Protein 7F6W (pdb70)

Structure (mmCIF, N/CA/C/O backbone):
data_7F6W
#
_entry.id   7F6W
#
_cell.length_a   111.100
_cell.length_b   111.100
_cell.length_c   239.130
_cell.angle_alpha   90.000
_cell.angle_beta   90.000
_cell.angle_gamma   90.000
#
_symmetry.space_group_name_H-M   'P 41 21 2'
#
loop_
_entity.id
_entity.type
_entity.pdbx_description
1 polymer 'Lysine--tRNA ligase'
2 non-polymer "5'-O-[(L-LYSYLAMINO)SULFONYL]ADENOSINE"
3 non-polymer 1-(2-METHOXY-ETHOXY)-2-{2-[2-(2-METHOXY-ETHOXY]-ETHOXY}-ETHANE
4 water water
#
loop_
_atom_site.group_PDB
_atom_site.id
_atom_site.type_symbol
_atom_site.label_atom_id
_atom_site.label_alt_id
_atom_site.label_comp_id
_atom_site.label_asym_id
_atom_site.label_entity_id
_atom_site.label_seq_id
_atom_site.pdbx_PDB_ins_code
_atom_site.Cartn_x
_atom_site.Cartn_y
_atom_site.Cartn_z
_atom_site.occupancy
_atom_site.B_iso_or_equiv
_atom_site.auth_seq_id
_atom_site.auth_comp_id
_atom_site.auth_asym_id
_atom_site.auth_atom_id
_atom_site.pdbx_PDB_model_num
ATOM 1 N N . ASP A 1 5 ? -1.825 45.881 25.542 0.93 82.98 69 ASP A N 1
ATOM 2 C CA . ASP A 1 5 ? -1.316 47.193 25.149 0.93 103.21 69 ASP A CA 1
ATOM 3 C C . ASP A 1 5 ? -0.315 47.137 23.983 0.93 106.56 69 ASP A C 1
ATOM 4 O O . ASP A 1 5 ? -0.375 47.989 23.096 0.93 122.24 69 ASP A O 1
ATOM 9 N N . PRO A 1 6 ? 0.612 46.165 23.976 0.86 95.08 70 PRO A N 1
ATOM 10 C CA . PRO A 1 6 ? 1.433 45.988 22.765 0.86 84.78 70 PRO A CA 1
ATOM 11 C C . PRO A 1 6 ? 0.603 45.736 21.520 0.86 80.47 70 PRO A C 1
ATOM 12 O O . PRO A 1 6 ? 0.904 46.288 20.454 0.86 82.63 70 PRO A O 1
ATOM 16 N N . SER A 1 7 ? -0.440 44.910 21.626 0.89 86.99 71 SER A N 1
ATOM 17 C CA . SER A 1 7 ? -1.358 44.736 20.506 0.89 90.49 71 SER A CA 1
ATOM 18 C C . SER A 1 7 ? -2.123 46.022 20.224 0.89 77.54 71 SER A C 1
ATOM 19 O O . SER A 1 7 ? -2.403 46.347 19.064 0.89 74.57 71 SER A O 1
ATOM 22 N N . GLN A 1 8 ? -2.471 46.768 21.276 0.84 75.19 72 GLN A N 1
ATOM 23 C CA . GLN A 1 8 ? -3.173 48.033 21.088 0.84 69.30 72 GLN A CA 1
ATOM 24 C C . GLN A 1 8 ? -2.281 49.062 20.406 0.84 72.76 72 GLN A C 1
ATOM 25 O O . GLN A 1 8 ? -2.746 49.823 19.548 0.84 66.02 72 GLN A O 1
ATOM 31 N N . TYR A 1 9 ? -0.999 49.104 20.776 0.83 72.36 73 TYR A N 1
ATOM 32 C CA . TYR A 1 9 ? -0.062 50.002 20.109 0.83 60.18 73 TYR A CA 1
ATOM 33 C C . TYR A 1 9 ? 0.101 49.632 18.641 0.83 53.25 73 TYR A C 1
ATOM 34 O O . TYR A 1 9 ? 0.110 50.509 17.768 0.83 59.10 73 TYR A O 1
ATOM 43 N N . PHE A 1 10 ? 0.233 48.336 18.350 0.80 45.79 74 PHE A N 1
ATOM 44 C CA . PHE A 1 10 ? 0.410 47.902 16.968 0.80 49.32 74 PHE A CA 1
ATOM 45 C C . PHE A 1 10 ? -0.812 48.233 16.123 0.80 61.87 74 PHE A C 1
ATOM 46 O O . PHE A 1 10 ? -0.682 48.627 14.958 0.80 62.64 74 PHE A O 1
ATOM 54 N N . GLU A 1 11 ? -2.010 48.081 16.691 0.78 65.42 75 GLU A N 1
ATOM 55 C CA . GLU A 1 11 ? -3.219 48.388 15.936 0.78 74.66 75 GLU A CA 1
ATOM 56 C C . GLU A 1 11 ? -3.416 49.890 15.774 0.78 65.10 75 GLU A C 1
ATOM 57 O O . GLU A 1 11 ? -3.915 50.339 14.736 0.78 70.16 75 GLU A O 1
ATOM 63 N N . THR A 1 12 ? -3.028 50.680 16.776 0.82 56.55 76 THR A N 1
ATOM 64 C CA . THR A 1 12 ? -3.185 52.128 16.676 0.82 55.47 76 THR A CA 1
ATOM 65 C C . THR A 1 12 ? -2.185 52.721 15.690 0.82 71.59 76 THR A C 1
ATOM 66 O O . THR A 1 12 ? -2.547 53.548 14.845 0.82 77.21 76 THR A O 1
ATOM 70 N N . ARG A 1 13 ? -0.918 52.310 15.785 0.85 68.50 77 ARG A N 1
ATOM 71 C CA . ARG A 1 13 ? 0.089 52.808 14.855 0.85 56.04 77 ARG A CA 1
ATOM 72 C C . ARG A 1 13 ? -0.195 52.358 13.427 0.85 57.20 77 ARG A C 1
ATOM 73 O O . ARG A 1 13 ? 0.117 53.084 12.476 0.85 61.94 77 ARG A O 1
ATOM 81 N N . SER A 1 14 ? -0.784 51.172 13.256 0.80 57.90 78 SER A N 1
ATOM 82 C CA . SER A 1 14 ? -1.111 50.695 11.915 0.80 51.93 78 SER A CA 1
ATOM 83 C C . SER A 1 14 ? -2.179 51.566 11.267 0.80 61.80 78 SER A C 1
ATOM 84 O O . SER A 1 14 ? -2.031 51.992 10.116 0.80 60.10 78 SER A O 1
ATOM 87 N N . ARG A 1 15 ? -3.269 51.838 11.992 0.80 68.85 79 ARG A N 1
ATOM 88 C CA . ARG A 1 15 ? -4.315 52.703 11.455 0.80 63.01 79 ARG A CA 1
ATOM 89 C C . ARG A 1 15 ? -3.779 54.098 11.164 0.80 56.86 79 ARG A C 1
ATOM 90 O O . ARG A 1 15 ? -4.175 54.732 10.178 0.80 56.07 79 ARG A O 1
ATOM 98 N N . GLN A 1 16 ? -2.876 54.591 12.012 0.83 52.43 80 GLN A N 1
ATOM 99 C CA . GLN A 1 16 ? -2.294 55.912 11.799 0.83 54.26 80 GLN A CA 1
ATOM 100 C C . GLN A 1 16 ? -1.441 55.939 10.536 0.83 61.17 80 GLN A C 1
ATOM 101 O O . GLN A 1 16 ? -1.578 56.841 9.701 0.83 57.22 80 GLN A O 1
ATOM 107 N N . ILE A 1 17 ? -0.553 54.954 10.379 0.82 54.89 81 ILE A N 1
ATOM 108 C CA . ILE A 1 17 ? 0.295 54.900 9.192 0.82 47.15 81 ILE A CA 1
ATOM 109 C C . ILE A 1 17 ? -0.539 54.610 7.951 0.82 49.03 81 ILE A C 1
ATOM 110 O O . ILE A 1 17 ? -0.298 55.177 6.878 0.82 54.49 81 ILE A O 1
ATOM 115 N N . GLN A 1 18 ? -1.536 53.729 8.076 0.76 52.34 82 GLN A N 1
ATOM 116 C CA . GLN A 1 18 ? -2.397 53.423 6.938 0.76 46.57 82 GLN A CA 1
ATOM 117 C C . GLN A 1 18 ? -3.111 54.670 6.434 0.76 45.42 82 GLN A C 1
ATOM 118 O O . GLN A 1 18 ? -3.289 54.843 5.222 0.76 49.41 82 GLN A O 1
ATOM 124 N N . GLU A 1 19 ? -3.524 55.554 7.349 0.97 59.61 83 GLU A N 1
ATOM 125 C CA . GLU A 1 19 ? -4.120 56.818 6.930 0.97 61.06 83 GLU A CA 1
ATOM 126 C C . GLU A 1 19 ? -3.110 57.670 6.178 0.97 67.21 83 GLU A C 1
ATOM 127 O O . GLU A 1 19 ? -3.441 58.273 5.151 0.97 73.99 83 GLU A O 1
ATOM 129 N N . LEU A 1 20 ? -1.868 57.712 6.665 0.81 66.78 84 LEU A N 1
ATOM 130 C CA . LEU A 1 20 ? -0.842 58.514 6.014 0.81 58.33 84 LEU A CA 1
ATOM 131 C C . LEU A 1 20 ? -0.511 57.985 4.625 0.81 59.24 84 LEU A C 1
ATOM 132 O O . LEU A 1 20 ? -0.061 58.749 3.763 0.81 49.34 84 LEU A O 1
ATOM 137 N N . ARG A 1 21 ? -0.724 56.692 4.386 0.82 54.16 85 ARG A N 1
ATOM 138 C CA . ARG A 1 21 ? -0.496 56.159 3.051 0.82 53.08 85 ARG A CA 1
ATOM 139 C C . ARG A 1 21 ? -1.535 56.675 2.063 0.82 62.01 85 ARG A C 1
ATOM 140 O O . ARG A 1 21 ? -1.234 56.823 0.874 0.82 56.55 85 ARG A O 1
ATOM 148 N N . LYS A 1 22 ? -2.754 56.962 2.529 0.80 57.71 86 LYS A N 1
ATOM 149 C CA . LYS A 1 22 ? -3.774 57.521 1.644 0.80 57.69 86 LYS A CA 1
ATOM 150 C C . LYS A 1 22 ? -3.609 59.028 1.473 0.80 61.24 86 LYS A C 1
ATOM 151 O O . LYS A 1 22 ? -3.668 59.543 0.349 0.80 65.04 86 LYS A O 1
ATOM 157 N N . THR A 1 23 ? -3.382 59.747 2.575 0.72 60.27 87 THR A N 1
ATOM 158 C CA . THR A 1 23 ? -3.289 61.205 2.597 0.72 57.62 87 THR A CA 1
ATOM 159 C C . THR A 1 23 ? -1.965 61.729 2.034 0.72 61.36 87 THR A C 1
ATOM 160 O O . THR A 1 23 ? -1.932 62.800 1.414 0.72 60.30 87 THR A O 1
ATOM 164 N N . HIS A 1 24 ? -0.863 61.081 2.417 0.78 60.78 88 HIS A N 1
ATOM 165 C CA . HIS A 1 24 ? 0.476 61.415 1.927 0.78 64.17 88 HIS A CA 1
ATOM 166 C C . HIS A 1 24 ? 0.928 62.821 2.310 0.78 68.60 88 HIS A C 1
ATOM 167 O O . HIS A 1 24 ? 1.834 63.374 1.681 0.78 73.21 88 HIS A O 1
ATOM 174 N N . GLU A 1 25 ? 0.313 63.440 3.318 0.75 69.38 89 GLU A N 1
ATOM 175 C CA . GLU A 1 25 ? 0.888 64.680 3.833 0.75 92.32 89 GLU A CA 1
ATOM 176 C C . GLU A 1 25 ? 2.243 64.413 4.480 0.75 120.00 89 GLU A C 1
ATOM 177 O O . GLU A 1 25 ? 3.199 65.160 4.200 0.75 144.10 89 GLU A O 1
ATOM 183 N N . PRO A 1 26 ? 2.411 63.384 5.343 1.00 105.24 90 PRO A N 1
ATOM 184 C CA . PRO A 1 26 ? 3.768 62.981 5.741 1.00 76.29 90 PRO A CA 1
ATOM 185 C C . PRO A 1 26 ? 4.395 61.918 4.843 1.00 94.95 90 PRO A C 1
ATOM 186 O O . PRO A 1 26 ? 5.625 61.819 4.790 1.00 144.79 90 PRO A O 1
ATOM 190 N N . ASN A 1 27 ? 3.575 61.130 4.125 0.82 50.02 91 ASN A N 1
ATOM 191 C CA . ASN A 1 27 ? 4.068 60.027 3.295 0.82 59.82 91 ASN A CA 1
ATOM 192 C C . ASN A 1 27 ? 4.943 59.072 4.104 0.82 51.73 91 ASN A C 1
ATOM 193 O O . ASN A 1 27 ? 6.175 59.151 4.030 0.82 45.99 91 ASN A O 1
ATOM 198 N N . PRO A 1 28 ? 4.347 58.175 4.895 0.81 46.94 92 PRO A N 1
ATOM 199 C CA . PRO A 1 28 ? 5.132 57.426 5.893 0.81 48.79 92 PRO A CA 1
ATOM 200 C C . PRO A 1 28 ? 6.242 56.555 5.319 0.81 42.48 92 PRO A C 1
ATOM 201 O O . PRO A 1 28 ? 7.132 56.149 6.077 0.81 50.19 92 PRO A O 1
ATOM 205 N N . TYR A 1 29 ? 6.234 56.252 4.022 0.90 50.13 93 TYR A N 1
ATOM 206 C CA . TYR A 1 29 ? 7.247 55.389 3.410 0.90 59.23 93 TYR A CA 1
ATOM 207 C C . TYR A 1 29 ? 7.874 56.090 2.211 0.90 60.41 93 TYR A C 1
ATOM 208 O O . TYR A 1 29 ? 7.659 55.692 1.059 0.90 71.91 93 TYR A O 1
ATOM 217 N N . PRO A 1 30 ? 8.666 57.134 2.445 0.88 50.49 94 PRO A N 1
ATOM 218 C CA . PRO A 1 30 ? 9.319 57.829 1.330 0.88 45.19 94 PRO A CA 1
ATOM 219 C C . PRO A 1 30 ? 10.373 56.948 0.674 0.88 49.84 94 PRO A C 1
ATOM 220 O O . PRO A 1 30 ? 10.789 55.913 1.199 0.88 68.13 94 PRO A O 1
ATOM 224 N N . HIS A 1 31 ? 10.816 57.391 -0.502 0.89 49.80 95 HIS A N 1
ATOM 225 C CA . HIS A 1 31 ? 11.691 56.584 -1.345 0.89 49.30 95 HIS A CA 1
ATOM 226 C C . HIS A 1 31 ? 13.169 56.810 -1.045 0.89 43.89 95 HIS A C 1
ATOM 227 O O . HIS A 1 31 ? 13.905 55.849 -0.797 0.89 50.91 95 HIS A O 1
ATOM 234 N N . LYS A 1 32 ? 13.621 58.062 -1.065 0.84 41.12 96 LYS A N 1
ATOM 235 C CA . LYS A 1 32 ? 15.044 58.356 -0.958 0.84 30.96 96 LYS A CA 1
ATOM 236 C C . LYS A 1 32 ? 15.276 59.513 0.000 0.84 48.22 96 LYS A C 1
ATOM 237 O O . LYS A 1 32 ? 14.580 60.531 -0.066 0.84 48.97 96 LYS A O 1
ATOM 243 N N . PHE A 1 33 ? 16.254 59.345 0.888 0.82 40.01 97 PHE A N 1
ATOM 244 C CA . PHE A 1 33 ? 16.744 60.406 1.754 0.82 32.78 97 PHE A CA 1
ATOM 245 C C . PHE A 1 33 ? 18.251 60.491 1.574 0.82 40.56 97 PHE A C 1
ATOM 246 O O . PHE A 1 33 ? 18.940 59.466 1.609 0.82 46.08 97 PHE A O 1
ATOM 254 N N . HIS A 1 34 ? 18.759 61.704 1.374 0.84 41.14 98 HIS A N 1
ATOM 255 C CA . HIS A 1 34 ? 20.175 61.913 1.090 0.84 43.12 98 HIS A CA 1
ATOM 256 C C . HIS A 1 34 ? 20.927 62.078 2.405 0.84 45.46 98 HIS A C 1
ATOM 257 O O . HIS A 1 34 ? 20.755 63.080 3.107 0.84 45.04 98 HIS A O 1
ATOM 264 N N . VAL A 1 35 ? 21.758 61.095 2.736 0.87 39.96 99 VAL A N 1
ATOM 265 C CA . VAL A 1 35 ? 22.588 61.127 3.934 0.87 40.20 99 VAL A CA 1
ATOM 266 C C . VAL A 1 35 ? 23.891 61.838 3.592 0.87 39.09 99 VAL A C 1
ATOM 267 O O . VAL A 1 35 ? 24.634 61.401 2.706 0.87 48.76 99 VAL A O 1
ATOM 271 N N . SER A 1 36 ? 24.167 62.949 4.275 0.80 51.59 100 SER A N 1
ATOM 272 C CA . SER A 1 36 ? 25.398 63.688 4.021 0.80 33.10 100 SER A CA 1
ATOM 273 C C . SER A 1 36 ? 26.613 62.990 4.616 0.80 39.84 100 SER A C 1
ATOM 274 O O . SER A 1 36 ? 27.711 63.074 4.054 0.80 36.26 100 SER A O 1
ATOM 277 N N . ILE A 1 37 ? 26.442 62.300 5.740 0.90 49.03 101 ILE A N 1
ATOM 278 C CA . ILE A 1 37 ? 27.570 61.731 6.468 0.90 44.53 101 ILE A CA 1
ATOM 279 C C . ILE A 1 37 ? 27.041 60.635 7.380 0.90 48.24 101 ILE A C 1
ATOM 280 O O . ILE A 1 37 ? 25.962 60.762 7.966 0.90 48.14 101 ILE A O 1
ATOM 285 N N . SER A 1 38 ? 27.802 59.548 7.484 0.78 48.81 102 SER A N 1
ATOM 286 C CA . SER A 1 38 ? 27.426 58.460 8.373 0.78 44.97 102 SER A CA 1
ATOM 287 C C . SER A 1 38 ? 27.598 58.879 9.829 0.78 47.23 102 SER A C 1
ATOM 288 O O . SER A 1 38 ? 28.387 59.771 10.153 0.78 43.79 102 SER A O 1
ATOM 291 N N . ASN A 1 39 ? 26.844 58.222 10.710 0.85 57.47 103 ASN A N 1
ATOM 292 C CA . ASN A 1 39 ? 26.900 58.558 12.133 0.85 49.92 103 ASN A CA 1
ATOM 293 C C . ASN A 1 39 ? 28.290 58.388 12.732 0.85 43.56 103 ASN A C 1
ATOM 294 O O . ASN A 1 39 ? 28.727 59.283 13.478 0.85 55.47 103 ASN A O 1
ATOM 299 N N . PRO A 1 40 ? 29.030 57.296 12.483 0.84 51.77 104 PRO A N 1
ATOM 300 C CA . PRO A 1 40 ? 30.395 57.222 13.038 0.84 43.71 104 PRO A CA 1
ATOM 301 C C . PRO A 1 40 ? 31.306 58.334 12.544 0.84 44.77 104 PRO A C 1
ATOM 302 O O . PRO A 1 40 ? 32.020 58.949 13.347 0.84 49.15 104 PRO A O 1
ATOM 306 N N . GLU A 1 41 ? 31.306 58.604 11.235 0.83 46.65 105 GLU A N 1
ATOM 307 C CA . GLU A 1 41 ? 32.112 59.699 10.703 0.83 49.95 105 GLU A CA 1
ATOM 308 C C . GLU A 1 41 ? 31.710 61.029 11.327 0.83 51.37 105 GLU A C 1
ATOM 309 O O . GLU A 1 41 ? 32.563 61.885 11.589 0.83 53.68 105 GLU A O 1
ATOM 315 N N . PHE A 1 42 ? 30.411 61.219 11.567 0.83 48.53 106 PHE A N 1
ATOM 316 C CA . PHE A 1 42 ? 29.933 62.443 12.203 0.83 46.26 106 PHE A CA 1
ATOM 317 C C . PHE A 1 42 ? 30.555 62.626 13.582 0.83 45.56 106 PHE A C 1
ATOM 318 O O . PHE A 1 42 ? 31.071 63.702 13.905 0.83 53.70 106 PHE A O 1
ATOM 326 N N . LEU A 1 43 ? 30.516 61.580 14.411 0.90 53.79 107 LEU A N 1
ATOM 327 C CA . LEU A 1 43 ? 31.055 61.688 15.763 0.90 51.87 107 LEU A CA 1
ATOM 328 C C . LEU A 1 43 ? 32.565 61.888 15.761 0.90 52.28 107 LEU A C 1
ATOM 329 O O . LEU A 1 43 ? 33.102 62.529 16.671 0.90 63.55 107 LEU A O 1
ATOM 334 N N . ALA A 1 44 ? 33.265 61.351 14.761 0.84 56.09 108 ALA A N 1
ATOM 335 C CA . ALA A 1 44 ? 34.715 61.510 14.707 0.84 48.63 108 ALA A CA 1
ATOM 336 C C . ALA A 1 44 ? 35.111 62.863 14.127 0.84 52.01 108 ALA A C 1
ATOM 337 O O . ALA A 1 44 ? 36.096 63.465 14.570 0.84 59.63 108 ALA A O 1
ATOM 339 N N . LYS A 1 45 ? 34.358 63.352 13.140 0.86 58.01 109 LYS A N 1
ATOM 340 C CA . LYS A 1 45 ? 34.702 64.612 12.489 0.86 54.39 109 LYS A CA 1
ATOM 341 C C . LYS A 1 45 ? 34.585 65.797 13.438 0.86 58.49 109 LYS A C 1
ATOM 342 O O . LYS A 1 45 ? 35.350 66.762 13.319 0.86 75.75 109 LYS A O 1
ATOM 348 N N . TYR A 1 46 ? 33.649 65.745 14.386 0.84 54.83 110 TYR A N 1
ATOM 349 C CA . TYR A 1 46 ? 33.347 66.887 15.240 0.84 56.28 110 TYR A CA 1
ATOM 350 C C . TYR A 1 46 ? 33.625 66.625 16.715 0.84 58.36 110 TYR A C 1
ATOM 351 O O . TYR A 1 46 ? 33.169 67.399 17.565 0.84 52.16 110 TYR A O 1
ATOM 360 N N . ALA A 1 47 ? 34.360 65.560 17.045 0.89 65.41 111 ALA A N 1
ATOM 361 C CA . ALA A 1 47 ? 34.693 65.291 18.439 0.89 62.00 111 ALA A CA 1
ATOM 362 C C . ALA A 1 47 ? 35.605 66.356 19.032 0.89 57.20 111 ALA A C 1
ATOM 363 O O . ALA A 1 47 ? 35.666 66.492 20.259 0.89 74.51 111 ALA A O 1
ATOM 365 N N . HIS A 1 48 ? 36.312 67.115 18.191 0.76 62.10 112 HIS A N 1
ATOM 366 C CA . HIS A 1 48 ? 37.201 68.169 18.665 0.76 60.78 112 HIS A CA 1
ATOM 367 C C . HIS A 1 48 ? 36.454 69.356 19.257 0.76 66.36 112 HIS A C 1
ATOM 368 O O . HIS A 1 48 ? 37.095 70.234 19.846 0.76 74.43 112 HIS A O 1
ATOM 375 N N . LEU A 1 49 ? 35.132 69.408 19.115 0.96 69.97 113 LEU A N 1
ATOM 376 C CA . LEU A 1 49 ? 34.364 70.539 19.616 0.96 64.22 113 LEU A CA 1
ATOM 377 C C . LEU A 1 49 ? 34.391 70.585 21.138 0.96 72.44 113 LEU A C 1
ATOM 378 O O . LEU A 1 49 ? 34.278 69.556 21.810 0.96 81.02 113 LEU A O 1
ATOM 383 N N . LYS A 1 50 ? 34.541 71.790 21.681 0.93 80.65 114 LYS A N 1
ATOM 384 C CA . LYS A 1 50 ? 34.508 71.976 23.121 0.93 79.73 114 LYS A CA 1
ATOM 385 C C . LYS A 1 50 ? 33.065 72.057 23.608 0.93 78.93 114 LYS A C 1
ATOM 386 O O . LYS A 1 50 ? 32.144 72.389 22.855 0.93 73.47 114 LYS A O 1
ATOM 389 N N . LYS A 1 51 ? 32.877 71.734 24.888 0.87 79.77 115 LYS A N 1
ATOM 390 C CA . LYS A 1 51 ? 31.554 71.730 25.500 0.87 68.30 115 LYS A CA 1
ATOM 391 C C . LYS A 1 51 ? 30.886 73.096 25.382 0.87 64.96 115 LYS A C 1
ATOM 392 O O . LYS A 1 51 ? 31.349 74.076 25.974 0.87 82.67 115 LYS A O 1
ATOM 395 N N . GLY A 1 52 ? 29.797 73.168 24.617 0.87 62.35 116 GLY A N 1
ATOM 396 C CA . GLY A 1 52 ? 29.066 74.400 24.416 0.87 54.21 116 GLY A CA 1
ATOM 397 C C . GLY A 1 52 ? 29.299 75.073 23.079 0.87 64.91 116 GLY A C 1
ATOM 398 O O . GLY A 1 52 ? 28.563 76.008 22.741 0.87 73.94 116 GLY A O 1
ATOM 399 N N . GLU A 1 53 ? 30.289 74.627 22.310 0.84 57.51 117 GLU A N 1
ATOM 400 C CA . GLU A 1 53 ? 30.629 75.257 21.043 0.84 59.00 117 GLU A CA 1
ATOM 401 C C . GLU A 1 53 ? 29.805 74.658 19.909 0.84 61.95 117 GLU A C 1
ATOM 402 O O . GLU A 1 53 ? 29.604 73.442 19.846 0.84 75.62 117 GLU A O 1
ATOM 408 N N . THR A 1 54 ? 29.320 75.524 19.018 0.89 65.22 118 THR A N 1
ATOM 409 C CA . THR A 1 54 ? 28.524 75.112 17.870 0.89 70.91 118 THR A CA 1
ATOM 410 C C . THR A 1 54 ? 29.048 75.779 16.604 0.89 67.81 118 THR A C 1
ATOM 411 O O . THR A 1 54 ? 29.667 76.846 16.648 0.89 81.21 118 THR A O 1
ATOM 415 N N . LEU A 1 55 ? 28.787 75.133 15.465 0.96 72.62 119 LEU A N 1
ATOM 416 C CA . LEU A 1 55 ? 29.093 75.677 14.141 0.96 73.52 119 LEU A CA 1
ATOM 417 C C . LEU A 1 55 ? 27.801 75.726 13.337 0.96 72.23 119 LEU A C 1
ATOM 418 O O . LEU A 1 55 ? 27.469 74.768 12.620 0.96 66.74 119 LEU A O 1
ATOM 423 N N . PRO A 1 56 ? 27.039 76.819 13.423 0.84 65.25 120 PRO A N 1
ATOM 424 C CA . PRO A 1 56 ? 25.778 76.895 12.665 0.84 65.37 120 PRO A CA 1
ATOM 425 C C . PRO A 1 56 ? 25.962 76.861 11.158 0.84 71.02 120 PRO A C 1
ATOM 426 O O . PRO A 1 56 ? 24.983 76.637 10.436 0.84 68.70 120 PRO A O 1
ATOM 430 N N . GLU A 1 57 ? 27.180 77.074 10.657 1.00 82.55 121 GLU A N 1
ATOM 431 C CA . GLU A 1 57 ? 27.413 77.024 9.219 1.00 86.17 121 GLU A CA 1
ATOM 432 C C . GLU A 1 57 ? 27.552 75.596 8.706 1.00 82.40 121 GLU A C 1
ATOM 433 O O . GLU A 1 57 ? 27.297 75.340 7.524 1.00 85.82 121 GLU A O 1
ATOM 435 N N . GLU A 1 58 ? 27.947 74.661 9.568 0.91 77.38 122 GLU A N 1
ATOM 436 C CA . GLU A 1 58 ? 28.195 73.278 9.163 0.91 66.65 122 GLU A CA 1
ATOM 437 C C . GLU A 1 58 ? 26.868 72.534 9.085 0.91 72.19 122 GLU A C 1
ATOM 438 O O . GLU A 1 58 ? 26.337 72.078 10.098 0.91 80.44 122 GLU A O 1
ATOM 444 N N . LYS A 1 59 ? 26.334 72.394 7.875 1.00 75.11 123 LYS A N 1
ATOM 445 C CA . LYS A 1 59 ? 25.071 71.699 7.661 1.00 68.88 123 LYS A CA 1
ATOM 446 C C . LYS A 1 59 ? 25.328 70.221 7.393 1.00 67.33 123 LYS A C 1
ATOM 447 O O . LYS A 1 59 ? 26.194 69.871 6.585 1.00 79.60 123 LYS A O 1
ATOM 453 N N . VAL A 1 60 ? 24.576 69.356 8.076 0.94 56.16 124 VAL A N 1
ATOM 454 C CA . VAL A 1 60 ? 24.690 67.913 7.917 0.94 57.79 124 VAL A CA 1
ATOM 455 C C . VAL A 1 60 ? 23.298 67.323 7.729 0.94 59.07 124 VAL A C 1
ATOM 456 O O . VAL A 1 60 ? 22.280 67.967 7.985 0.94 57.21 124 VAL A O 1
ATOM 460 N N . SER A 1 61 ? 23.272 66.073 7.270 0.94 53.33 125 SER A N 1
ATOM 461 C CA . SER A 1 61 ? 22.044 65.290 7.183 0.94 61.82 125 SER A CA 1
ATOM 462 C C . SER A 1 61 ? 22.398 63.840 7.466 0.94 56.30 125 SER A C 1
ATOM 463 O O . SER A 1 61 ? 23.225 63.254 6.761 0.94 48.46 125 SER A O 1
ATOM 466 N N . ILE A 1 62 ? 21.783 63.264 8.499 0.89 47.21 126 ILE A N 1
ATOM 467 C CA . ILE A 1 62 ? 22.065 61.900 8.921 0.89 45.78 126 ILE A CA 1
ATOM 468 C C . ILE A 1 62 ? 20.744 61.161 9.095 0.89 46.44 126 ILE A C 1
ATOM 469 O O . ILE A 1 62 ? 19.665 61.756 9.082 0.89 54.76 126 ILE A O 1
ATOM 474 N N . ALA A 1 63 ? 20.844 59.844 9.257 0.82 43.57 127 ALA A N 1
ATOM 475 C CA . ALA A 1 63 ? 19.664 59.006 9.416 0.82 36.99 127 ALA A CA 1
ATOM 476 C C . ALA A 1 63 ? 19.980 57.862 10.365 0.82 31.59 127 ALA A C 1
ATOM 477 O O . ALA A 1 63 ? 21.140 57.505 10.580 0.82 37.45 127 ALA A O 1
ATOM 479 N N . GLY A 1 64 ? 18.924 57.285 10.931 0.85 33.08 128 GLY A N 1
ATOM 480 C CA . GLY A 1 64 ? 19.083 56.194 11.866 0.85 36.04 128 GLY A CA 1
ATOM 481 C C . GLY A 1 64 ? 17.758 55.857 12.522 0.85 43.54 128 GLY A C 1
ATOM 482 O O . GLY A 1 64 ? 16.715 56.419 12.180 0.85 55.61 128 GLY A O 1
ATOM 483 N N . ARG A 1 65 ? 17.824 54.930 13.474 0.93 38.42 129 ARG A N 1
ATOM 484 C CA . ARG A 1 65 ? 16.648 54.463 14.197 0.93 43.52 129 ARG A CA 1
ATOM 485 C C . ARG A 1 65 ? 16.552 55.169 15.542 0.93 54.01 129 ARG A C 1
ATOM 486 O O . ARG A 1 65 ? 17.552 55.295 16.256 0.93 52.33 129 ARG A O 1
ATOM 494 N N . ILE A 1 66 ? 15.347 55.624 15.883 0.90 45.47 130 ILE A N 1
ATOM 495 C CA . ILE A 1 66 ? 15.122 56.271 17.170 0.90 46.49 130 ILE A CA 1
ATOM 496 C C . ILE A 1 66 ? 15.136 55.213 18.264 0.90 49.03 130 ILE A C 1
ATOM 497 O O . ILE A 1 66 ? 14.312 54.291 18.268 0.90 48.54 130 ILE A O 1
ATOM 502 N N . HIS A 1 67 ? 16.078 55.337 19.199 0.82 36.26 131 HIS A N 1
ATOM 503 C CA . HIS A 1 67 ? 16.103 54.481 20.374 0.82 38.40 131 HIS A CA 1
ATOM 504 C C . HIS A 1 67 ? 15.651 55.188 21.641 0.82 49.18 131 HIS A C 1
ATOM 505 O O . HIS A 1 67 ? 15.325 54.513 22.622 0.82 43.82 131 HIS A O 1
ATOM 512 N N . ALA A 1 68 ? 15.618 56.518 21.642 1.00 58.61 132 ALA A N 1
ATOM 513 C CA . ALA A 1 68 ? 15.176 57.277 22.800 1.00 57.02 132 ALA A CA 1
ATOM 514 C C . ALA A 1 68 ? 14.615 58.609 22.330 1.00 57.51 132 ALA A C 1
ATOM 515 O O . ALA A 1 68 ? 15.146 59.222 21.401 1.00 61.12 132 ALA A O 1
ATOM 517 N N . LYS A 1 69 ? 13.534 59.043 22.974 1.00 59.21 133 LYS A N 1
ATOM 518 C CA . LYS A 1 69 ? 12.929 60.336 22.693 1.00 55.51 133 LYS A CA 1
ATOM 519 C C . LYS A 1 69 ? 12.428 60.938 23.995 1.00 59.82 133 LYS A C 1
ATOM 520 O O . LYS A 1 69 ? 11.718 60.274 24.757 1.00 71.63 133 LYS A O 1
ATOM 526 N N . ARG A 1 70 ? 12.804 62.188 24.245 0.94 53.32 134 ARG A N 1
ATOM 527 C CA . ARG A 1 70 ? 12.347 62.929 25.409 0.94 51.10 134 ARG A CA 1
ATOM 528 C C . ARG A 1 70 ? 11.957 64.331 24.975 0.94 57.05 134 ARG A C 1
ATOM 529 O O . ARG A 1 70 ? 12.534 64.891 24.039 0.94 57.88 134 ARG A O 1
ATOM 537 N N . GLU A 1 71 ? 10.970 64.896 25.662 1.00 55.53 135 GLU A N 1
ATOM 538 C CA . GLU A 1 71 ? 10.511 66.247 25.370 1.00 62.24 135 GLU A CA 1
ATOM 539 C C . GLU A 1 71 ? 10.275 66.974 26.682 1.00 60.30 135 GLU A C 1
ATOM 540 O O . GLU A 1 71 ? 9.516 66.497 27.531 1.00 66.38 135 GLU A O 1
ATOM 546 N N . SER A 1 72 ? 10.934 68.116 26.849 0.87 56.30 136 SER A N 1
ATOM 547 C CA . SER A 1 72 ? 10.748 68.982 28.004 0.87 65.78 136 SER A CA 1
ATOM 548 C C . SER A 1 72 ? 10.042 70.244 27.533 0.87 70.60 136 SER A C 1
ATOM 549 O O . SER A 1 72 ? 10.560 70.962 26.671 0.87 68.01 136 SER A O 1
ATOM 552 N N . GLY A 1 73 ? 8.867 70.508 28.093 0.94 73.54 137 GLY A N 1
ATOM 553 C CA . GLY A 1 73 ? 8.081 71.608 27.583 0.94 67.54 137 GLY A CA 1
ATOM 554 C C . GLY A 1 73 ? 7.540 71.293 26.196 0.94 71.74 137 GLY A C 1
ATOM 555 O O . GLY A 1 73 ? 7.413 70.136 25.786 0.94 91.31 137 GLY A O 1
ATOM 556 N N . SER A 1 74 ? 7.225 72.358 25.461 0.86 67.68 138 SER A N 1
ATOM 557 C CA . SER A 1 74 ? 6.658 72.231 24.127 0.86 65.99 138 SER A CA 1
ATOM 558 C C . SER A 1 74 ? 7.576 72.732 23.022 0.86 68.25 138 SER A C 1
ATOM 559 O O . SER A 1 74 ? 7.252 72.549 21.844 0.86 65.38 138 SER A O 1
ATOM 562 N N . LYS A 1 75 ? 8.706 73.352 23.363 0.91 60.56 139 LYS A N 1
ATOM 563 C CA . LYS A 1 75 ? 9.601 73.932 22.371 0.91 61.33 139 LYS A CA 1
ATOM 564 C C . LYS A 1 75 ? 10.983 73.288 22.372 0.91 62.76 139 LYS A C 1
ATOM 565 O O . LYS A 1 75 ? 11.899 73.812 21.727 0.91 76.64 139 LYS A O 1
ATOM 571 N N . LEU A 1 76 ? 11.160 72.169 23.073 0.91 59.44 140 LEU A N 1
ATOM 572 C CA . LEU A 1 76 ? 12.445 71.486 23.131 0.91 47.09 140 LEU A CA 1
ATOM 573 C C . LEU A 1 76 ? 12.219 69.983 23.168 0.91 58.60 140 LEU A C 1
ATOM 574 O O . LEU A 1 76 ? 11.448 69.490 23.996 0.91 54.26 140 LEU A O 1
ATOM 579 N N . LYS A 1 77 ? 12.885 69.261 22.266 1.00 45.15 141 LYS A N 1
ATOM 580 C CA . LYS A 1 77 ? 12.825 67.807 22.230 1.00 57.35 141 LYS A CA 1
ATOM 581 C C . LYS A 1 77 ? 14.210 67.253 21.926 1.00 57.45 141 LYS A C 1
ATOM 582 O O . LYS A 1 77 ? 15.003 67.877 21.215 1.00 59.66 141 LYS A O 1
ATOM 588 N N . PHE A 1 78 ? 14.489 66.070 22.470 0.89 59.87 142 PHE A N 1
ATOM 589 C CA . PHE A 1 78 ? 15.749 65.374 22.255 0.89 41.39 142 PHE A CA 1
ATOM 590 C C . PHE A 1 78 ? 15.484 63.988 21.683 0.89 44.77 142 PHE A C 1
ATOM 591 O O . PHE A 1 78 ? 14.491 63.342 22.032 0.89 46.75 142 PHE A O 1
ATOM 599 N N . TYR A 1 79 ? 16.380 63.536 20.809 0.89 48.53 143 TYR A N 1
ATOM 600 C CA . TYR A 1 79 ? 16.350 62.184 20.272 0.89 40.46 143 TYR A CA 1
ATOM 601 C C . TYR A 1 79 ? 17.732 61.560 20.410 0.89 44.38 143 TYR A C 1
ATOM 602 O O . TYR A 1 79 ? 18.735 62.256 20.584 0.89 46.23 143 TYR A O 1
ATOM 611 N N . VAL A 1 80 ? 17.775 60.232 20.328 0.98 49.89 144 VAL A N 1
ATOM 612 C CA . VAL A 1 80 ? 19.025 59.479 20.275 0.98 59.39 144 VAL A CA 1
ATOM 613 C C . VAL A 1 80 ? 18.901 58.476 19.135 0.98 59.47 144 VAL A C 1
ATOM 614 O O . VAL A 1 80 ? 18.077 57.555 19.199 0.98 54.86 144 VAL A O 1
ATOM 618 N N . LEU A 1 81 ? 19.712 58.650 18.094 0.96 43.45 145 LEU A N 1
ATOM 619 C CA . LEU A 1 81 ? 19.680 57.791 16.920 0.96 49.02 145 LEU A CA 1
ATOM 620 C C . LEU A 1 81 ? 20.755 56.717 17.012 0.96 51.90 145 LEU A C 1
ATOM 621 O O . LEU A 1 81 ? 21.879 56.983 17.448 0.96 52.52 145 LEU A O 1
ATOM 626 N N . HIS A 1 82 ? 20.404 55.506 16.594 0.76 34.70 146 HIS A N 1
ATOM 627 C CA . HIS A 1 82 ? 21.355 54.412 16.457 0.76 31.15 146 HIS A CA 1
ATOM 628 C C . HIS A 1 82 ? 21.632 54.188 14.979 0.76 45.52 146 HIS A C 1
ATOM 629 O O . HIS A 1 82 ? 20.697 54.049 14.183 0.76 42.70 146 HIS A O 1
ATOM 636 N N . GLY A 1 83 ? 22.910 54.166 14.613 0.86 36.33 147 GLY A N 1
ATOM 637 C CA . GLY A 1 83 ? 23.284 53.907 13.238 0.86 31.25 147 GLY A CA 1
ATOM 638 C C . GLY A 1 83 ? 24.722 53.464 13.083 0.86 37.65 147 GLY A C 1
ATOM 639 O O . GLY A 1 83 ? 25.637 54.118 13.593 0.86 51.93 147 GLY A O 1
ATOM 640 N N . ASP A 1 84 ? 24.927 52.353 12.371 0.78 46.11 148 ASP A N 1
ATOM 641 C CA . ASP A 1 84 ? 26.261 51.813 12.102 0.78 27.98 148 ASP A CA 1
ATOM 642 C C . ASP A 1 84 ? 27.042 51.581 13.394 0.78 44.82 148 ASP A C 1
ATOM 643 O O . ASP A 1 84 ? 28.238 51.866 13.483 0.78 41.96 148 ASP A O 1
ATOM 648 N N . GLY A 1 85 ? 26.353 51.059 14.408 0.82 45.12 149 GLY A N 1
ATOM 649 C CA . GLY A 1 85 ? 27.000 50.742 15.667 0.82 47.68 149 GLY A CA 1
ATOM 650 C C . GLY A 1 85 ? 27.398 51.936 16.502 0.82 46.67 149 GLY A C 1
ATOM 651 O O . GLY A 1 85 ? 28.279 51.815 17.358 0.82 45.09 149 GLY A O 1
ATOM 652 N N . VAL A 1 86 ? 26.769 53.088 16.285 0.91 55.95 150 VAL A N 1
ATOM 653 C CA . VAL A 1 86 ? 27.120 54.327 16.969 0.91 43.23 150 VAL A CA 1
ATOM 654 C C . VAL A 1 86 ? 25.833 55.060 17.325 0.91 42.89 150 VAL A C 1
ATOM 655 O O . VAL A 1 86 ? 24.863 55.039 16.560 0.91 72.89 150 VAL A O 1
ATOM 659 N N . GLU A 1 87 ? 25.821 55.699 18.492 0.81 41.87 151 GLU A N 1
ATOM 660 C CA . GLU A 1 87 ? 24.656 56.415 18.994 0.81 43.62 151 GLU A CA 1
ATOM 661 C C . GLU A 1 87 ? 24.898 57.916 18.908 0.81 40.91 151 GLU A C 1
ATOM 662 O O . GLU A 1 87 ? 25.914 58.415 19.404 0.81 46.75 151 GLU A O 1
ATOM 668 N N . VAL A 1 88 ? 23.960 58.630 18.286 0.83 42.13 152 VAL A N 1
ATOM 669 C CA . VAL A 1 88 ? 24.078 60.065 18.044 0.83 40.36 152 VAL A CA 1
ATOM 670 C C . VAL A 1 88 ? 22.840 60.754 18.605 0.83 46.60 152 VAL A C 1
ATOM 671 O O . VAL A 1 88 ? 21.714 60.305 18.370 0.83 47.61 152 VAL A O 1
ATOM 675 N N . GLN A 1 89 ? 23.051 61.844 19.341 1.00 50.97 153 GLN A N 1
ATOM 676 C CA . GLN A 1 89 ? 21.958 62.580 19.963 1.00 55.27 153 GLN A CA 1
ATOM 677 C C . GLN A 1 89 ? 21.516 63.740 19.078 1.00 53.66 153 GLN A C 1
ATOM 678 O O . GLN A 1 89 ? 22.343 64.431 18.475 1.00 53.36 153 GLN A O 1
ATOM 6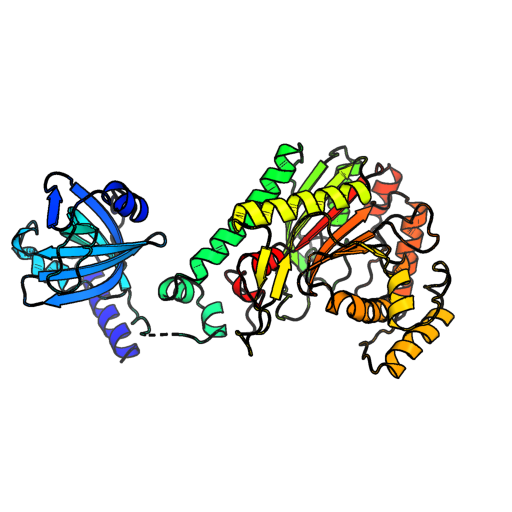84 N N . LEU A 1 90 ? 20.203 63.942 18.997 0.95 56.46 154 LEU A N 1
ATOM 685 C CA . LEU A 1 90 ? 19.617 65.077 18.299 0.95 45.94 154 LEU A CA 1
ATOM 686 C C . LEU A 1 90 ? 19.003 66.038 19.307 0.95 52.77 154 LEU A C 1
ATOM 687 O O . LEU A 1 90 ? 18.385 65.612 20.289 0.95 59.99 154 LEU A O 1
ATOM 692 N N . MET A 1 91 ? 19.181 67.333 19.064 0.93 54.59 155 MET A N 1
ATOM 693 C CA . MET A 1 91 ? 18.578 68.418 19.826 0.93 44.41 155 MET A CA 1
ATOM 694 C C . MET A 1 91 ? 17.718 69.251 18.888 0.93 56.30 155 MET A C 1
ATOM 695 O O . MET A 1 91 ? 18.201 69.722 17.853 0.93 65.19 155 MET A O 1
ATOM 700 N N . SER A 1 92 ? 16.429 69.413 19.186 1.00 49.44 156 SER A N 1
ATOM 701 C CA . SER A 1 92 ? 15.516 70.167 18.327 1.00 63.03 156 SER A CA 1
ATOM 702 C C . SER A 1 92 ? 14.836 71.261 19.148 1.00 67.04 156 SER A C 1
ATOM 703 O O . SER A 1 92 ? 13.761 71.048 19.715 1.00 57.38 156 SER A O 1
ATOM 706 N N . GLN A 1 93 ? 15.470 72.428 19.213 0.93 67.50 157 GLN A N 1
ATOM 707 C CA . GLN A 1 93 ? 14.796 73.620 19.696 0.93 56.95 157 GLN A CA 1
ATOM 708 C C . GLN A 1 93 ? 13.901 74.184 18.597 0.93 63.76 157 GLN A C 1
ATOM 709 O O . GLN A 1 93 ? 14.117 73.951 17.404 0.93 96.69 157 GLN A O 1
ATOM 715 N N . LEU A 1 94 ? 12.880 74.934 19.012 0.84 47.22 158 LEU A N 1
ATOM 716 C CA . LEU A 1 94 ? 12.020 75.465 17.959 0.84 57.44 158 LEU A CA 1
ATOM 717 C C . LEU A 1 94 ? 12.697 76.615 17.221 0.84 61.11 158 LEU A C 1
ATOM 718 O O . LEU A 1 94 ? 12.553 76.747 16.000 0.84 66.92 158 LEU A O 1
ATOM 723 N N . GLN A 1 95 ? 13.595 77.372 17.857 0.65 62.36 159 GLN A N 1
ATOM 724 C CA . GLN A 1 95 ? 14.294 78.449 17.167 0.65 49.31 159 GLN A CA 1
ATOM 725 C C . GLN A 1 95 ? 15.249 77.938 16.096 0.65 48.20 159 GLN A C 1
ATOM 726 O O . GLN A 1 95 ? 15.660 78.717 15.229 0.65 55.46 159 GLN A O 1
ATOM 732 N N . ASP A 1 96 ? 15.613 76.658 16.134 0.76 53.94 160 ASP A N 1
ATOM 733 C CA . ASP A 1 96 ? 16.482 76.071 15.124 0.76 45.89 160 ASP A CA 1
ATOM 734 C C . ASP A 1 96 ? 15.713 75.431 13.977 0.76 55.92 160 ASP A C 1
ATOM 735 O O . ASP A 1 96 ? 16.312 75.140 12.936 0.76 69.11 160 ASP A O 1
ATOM 740 N N . TYR A 1 97 ? 14.411 75.212 14.138 0.79 50.94 161 TYR A N 1
ATOM 741 C CA . TYR A 1 97 ? 13.630 74.466 13.160 0.79 51.56 161 TYR A CA 1
ATOM 742 C C . TYR A 1 97 ? 13.202 75.378 12.017 0.79 62.00 161 TYR A C 1
ATOM 743 O O . TYR A 1 97 ? 12.529 76.390 12.241 0.79 78.50 161 TYR A O 1
ATOM 752 N N . CYS A 1 98 ? 13.596 75.024 10.796 0.83 62.03 162 CYS A N 1
ATOM 753 C CA . CYS A 1 98 ? 13.029 75.673 9.623 0.83 73.22 162 CYS A CA 1
ATOM 754 C C . CYS A 1 98 ? 11.543 75.349 9.536 0.83 81.97 162 CYS A C 1
ATOM 755 O O . CYS A 1 98 ? 11.128 74.216 9.792 0.83 108.40 162 CYS A O 1
ATOM 758 N N . ASP A 1 99 ? 10.741 76.355 9.174 0.73 44.78 163 ASP A N 1
ATOM 759 C CA . ASP A 1 99 ? 9.285 76.231 9.150 0.73 58.95 163 ASP A CA 1
ATOM 760 C C . ASP A 1 99 ? 8.756 75.865 10.533 0.73 50.76 163 ASP A C 1
ATOM 761 O O . ASP A 1 99 ? 8.352 74.717 10.760 0.73 46.38 163 ASP A O 1
ATOM 766 N N . PRO A 1 100 ? 8.766 76.802 11.487 0.80 58.02 164 PRO A N 1
ATOM 767 C CA . PRO A 1 100 ? 8.274 76.481 12.838 0.80 61.79 164 PRO A CA 1
ATOM 768 C C . PRO A 1 100 ? 6.815 76.064 12.878 0.80 57.83 164 PRO A C 1
ATOM 769 O O . PRO A 1 100 ? 6.393 75.443 13.861 0.80 57.21 164 PRO A O 1
ATOM 773 N N . ASP A 1 101 ? 6.030 76.387 11.848 0.77 60.71 165 ASP A N 1
ATOM 774 C CA . ASP A 1 101 ? 4.632 75.974 11.821 0.77 59.56 165 ASP A CA 1
ATOM 775 C C . ASP A 1 101 ? 4.481 74.469 11.652 0.77 58.46 165 ASP A C 1
ATOM 776 O O . ASP A 1 101 ? 3.424 73.923 11.986 0.77 69.68 165 ASP A O 1
ATOM 781 N N . SER A 1 102 ? 5.506 73.790 11.141 0.76 64.06 166 SER A N 1
ATOM 782 C CA . SER A 1 102 ? 5.500 72.341 11.009 0.76 59.80 166 SER A CA 1
ATOM 783 C C . SER A 1 102 ? 6.228 71.648 12.148 0.76 61.26 166 SER A C 1
ATOM 784 O O . SER A 1 102 ? 6.289 70.416 12.165 0.76 63.20 166 SER A O 1
ATOM 787 N N . TYR A 1 103 ? 6.777 72.413 13.095 0.80 65.04 167 TYR A N 1
ATOM 788 C CA . TYR A 1 103 ? 7.644 71.847 14.125 0.80 63.18 167 TYR A CA 1
ATOM 789 C C . TYR A 1 103 ? 6.916 70.800 14.960 0.80 61.06 167 TYR A C 1
ATOM 790 O O . TYR A 1 103 ? 7.401 69.673 15.121 0.80 56.96 167 TYR A O 1
ATOM 799 N N . GLU A 1 104 ? 5.743 71.146 15.491 0.91 65.36 168 GLU A N 1
ATOM 800 C CA . GLU A 1 104 ? 5.060 70.224 16.392 0.91 65.69 168 GLU A CA 1
ATOM 801 C C . GLU A 1 104 ? 4.444 69.054 15.628 0.91 62.06 168 GLU A C 1
ATOM 802 O O . GLU A 1 104 ? 4.455 67.914 16.108 0.91 77.15 168 GLU A O 1
ATOM 808 N N . LYS A 1 105 ? 3.913 69.310 14.431 0.86 63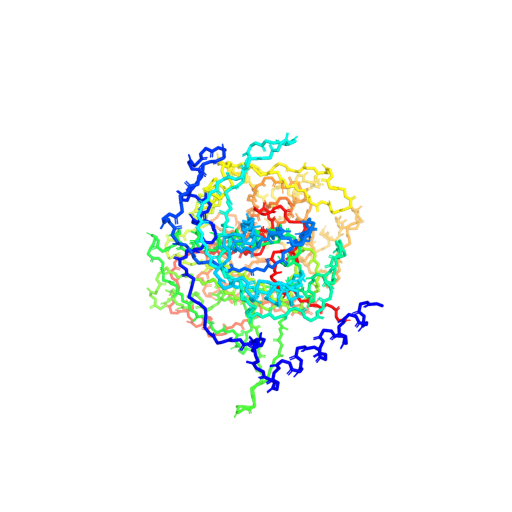.54 169 LYS A N 1
ATOM 809 C CA . LYS A 1 105 ? 3.309 68.230 13.657 0.86 48.75 169 LYS A CA 1
ATOM 810 C C . LYS A 1 105 ? 4.359 67.264 13.126 0.86 58.56 169 LYS A C 1
ATOM 811 O O . LYS A 1 105 ? 4.080 66.069 12.983 0.86 62.43 169 LYS A O 1
ATOM 814 N N . ASP A 1 106 ? 5.567 67.755 12.837 0.93 61.03 170 ASP A N 1
ATOM 815 C CA . ASP A 1 106 ? 6.627 66.866 12.376 0.93 51.31 170 ASP A CA 1
ATOM 816 C C . ASP A 1 106 ? 7.135 65.973 13.499 0.93 61.70 170 ASP A C 1
ATOM 817 O O . ASP A 1 106 ? 7.529 64.829 13.250 0.93 67.05 170 ASP A O 1
ATOM 822 N N . HIS A 1 107 ? 7.131 66.474 14.735 0.94 70.02 171 HIS A N 1
ATOM 823 C CA . HIS A 1 107 ? 7.704 65.726 15.848 0.94 58.54 171 HIS A CA 1
ATOM 824 C C . HIS A 1 107 ? 6.713 64.730 16.437 0.94 63.73 171 HIS A C 1
ATOM 825 O O . HIS A 1 107 ? 7.094 63.604 16.778 0.94 55.59 171 HIS A O 1
ATOM 832 N N . ASP A 1 108 ? 5.442 65.123 16.564 0.86 56.16 172 ASP A N 1
ATOM 833 C CA . ASP A 1 108 ? 4.450 64.266 17.206 0.86 61.50 172 ASP A CA 1
ATOM 834 C C . ASP A 1 108 ? 4.264 62.941 16.479 0.86 55.84 172 ASP A C 1
ATOM 835 O O . ASP A 1 108 ? 3.822 61.966 17.095 0.86 69.94 172 ASP A O 1
ATOM 840 N N . LEU A 1 109 ? 4.592 62.883 15.187 0.90 59.28 173 LEU A N 1
ATOM 841 C CA . LEU A 1 109 ? 4.443 61.646 14.431 0.90 60.74 173 LEU A CA 1
ATOM 842 C C . LEU A 1 109 ? 5.551 60.648 14.745 0.90 63.43 173 LEU A C 1
ATOM 843 O O . LEU A 1 109 ? 5.332 59.434 14.652 0.90 70.63 173 LEU A O 1
ATOM 848 N N . LEU A 1 110 ? 6.727 61.129 15.136 0.93 57.72 174 LEU A N 1
ATOM 849 C CA . LEU A 1 110 ? 7.864 60.253 15.381 0.93 47.93 174 LEU A CA 1
ATOM 850 C C . LEU A 1 110 ? 7.729 59.553 16.727 0.93 52.24 174 LEU A C 1
ATOM 851 O O . LEU A 1 110 ? 7.505 60.198 17.756 0.93 68.44 174 LEU A O 1
ATOM 856 N N . LYS A 1 111 ? 7.875 58.232 16.714 0.92 53.45 175 LYS A N 1
ATOM 857 C CA . LYS A 1 111 ? 7.848 57.415 17.916 0.92 50.60 175 LYS A CA 1
ATOM 858 C C . LYS A 1 111 ? 9.157 56.647 18.040 0.92 53.51 175 LYS A C 1
ATOM 859 O O . LYS A 1 111 ? 9.932 56.538 17.086 0.92 50.96 175 LYS A O 1
ATOM 865 N N . ARG A 1 112 ? 9.399 56.122 19.239 0.85 55.61 176 ARG A N 1
ATOM 866 C CA . ARG A 1 112 ? 10.588 55.317 19.477 0.85 45.07 176 ARG A CA 1
ATOM 867 C C . ARG A 1 112 ? 10.586 54.089 18.574 0.85 55.67 176 ARG A C 1
ATOM 868 O O . ARG A 1 112 ? 9.594 53.359 18.497 0.85 55.19 176 ARG A O 1
ATOM 876 N N . GLY A 1 113 ? 11.703 53.871 17.879 0.93 51.87 177 GLY A N 1
ATOM 877 C CA . GLY A 1 113 ? 11.850 52.752 16.975 0.93 49.24 177 GLY A CA 1
ATOM 878 C C . GLY A 1 113 ? 11.773 53.102 15.504 0.93 56.82 177 GLY A C 1
ATOM 879 O O . GLY A 1 113 ? 12.088 52.248 14.666 0.93 51.25 177 GLY A O 1
ATOM 880 N N . ASP A 1 114 ? 11.375 54.325 15.166 0.92 54.62 178 ASP A N 1
ATOM 881 C CA . ASP A 1 114 ? 11.188 54.705 13.773 0.92 46.62 178 ASP A CA 1
ATOM 882 C C . ASP A 1 114 ? 12.516 55.069 13.120 0.92 50.44 178 ASP A C 1
ATOM 883 O O . ASP A 1 114 ? 13.407 55.637 13.759 0.92 49.78 178 ASP A O 1
ATOM 888 N N . ILE A 1 115 ? 12.641 54.732 11.839 0.98 48.42 179 ILE A N 1
ATOM 889 C CA . ILE A 1 115 ? 13.761 55.191 11.023 0.98 41.25 179 ILE A CA 1
ATOM 890 C C . ILE A 1 115 ? 13.450 56.605 10.552 0.98 53.19 179 ILE A C 1
ATOM 891 O O . ILE A 1 115 ? 12.430 56.838 9.893 0.98 57.15 179 ILE A O 1
ATOM 896 N N . VAL A 1 116 ? 14.318 57.554 10.893 0.95 43.90 180 VAL A N 1
ATOM 897 C CA . VAL A 1 116 ? 14.097 58.953 10.553 0.95 45.70 180 VAL A CA 1
ATOM 898 C C . VAL A 1 116 ? 15.343 59.528 9.896 0.95 52.71 180 VAL A C 1
ATOM 899 O O . VAL A 1 116 ? 16.467 59.086 10.147 0.95 50.49 180 VAL A O 1
ATOM 903 N N . GLY A 1 117 ? 15.124 60.516 9.038 0.92 48.02 181 GLY A N 1
ATOM 904 C CA . GLY A 1 117 ? 16.190 61.351 8.502 0.92 46.47 181 GLY A CA 1
ATOM 905 C C . GLY A 1 117 ? 16.065 62.740 9.098 0.92 58.35 181 GLY A C 1
ATOM 906 O O . GLY A 1 117 ? 14.954 63.240 9.297 0.92 61.67 181 GLY A O 1
ATOM 907 N N . VAL A 1 118 ? 17.206 63.362 9.385 0.96 48.48 182 VAL A N 1
ATOM 908 C CA . VAL A 1 118 ? 17.235 64.627 10.109 0.96 41.68 182 VAL A CA 1
ATOM 909 C C . VAL A 1 118 ? 18.306 65.525 9.503 0.96 51.02 182 VAL A C 1
ATOM 910 O O . VAL A 1 118 ? 19.382 65.056 9.118 0.96 43.75 182 VAL A O 1
ATOM 914 N N . GLU A 1 119 ? 17.999 66.818 9.408 0.85 51.20 183 GLU A N 1
ATOM 915 C CA . GLU A 1 119 ? 18.941 67.834 8.969 0.85 39.69 183 GLU A CA 1
ATOM 916 C C . GLU A 1 119 ? 19.166 68.839 10.093 0.85 52.29 183 GLU A C 1
ATOM 917 O O . GLU A 1 119 ? 18.335 68.994 10.992 0.85 68.94 183 GLU A O 1
ATOM 923 N N . GLY A 1 120 ? 20.303 69.520 10.032 0.92 47.73 184 GLY A N 1
ATOM 924 C CA . GLY A 1 120 ? 20.647 70.498 11.048 0.92 50.86 184 GLY A CA 1
ATOM 925 C C . GLY A 1 120 ? 22.131 70.817 10.992 0.92 52.08 184 GLY A C 1
ATOM 926 O O . GLY A 1 120 ? 22.807 70.505 10.014 0.92 54.35 184 GLY A O 1
ATOM 927 N N . TYR A 1 121 ? 22.615 71.442 12.061 0.92 44.88 185 TYR A N 1
ATOM 928 C CA . TYR A 1 121 ? 24.024 71.794 12.174 0.92 50.59 185 TYR A CA 1
ATOM 929 C C . TYR A 1 121 ? 24.638 71.118 13.398 0.92 54.93 185 TYR A C 1
ATOM 930 O O . TYR A 1 121 ? 23.979 70.372 14.125 0.92 64.43 185 TYR A O 1
ATOM 939 N N . VAL A 1 122 ? 25.923 71.387 13.613 0.94 58.39 186 VAL A N 1
ATOM 940 C CA . VAL A 1 122 ? 26.739 70.631 14.555 0.94 66.28 186 VAL A CA 1
ATOM 941 C C . VAL A 1 122 ? 27.023 71.472 15.790 0.94 68.36 186 VAL A C 1
ATOM 942 O O . VAL A 1 122 ? 27.132 72.702 15.727 0.94 70.96 186 VAL A O 1
ATOM 946 N N . GLY A 1 123 ? 27.146 70.791 16.921 1.00 79.19 187 GLY A N 1
ATOM 947 C CA . GLY A 1 123 ? 27.510 71.443 18.163 1.00 79.71 187 GLY A CA 1
ATOM 948 C C . GLY A 1 123 ? 27.521 70.428 19.285 1.00 83.45 187 GLY A C 1
ATOM 949 O O . GLY A 1 123 ? 26.851 69.392 19.224 1.00 83.92 187 GLY A O 1
ATOM 950 N N . ARG A 1 124 ? 28.309 70.742 20.310 0.84 74.30 188 ARG A N 1
ATOM 951 C CA . ARG A 1 124 ? 28.401 69.910 21.504 0.84 67.75 188 ARG A CA 1
ATOM 952 C C . ARG A 1 124 ? 27.593 70.561 22.619 0.84 67.59 188 ARG A C 1
ATOM 953 O O . ARG A 1 124 ? 27.842 71.717 22.978 0.84 74.17 188 ARG A O 1
ATOM 961 N N . THR A 1 125 ? 26.630 69.819 23.161 0.89 64.42 189 THR A N 1
ATOM 962 C CA . THR A 1 125 ? 25.785 70.339 24.224 0.89 74.54 189 THR A CA 1
ATOM 963 C C . THR A 1 125 ? 26.603 70.566 25.495 0.89 74.89 189 THR A C 1
ATOM 964 O O . THR A 1 125 ? 27.741 70.109 25.631 0.89 71.19 189 THR A O 1
ATOM 968 N N . GLN A 1 126 ? 26.002 71.289 26.438 0.82 69.60 190 GLN A N 1
ATOM 969 C CA . GLN A 1 126 ? 26.639 71.616 27.713 0.82 68.17 190 GLN A CA 1
ATOM 970 C C . GLN A 1 126 ? 25.662 71.302 28.832 0.82 65.95 190 GLN A C 1
ATOM 971 O O . GLN A 1 126 ? 24.847 72.153 29.222 0.82 73.49 190 GLN A O 1
ATOM 977 N N . PRO A 1 127 ? 25.702 70.088 29.377 0.76 66.51 191 PRO A N 1
ATOM 978 C CA . PRO A 1 127 ? 24.792 69.741 30.471 0.76 69.57 191 PRO A CA 1
ATOM 979 C C . PRO A 1 127 ? 25.150 70.493 31.742 0.76 76.04 191 PRO A C 1
ATOM 980 O O . PRO A 1 127 ? 26.323 70.621 32.102 0.76 89.86 191 PRO A O 1
ATOM 984 N N . LYS A 1 128 ? 24.121 71.002 32.419 0.73 74.66 192 LYS A N 1
ATOM 985 C CA . LYS A 1 128 ? 24.330 71.695 33.682 0.73 89.02 192 LYS A CA 1
ATOM 986 C C . LYS A 1 128 ? 24.602 70.740 34.835 0.73 98.97 192 LYS A C 1
ATOM 987 O O . LYS A 1 128 ? 25.123 71.170 35.870 0.73 92.23 192 LYS A O 1
ATOM 989 N N . LYS A 1 129 ? 24.274 69.456 34.677 0.86 102.20 193 LYS A N 1
ATOM 990 C CA . LYS A 1 129 ? 24.321 68.505 35.776 0.86 104.83 193 LYS A CA 1
ATOM 991 C C . LYS A 1 129 ? 25.301 67.357 35.577 0.86 124.43 193 LYS A C 1
ATOM 992 O O . LYS A 1 129 ? 25.697 66.737 36.570 0.86 130.22 193 LYS A O 1
ATOM 998 N N . GLY A 1 130 ? 25.708 67.056 34.346 0.76 138.17 194 GLY A N 1
ATOM 999 C CA . GLY A 1 130 ? 26.553 65.897 34.121 0.76 138.74 194 GLY A CA 1
ATOM 1000 C C . GLY A 1 130 ? 27.844 66.163 33.374 0.76 142.51 194 GLY A C 1
ATOM 1001 O O . GLY A 1 130 ? 28.787 65.370 33.458 0.76 142.83 194 GLY A O 1
ATOM 1002 N N . GLY A 1 131 ? 27.903 67.274 32.647 0.91 145.18 195 GLY A N 1
ATOM 1003 C CA . GLY A 1 131 ? 29.106 67.641 31.926 0.91 145.05 195 GLY A CA 1
ATOM 1004 C C . GLY A 1 131 ? 29.515 66.676 30.814 0.91 146.95 195 GLY A C 1
ATOM 1005 O O . GLY A 1 131 ? 28.804 65.744 30.441 0.91 163.59 195 GLY A O 1
ATOM 1006 N N . GLU A 1 132 ? 30.702 66.966 30.273 0.88 126.18 196 GLU A N 1
ATOM 1007 C CA . GLU A 1 132 ? 31.403 66.184 29.255 0.88 105.09 196 GLU A CA 1
ATOM 1008 C C . GLU A 1 132 ? 30.782 66.322 27.868 0.88 87.26 196 GLU A C 1
ATOM 1009 O O . GLU A 1 132 ? 31.374 65.868 26.885 0.88 112.04 196 GLU A O 1
ATOM 1011 N N . GLY A 1 133 ? 29.625 66.975 27.765 0.83 69.18 197 GLY A N 1
ATOM 1012 C CA . GLY A 1 133 ? 29.032 67.279 26.474 0.83 70.90 197 GLY A CA 1
ATOM 1013 C C . GLY A 1 133 ? 28.667 66.079 25.622 0.83 77.58 197 GLY A C 1
ATOM 1014 O O . GLY A 1 133 ? 28.971 64.933 25.969 0.83 88.20 197 GLY A O 1
ATOM 1015 N N . GLU A 1 134 ? 28.006 66.335 24.496 0.90 65.41 198 GLU A N 1
ATOM 1016 C CA . GLU A 1 134 ? 27.701 65.286 23.529 0.90 65.60 198 GLU A CA 1
ATOM 1017 C C . GLU A 1 134 ? 27.546 65.919 22.156 0.90 66.54 198 GLU A C 1
ATOM 1018 O O . GLU A 1 134 ? 26.719 66.820 21.982 0.90 61.93 198 GLU A O 1
ATOM 1024 N N . VAL A 1 135 ? 28.339 65.445 21.193 0.94 65.98 199 VAL A N 1
ATOM 1025 C CA . VAL A 1 135 ? 28.262 65.954 19.827 0.94 67.93 199 VAL A CA 1
ATOM 1026 C C . VAL A 1 135 ? 26.882 65.648 19.267 0.94 68.94 199 VAL A C 1
ATOM 1027 O O . VAL A 1 135 ? 26.487 64.480 19.150 0.94 56.63 199 VAL A O 1
ATOM 1031 N N . SER A 1 136 ? 26.137 66.695 18.920 0.99 62.69 200 SER A N 1
ATOM 1032 C CA . SER A 1 136 ? 24.730 66.559 18.579 0.99 58.99 200 SER A CA 1
ATOM 1033 C C . SER A 1 136 ? 24.423 67.274 17.271 0.99 62.44 200 SER A C 1
ATOM 1034 O O . SER A 1 136 ? 25.176 68.136 16.813 0.99 56.30 200 SER A O 1
ATOM 1037 N N . VAL A 1 137 ? 23.296 66.892 16.677 1.00 58.98 201 VAL A N 1
ATOM 1038 C CA . VAL A 1 137 ? 22.736 67.567 15.512 1.00 60.68 201 VAL A CA 1
ATOM 1039 C C . VAL A 1 137 ? 21.675 68.536 16.010 1.00 65.94 201 VAL A C 1
ATOM 1040 O O . VAL A 1 137 ? 20.728 68.133 16.697 1.00 71.80 201 VAL A O 1
ATOM 1044 N N . PHE A 1 138 ? 21.831 69.813 15.674 1.00 65.70 202 PHE A N 1
ATOM 1045 C CA . PHE A 1 138 ? 20.872 70.841 16.072 1.00 53.97 202 PHE A CA 1
ATOM 1046 C C . PHE A 1 138 ? 19.830 70.934 14.965 1.00 65.37 202 PHE A C 1
ATOM 1047 O O . PHE A 1 138 ? 20.057 71.559 13.927 1.00 74.85 202 PHE A O 1
ATOM 1055 N N . VAL A 1 139 ? 18.672 70.318 15.208 0.95 58.38 203 VAL A N 1
ATOM 1056 C CA . VAL A 1 139 ? 17.761 69.930 14.138 0.95 52.71 203 VAL A CA 1
ATOM 1057 C C . VAL A 1 139 ? 17.145 71.160 13.480 0.95 66.59 203 VAL A C 1
ATOM 1058 O O . VAL A 1 139 ? 16.691 72.090 14.157 0.95 68.66 203 VAL A O 1
ATOM 1062 N N . SER A 1 140 ? 17.132 71.158 12.148 0.85 55.82 204 SER A N 1
ATOM 1063 C CA . SER A 1 140 ? 16.358 72.102 11.355 0.85 52.67 204 SER A CA 1
ATOM 1064 C C . SER A 1 140 ? 15.137 71.470 10.711 0.85 45.16 204 SER A C 1
ATOM 1065 O O . SER A 1 140 ? 14.108 72.136 10.578 0.85 50.51 204 SER A O 1
ATOM 1068 N N . ARG A 1 141 ? 15.229 70.202 10.315 0.84 44.04 205 ARG A N 1
ATOM 1069 C CA . ARG A 1 141 ? 14.096 69.454 9.791 0.84 43.58 205 ARG A CA 1
ATOM 1070 C C . ARG A 1 141 ? 14.274 67.988 10.153 0.84 53.06 205 ARG A C 1
ATOM 1071 O O . ARG A 1 141 ? 15.382 67.450 10.071 0.84 54.60 205 ARG A O 1
ATOM 1079 N N . VAL A 1 142 ? 13.181 67.349 10.556 1.00 61.02 206 VAL A N 1
ATOM 1080 C CA . VAL A 1 142 ? 13.165 65.923 10.847 1.00 61.19 206 VAL A CA 1
ATOM 1081 C C . VAL A 1 142 ? 12.083 65.280 9.988 1.00 65.56 206 VAL A C 1
ATOM 1082 O O . VAL A 1 142 ? 11.047 65.896 9.714 1.00 67.23 206 VAL A O 1
ATOM 1086 N N . GLN A 1 143 ? 12.342 64.056 9.531 0.85 49.56 207 GLN A N 1
ATOM 1087 C CA . GLN A 1 143 ? 11.472 63.420 8.551 0.85 38.49 207 GLN A CA 1
ATOM 1088 C C . GLN A 1 143 ? 11.407 61.922 8.808 0.85 40.41 207 GLN A C 1
ATOM 1089 O O . GLN A 1 143 ? 12.438 61.283 9.038 0.85 46.74 207 GLN A O 1
ATOM 1095 N N . LEU A 1 144 ? 10.196 61.372 8.756 1.00 49.08 208 LEU A N 1
ATOM 1096 C CA . LEU A 1 144 ? 9.982 59.947 8.972 1.00 62.21 208 LEU A CA 1
ATOM 1097 C C . LEU A 1 144 ? 10.318 59.175 7.701 1.00 52.85 208 LEU A C 1
ATOM 1098 O O . LEU A 1 144 ? 9.745 59.439 6.638 1.00 65.38 208 LEU A O 1
ATOM 1103 N N . LEU A 1 145 ? 11.244 58.223 7.809 1.00 51.37 209 LEU A N 1
ATOM 1104 C CA . LEU A 1 145 ? 11.622 57.360 6.695 1.00 56.29 209 LEU A CA 1
ATOM 1105 C C . LEU A 1 145 ? 10.892 56.023 6.725 1.00 42.75 209 LEU A C 1
ATOM 1106 O O . LEU A 1 145 ? 10.347 55.588 5.706 1.00 52.59 209 LEU A O 1
ATOM 1111 N N . THR A 1 146 ? 10.875 55.357 7.874 1.00 43.78 210 THR A N 1
ATOM 1112 C CA . THR A 1 146 ? 10.133 54.114 8.028 1.00 50.25 210 THR A CA 1
ATOM 1113 C C . THR A 1 146 ? 9.544 54.042 9.430 1.00 58.15 210 THR A C 1
ATOM 1114 O O . THR A 1 146 ? 10.283 54.108 10.420 1.00 63.00 210 THR A O 1
ATOM 1118 N N . PRO A 1 147 ? 8.226 53.916 9.558 0.93 60.56 211 PRO A N 1
ATOM 1119 C CA . PRO A 1 147 ? 7.625 53.798 10.890 0.93 56.70 211 PRO A CA 1
ATOM 1120 C C . PRO A 1 147 ? 7.758 52.386 11.440 0.93 42.80 211 PRO A C 1
ATOM 1121 O O . PRO A 1 147 ? 7.644 51.397 10.711 0.93 57.47 211 PRO A O 1
ATOM 1125 N N . CYS A 1 148 ? 8.009 52.303 12.744 0.82 50.21 212 CYS A N 1
ATOM 1126 C CA . CYS A 1 148 ? 8.050 51.028 13.453 0.82 44.05 212 CYS A CA 1
ATOM 1127 C C . CYS A 1 148 ? 6.676 50.784 14.063 0.82 50.49 212 CYS A C 1
ATOM 1128 O O . CYS A 1 148 ? 6.261 51.494 14.985 0.82 58.84 212 CYS A O 1
ATOM 1131 N N . LEU A 1 149 ? 5.968 49.779 13.547 0.87 50.94 213 LEU A N 1
ATOM 1132 C CA . LEU A 1 149 ? 4.597 49.529 13.969 0.87 47.82 213 LEU A CA 1
ATOM 1133 C C . LEU A 1 149 ? 4.508 48.842 15.324 0.87 54.25 213 LEU A C 1
ATOM 1134 O O . LEU A 1 149 ? 3.464 48.930 15.978 0.87 49.99 213 LEU A O 1
ATOM 1139 N N . HIS A 1 150 ? 5.566 48.169 15.761 0.82 53.70 214 HIS A N 1
ATOM 1140 C CA . HIS A 1 150 ? 5.543 47.418 17.005 0.82 46.75 214 HIS A CA 1
ATOM 1141 C C . HIS A 1 150 ? 6.210 48.201 18.128 0.82 54.98 214 HIS A C 1
ATOM 1142 O O . HIS A 1 150 ? 7.060 49.064 17.895 0.82 70.44 214 HIS A O 1
ATOM 1149 N N . MET A 1 151 ? 5.808 47.887 19.355 0.79 52.59 215 MET A N 1
ATOM 1150 C CA . MET A 1 151 ? 6.438 48.449 20.541 0.79 50.53 215 MET A CA 1
ATOM 1151 C C . MET A 1 151 ? 7.679 47.631 20.877 0.79 54.07 215 MET A C 1
ATOM 1152 O O . MET A 1 151 ? 7.588 46.417 21.095 0.79 52.57 215 MET A O 1
ATOM 1157 N N . LEU A 1 152 ? 8.837 48.285 20.909 0.80 61.41 216 LEU A N 1
ATOM 1158 C CA . LEU A 1 152 ? 10.054 47.557 21.229 0.80 69.73 216 LEU A CA 1
ATOM 1159 C C . LEU A 1 152 ? 10.114 47.248 22.723 0.80 79.98 216 LEU A C 1
ATOM 1160 O O . LEU A 1 152 ? 9.631 48.029 23.546 0.80 85.48 216 LEU A O 1
ATOM 1165 N N . PRO A 1 153 ? 10.701 46.112 23.093 0.80 94.34 217 PRO A N 1
ATOM 1166 C CA . PRO A 1 153 ? 10.769 45.743 24.511 0.80 103.16 217 PRO A CA 1
ATOM 1167 C C . PRO A 1 153 ? 11.663 46.690 25.297 0.80 114.21 217 PRO A C 1
ATOM 1168 O O . PRO A 1 153 ? 12.469 47.442 24.746 0.80 105.48 217 PRO A O 1
ATOM 1172 N N . ALA A 1 154 ? 11.502 46.640 26.616 0.87 127.66 218 ALA A N 1
ATOM 1173 C CA . ALA A 1 154 ? 12.278 47.485 27.516 0.87 127.17 218 ALA A CA 1
ATOM 1174 C C . ALA A 1 154 ? 13.725 47.010 27.602 0.87 117.12 218 ALA A C 1
ATOM 1175 O O . ALA A 1 154 ? 13.993 45.811 27.690 0.87 107.25 218 ALA A O 1
ATOM 1177 N N . PHE A 1 159 ? 14.919 41.611 27.543 1.00 133.32 223 PHE A N 1
ATOM 1178 C CA . PHE A 1 159 ? 14.791 40.817 26.326 1.00 153.88 223 PHE A CA 1
ATOM 1179 C C . PHE A 1 159 ? 15.759 39.640 26.373 1.00 157.31 223 PHE A C 1
ATOM 1180 O O . PHE A 1 159 ? 16.120 39.071 25.346 1.00 148.67 223 PHE A O 1
ATOM 1188 N N . LYS A 1 160 ? 16.153 39.274 27.595 0.71 153.27 224 LYS A N 1
ATOM 1189 C CA . LYS A 1 160 ? 17.278 38.362 27.800 0.71 130.46 224 LYS A CA 1
ATOM 1190 C C . LYS A 1 160 ? 17.125 37.043 27.050 0.71 137.42 224 LYS A C 1
ATOM 1191 O O . LYS A 1 160 ? 18.121 36.472 26.589 0.71 126.86 224 LYS A O 1
ATOM 1193 N N . ASP A 1 161 ? 15.892 36.547 26.923 1.00 160.05 225 ASP A N 1
ATOM 1194 C CA . ASP A 1 161 ? 15.636 35.185 26.451 1.00 166.05 225 ASP A CA 1
ATOM 1195 C C . ASP A 1 161 ? 16.426 34.852 25.188 1.00 158.07 225 ASP A C 1
ATOM 1196 O O . ASP A 1 161 ? 16.603 35.693 24.305 1.00 176.03 225 ASP A O 1
ATOM 1201 N N . GLN A 1 162 ? 16.879 33.598 25.102 0.84 127.89 226 GLN A N 1
ATOM 1202 C CA . GLN A 1 162 ? 17.904 33.181 24.148 0.84 96.76 226 GLN A CA 1
ATOM 1203 C C . GLN A 1 162 ? 17.320 32.715 22.816 0.84 89.28 226 GLN A C 1
ATOM 1204 O O . GLN A 1 162 ? 17.689 33.236 21.760 0.84 88.01 226 GLN A O 1
ATOM 1210 N N . GLU A 1 163 ? 16.433 31.719 22.853 0.86 87.18 227 GLU A N 1
ATOM 1211 C CA . GLU A 1 163 ? 15.991 31.101 21.610 0.86 72.01 227 GLU A CA 1
ATOM 1212 C C . GLU A 1 163 ? 14.938 31.919 20.876 0.86 69.11 227 GLU A C 1
ATOM 1213 O O . GLU A 1 163 ? 14.651 31.619 19.712 0.86 73.15 227 GLU A O 1
ATOM 1219 N N . THR A 1 164 ? 14.357 32.936 21.517 0.85 70.26 228 THR A N 1
ATOM 1220 C CA . THR A 1 164 ? 13.557 33.898 20.769 0.85 74.32 228 THR A CA 1
ATOM 1221 C C . THR A 1 164 ? 14.448 34.851 19.986 0.85 62.95 228 THR A C 1
ATOM 1222 O O . THR A 1 164 ? 14.027 35.392 18.957 0.85 66.68 228 THR A O 1
ATOM 1226 N N . ARG A 1 165 ? 15.680 35.062 20.457 0.87 66.04 229 ARG A N 1
ATOM 1227 C CA . ARG A 1 165 ? 16.632 35.901 19.743 0.87 52.32 229 ARG A CA 1
ATOM 1228 C C . ARG A 1 165 ? 17.104 35.257 18.448 0.87 58.97 229 ARG A C 1
ATOM 1229 O O . ARG A 1 165 ? 17.583 35.964 17.558 0.87 60.68 229 ARG A O 1
ATOM 1237 N N . TYR A 1 166 ? 16.982 33.934 18.325 0.83 58.31 230 TYR A N 1
ATOM 1238 C CA . TYR A 1 166 ? 17.449 33.253 17.123 0.83 43.56 230 TYR A CA 1
ATOM 1239 C C . TYR A 1 166 ? 16.407 33.284 16.013 0.83 47.07 230 TYR A C 1
ATOM 1240 O O . TYR A 1 166 ? 16.767 33.331 14.831 0.83 50.65 230 TYR A O 1
ATOM 1249 N N . ARG A 1 167 ? 15.122 33.260 16.369 0.80 41.67 231 ARG A N 1
ATOM 1250 C CA . ARG A 1 167 ? 14.058 33.353 15.378 0.80 50.64 231 ARG A CA 1
ATOM 1251 C C . ARG A 1 167 ? 13.844 34.776 14.883 0.80 50.87 231 ARG A C 1
ATOM 1252 O O . ARG A 1 167 ? 13.308 34.964 13.785 0.80 73.49 231 ARG A O 1
ATOM 1260 N N . LYS A 1 168 ? 14.242 35.773 15.668 0.92 53.22 232 LYS A N 1
ATOM 1261 C CA . LYS A 1 168 ? 14.086 37.186 15.336 0.92 53.99 232 LYS A CA 1
ATOM 1262 C C . LYS A 1 168 ? 15.406 37.920 15.528 0.92 46.92 232 LYS A C 1
ATOM 1263 O O . LYS A 1 168 ? 15.482 38.954 16.194 0.92 61.00 232 LYS A O 1
ATOM 1269 N N . ARG A 1 169 ? 16.450 37.357 14.909 0.92 41.29 233 ARG A N 1
ATOM 1270 C CA . ARG A 1 169 ? 17.848 37.868 14.951 0.92 43.82 233 ARG A CA 1
ATOM 1271 C C . ARG A 1 169 ? 17.867 39.381 14.728 0.92 43.20 233 ARG A C 1
ATOM 1272 O O . ARG A 1 169 ? 18.703 40.059 15.345 0.92 43.61 233 ARG A O 1
ATOM 1280 N N . TYR A 1 170 ? 16.984 39.879 13.863 0.86 33.83 234 TYR A N 1
ATOM 1281 C CA . TYR A 1 170 ? 16.937 41.312 13.590 0.86 43.02 234 TYR A CA 1
ATOM 1282 C C . TYR A 1 170 ? 16.556 42.091 14.843 0.86 46.36 234 TYR A C 1
ATOM 1283 O O . TYR A 1 170 ? 17.091 43.177 15.096 0.86 54.38 234 TYR A O 1
ATOM 1292 N N . LEU A 1 171 ? 15.637 41.549 15.644 0.88 53.17 235 LEU A N 1
ATOM 1293 C CA . LEU A 1 171 ? 15.282 42.192 16.905 0.88 48.91 235 LEU A CA 1
ATOM 1294 C C . LEU A 1 171 ? 16.440 42.139 17.891 0.88 43.39 235 LEU A C 1
ATOM 1295 O O . LEU A 1 171 ? 16.673 43.097 18.638 0.88 50.60 235 LEU A O 1
ATOM 1300 N N . ASP A 1 172 ? 17.170 41.021 17.910 0.89 47.70 236 ASP A N 1
ATOM 1301 C CA . ASP A 1 172 ? 18.369 40.917 18.736 0.89 45.01 236 ASP A CA 1
ATOM 1302 C C . ASP A 1 172 ? 19.374 42.006 18.381 0.89 47.62 236 ASP A C 1
ATOM 1303 O O . ASP A 1 172 ? 19.914 42.683 19.263 0.89 53.33 236 ASP A O 1
ATOM 1308 N N . LEU A 1 173 ? 19.633 42.188 17.083 0.90 49.61 237 LEU A N 1
ATOM 1309 C CA . LEU A 1 173 ? 20.593 43.197 16.645 0.90 41.13 237 LEU A CA 1
ATOM 1310 C C . LEU A 1 173 ? 20.124 44.609 16.975 0.90 45.41 237 LEU A C 1
ATOM 1311 O O . LEU A 1 173 ? 20.952 45.493 17.227 0.90 46.21 237 LEU A O 1
ATOM 1316 N N . ILE A 1 174 ? 18.811 44.843 16.978 0.84 43.35 238 ILE A N 1
ATOM 1317 C CA . ILE A 1 174 ? 18.295 46.167 17.313 0.84 43.24 238 ILE A CA 1
ATOM 1318 C C . ILE A 1 174 ? 18.511 46.471 18.791 0.84 50.83 238 ILE A C 1
ATOM 1319 O O . ILE A 1 174 ? 18.925 47.577 19.158 0.84 51.90 238 ILE A O 1
ATOM 1324 N N . MET A 1 175 ? 18.255 45.491 19.659 0.80 45.69 239 MET A N 1
ATOM 1325 C CA . MET A 1 175 ? 18.180 45.762 21.090 0.80 40.26 239 MET A CA 1
ATOM 1326 C C . MET A 1 175 ? 19.542 45.747 21.777 0.80 51.07 239 MET A C 1
ATOM 1327 O O . MET A 1 175 ? 19.720 46.434 22.789 0.80 64.19 239 MET A O 1
ATOM 1332 N N . ASN A 1 176 ? 20.508 44.983 21.263 0.80 46.54 240 ASN A N 1
ATOM 1333 C CA . ASN A 1 176 ? 21.735 44.706 22.007 0.80 58.48 240 ASN A CA 1
ATOM 1334 C C . ASN A 1 176 ? 22.925 45.553 21.566 0.80 79.02 240 ASN A C 1
ATOM 1335 O O . ASN A 1 176 ? 23.502 46.274 22.385 0.80 111.96 240 ASN A O 1
ATOM 1340 N N . LYS A 1 177 ? 23.310 45.394 20.295 1.00 81.68 241 LYS A N 1
ATOM 1341 C CA . LYS A 1 177 ? 24.546 45.949 19.664 1.00 103.72 241 LYS A CA 1
ATOM 1342 C C . LYS A 1 177 ? 25.719 45.071 20.125 1.00 102.15 241 LYS A C 1
ATOM 1343 O O . LYS A 1 177 ? 26.795 45.155 19.512 1.00 88.97 241 LYS A O 1
ATOM 1346 N N . ASP A 1 178 ? 25.518 44.268 21.180 1.00 135.69 242 ASP A N 1
ATOM 1347 C CA . ASP A 1 178 ? 26.553 43.305 21.535 1.00 143.27 242 ASP A CA 1
ATOM 1348 C C . ASP A 1 178 ? 26.640 42.206 20.487 1.00 131.75 242 ASP A C 1
ATOM 1349 O O . ASP A 1 178 ? 27.734 41.722 20.171 1.00 114.42 242 ASP A O 1
ATOM 1351 N N . ALA A 1 179 ? 25.493 41.808 19.935 0.79 110.14 243 ALA A N 1
ATOM 1352 C CA . ALA A 1 179 ? 25.486 40.814 18.870 0.79 92.96 243 ALA A CA 1
ATOM 1353 C C . ALA A 1 179 ? 26.171 41.342 17.618 0.79 76.90 243 ALA A C 1
ATOM 1354 O O . ALA A 1 179 ? 26.891 40.600 16.941 0.79 81.47 243 ALA A O 1
ATOM 1356 N N . ARG A 1 180 ? 25.971 42.625 17.306 0.90 58.74 244 ARG A N 1
ATOM 1357 C CA . ARG A 1 180 ? 26.485 43.187 16.060 0.90 41.08 244 ARG A CA 1
ATOM 1358 C C . ARG A 1 180 ? 27.995 43.006 15.938 0.90 43.13 244 ARG A C 1
ATOM 1359 O O . ARG A 1 180 ? 28.507 42.729 14.847 0.90 36.35 244 ARG A O 1
ATOM 1367 N N . ASN A 1 181 ? 28.722 43.141 17.048 0.83 55.45 245 ASN A N 1
ATOM 1368 C CA . ASN A 1 181 ? 30.180 43.166 16.974 0.83 36.09 245 ASN A CA 1
ATOM 1369 C C . ASN A 1 181 ? 30.757 41.795 16.643 0.83 32.97 245 ASN A C 1
ATOM 1370 O O . ASN A 1 181 ? 31.718 41.693 15.872 0.83 48.36 245 ASN A O 1
ATOM 1375 N N . ARG A 1 182 ? 30.189 40.728 17.208 0.86 38.83 246 ARG A N 1
ATOM 1376 C CA . ARG A 1 182 ? 30.792 39.411 17.031 0.86 37.72 246 ARG A CA 1
ATOM 1377 C C . ARG A 1 182 ? 30.591 38.878 15.618 0.86 38.99 246 ARG A C 1
ATOM 1378 O O . ARG A 1 182 ? 31.396 38.067 15.146 0.86 53.85 246 ARG A O 1
ATOM 1386 N N . PHE A 1 183 ? 29.533 39.312 14.929 0.93 40.80 247 PHE A N 1
ATOM 1387 C CA . PHE A 1 183 ? 29.368 38.924 13.532 0.93 36.38 247 PHE A CA 1
ATOM 1388 C C . PHE A 1 183 ? 30.317 39.696 12.627 0.93 44.99 247 PHE A C 1
ATOM 1389 O O . PHE A 1 183 ? 30.721 39.186 11.575 0.93 50.63 247 PHE A O 1
ATOM 1397 N N . ILE A 1 184 ? 30.682 40.920 13.014 0.91 42.00 248 ILE A N 1
ATOM 1398 C CA . ILE A 1 184 ? 31.726 41.643 12.297 0.91 34.33 248 ILE A CA 1
ATOM 1399 C C . ILE A 1 184 ? 33.076 40.970 12.514 0.91 39.71 248 ILE A C 1
ATOM 1400 O O . ILE A 1 184 ? 33.869 40.819 11.576 0.91 40.40 248 ILE A O 1
ATOM 1405 N N . THR A 1 185 ? 33.356 40.552 13.752 0.89 54.76 249 THR A N 1
ATOM 1406 C CA . THR A 1 185 ? 34.584 39.813 14.027 0.89 41.45 249 THR A CA 1
ATOM 1407 C C . THR A 1 185 ? 34.634 38.514 13.231 0.89 39.25 249 THR A C 1
ATOM 1408 O O . THR A 1 185 ? 35.677 38.165 12.665 0.89 40.70 249 THR A O 1
ATOM 1412 N N . ARG A 1 186 ? 33.515 37.784 13.180 1.00 41.90 250 ARG A N 1
ATOM 1413 C CA . ARG A 1 186 ? 33.455 36.575 12.365 1.00 49.78 250 ARG A CA 1
ATOM 1414 C C . ARG A 1 186 ? 33.805 36.874 10.914 1.00 49.46 250 ARG A C 1
ATOM 1415 O O . ARG A 1 186 ? 34.508 36.093 10.261 1.00 49.10 250 ARG A O 1
ATOM 1423 N N . SER A 1 187 ? 33.322 38.003 10.391 0.92 45.86 251 SER A N 1
ATOM 1424 C CA . SER A 1 187 ? 33.701 38.408 9.043 0.92 36.65 251 SER A CA 1
ATOM 1425 C C . SER A 1 187 ? 35.203 38.643 8.944 0.92 40.14 251 SER A C 1
ATOM 1426 O O . SER A 1 187 ? 35.837 38.245 7.961 0.92 50.92 251 SER A O 1
ATOM 1429 N N . GLU A 1 188 ? 35.795 39.268 9.965 0.86 40.27 252 GLU A N 1
ATOM 1430 C CA . GLU A 1 188 ? 37.222 39.574 9.916 0.86 38.13 252 GLU A CA 1
ATOM 1431 C C . GLU A 1 188 ? 38.078 38.317 10.000 0.86 46.85 252 GLU A C 1
ATOM 1432 O O . GLU A 1 188 ? 39.194 38.297 9.468 0.86 47.30 252 GLU A O 1
ATOM 1438 N N . ILE A 1 189 ? 37.585 37.267 10.660 1.00 44.10 253 ILE A N 1
ATOM 1439 C CA . ILE A 1 189 ? 38.323 36.007 10.704 1.00 51.80 253 ILE A CA 1
ATOM 1440 C C . ILE A 1 189 ? 38.414 35.403 9.308 1.00 51.00 253 ILE A C 1
ATOM 1441 O O . ILE A 1 189 ? 39.482 34.956 8.871 1.00 54.16 253 ILE A O 1
ATOM 1446 N N . ILE A 1 190 ? 37.291 35.388 8.586 0.95 40.31 254 ILE A N 1
ATOM 1447 C CA . ILE A 1 190 ? 37.266 34.816 7.242 0.95 41.29 254 ILE A CA 1
ATOM 1448 C C . ILE A 1 190 ? 38.171 35.606 6.305 0.95 36.56 254 ILE A C 1
ATOM 1449 O O . ILE A 1 190 ? 38.877 35.030 5.467 0.95 43.05 254 ILE A O 1
ATOM 1454 N N . ARG A 1 191 ? 38.178 36.934 6.436 0.91 40.91 255 ARG A N 1
ATOM 1455 C CA . ARG A 1 191 ? 38.988 37.756 5.543 0.91 34.65 255 ARG A CA 1
ATOM 1456 C C . ARG A 1 191 ? 40.470 37.673 5.886 0.91 42.43 255 ARG A C 1
ATOM 1457 O O . ARG A 1 191 ? 41.317 37.844 5.000 0.91 39.07 255 ARG A O 1
ATOM 1465 N N . TYR A 1 192 ? 40.806 37.424 7.155 0.93 38.50 256 TYR A N 1
ATOM 1466 C CA . TYR A 1 192 ? 42.203 37.180 7.500 0.93 35.99 256 TYR A CA 1
ATOM 1467 C C . TYR A 1 192 ? 42.712 35.913 6.828 0.93 44.80 256 TYR A C 1
ATOM 1468 O O . TYR A 1 192 ? 43.826 35.890 6.289 0.93 41.37 256 TYR A O 1
ATOM 1477 N N . ILE A 1 193 ? 41.913 34.844 6.859 0.91 34.29 257 ILE A N 1
ATOM 1478 C CA . ILE A 1 193 ? 42.330 33.580 6.260 0.91 37.07 257 ILE A CA 1
ATOM 1479 C C . ILE A 1 193 ? 42.512 33.733 4.755 0.91 35.87 257 ILE A C 1
ATOM 1480 O O . ILE A 1 193 ? 43.484 33.230 4.179 0.91 49.53 257 ILE A O 1
ATOM 1485 N N . ARG A 1 194 ? 41.581 34.428 4.095 0.88 42.17 258 ARG A N 1
ATOM 1486 C CA . ARG A 1 194 ? 41.721 34.667 2.661 0.88 35.79 258 ARG A CA 1
ATOM 1487 C C . ARG A 1 194 ? 42.997 35.442 2.354 0.88 37.33 258 ARG A C 1
ATOM 1488 O O . ARG A 1 194 ? 43.725 35.101 1.415 0.88 44.68 258 ARG A O 1
ATOM 1496 N N . ARG A 1 195 ? 43.288 36.483 3.139 0.93 45.27 259 ARG A N 1
ATOM 1497 C CA . ARG A 1 195 ? 44.526 37.237 2.957 0.93 38.68 259 ARG A CA 1
ATOM 1498 C C . ARG A 1 195 ? 45.744 36.333 3.107 0.93 42.25 259 ARG A C 1
ATOM 1499 O O . ARG A 1 195 ? 46.692 36.408 2.317 0.93 39.69 259 ARG A O 1
ATOM 1507 N N . PHE A 1 196 ? 45.734 35.478 4.132 0.87 47.67 260 PHE A N 1
ATOM 1508 C CA . PHE A 1 196 ? 46.857 34.578 4.382 0.87 36.57 260 PHE A CA 1
ATOM 1509 C C . PHE A 1 196 ? 47.129 33.687 3.176 0.87 43.39 260 PHE A C 1
ATOM 1510 O O . PHE A 1 196 ? 48.279 33.537 2.744 0.87 42.75 260 PHE A O 1
ATOM 1518 N N . LEU A 1 197 ? 46.077 33.090 2.614 0.95 38.23 261 LEU A N 1
ATOM 1519 C CA . LEU A 1 197 ? 46.254 32.159 1.505 0.95 42.76 261 LEU A CA 1
ATOM 1520 C C . LEU A 1 197 ? 46.457 32.884 0.178 0.95 46.38 261 LEU A C 1
ATOM 1521 O O . LEU A 1 197 ? 47.246 32.433 -0.660 0.95 39.49 261 LEU A O 1
ATOM 1526 N N . ASP A 1 198 ? 45.751 33.998 -0.037 0.85 43.52 262 ASP A N 1
ATOM 1527 C CA . ASP A 1 198 ? 45.937 34.761 -1.269 0.85 25.47 262 ASP A CA 1
ATOM 1528 C C . ASP A 1 198 ? 47.372 35.253 -1.402 0.85 30.55 262 ASP A C 1
ATOM 1529 O O . ASP A 1 198 ? 47.953 35.203 -2.492 0.85 33.01 262 ASP A O 1
ATOM 1534 N N . GLN A 1 199 ? 47.961 35.734 -0.304 0.81 26.62 263 GLN A N 1
ATOM 1535 C CA . GLN A 1 199 ? 49.345 36.193 -0.341 0.81 34.33 263 GLN A CA 1
ATOM 1536 C C . GLN A 1 199 ? 50.316 35.066 -0.666 0.81 34.02 263 GLN A C 1
ATOM 1537 O O . GLN A 1 199 ? 51.440 35.334 -1.104 0.81 48.76 263 GLN A O 1
ATOM 1543 N N . ARG A 1 200 ? 49.911 33.814 -0.459 0.84 38.99 264 ARG A N 1
ATOM 1544 C CA . ARG A 1 200 ? 50.718 32.657 -0.814 0.84 30.46 264 ARG A CA 1
ATOM 1545 C C . ARG A 1 200 ? 50.307 32.056 -2.155 0.84 38.07 264 ARG A C 1
ATOM 1546 O O . ARG A 1 200 ? 50.600 30.885 -2.422 0.84 28.69 264 ARG A O 1
ATOM 1554 N N . LYS A 1 201 ? 49.629 32.842 -2.997 0.89 40.43 265 LYS A N 1
ATOM 1555 C CA . LYS A 1 201 ? 49.280 32.457 -4.367 0.89 44.42 265 LYS A CA 1
ATOM 1556 C C . LYS A 1 201 ? 48.381 31.222 -4.406 0.89 45.51 265 LYS A C 1
ATOM 1557 O O . LYS A 1 201 ? 48.521 30.355 -5.271 0.89 39.38 265 LYS A O 1
ATOM 1563 N N . PHE A 1 202 ? 47.447 31.143 -3.462 0.87 37.70 266 PHE A N 1
ATOM 1564 C CA . PHE A 1 202 ? 46.388 30.148 -3.525 0.87 36.32 266 PHE A CA 1
ATOM 1565 C C . PHE A 1 202 ? 45.266 30.635 -4.434 0.87 37.28 266 PHE A C 1
ATOM 1566 O O . PHE A 1 202 ? 44.985 31.834 -4.520 0.87 42.55 266 PHE A O 1
ATOM 1574 N N . ILE A 1 203 ? 44.619 29.693 -5.116 0.85 32.07 267 ILE A N 1
ATOM 1575 C CA . ILE A 1 203 ? 43.459 29.987 -5.950 0.85 25.39 267 ILE A CA 1
ATOM 1576 C C . ILE A 1 203 ? 42.200 29.627 -5.175 0.85 31.75 267 ILE A C 1
ATOM 1577 O O . ILE A 1 203 ? 42.072 28.504 -4.671 0.85 37.57 267 ILE A O 1
ATOM 1582 N N . GLU A 1 204 ? 41.272 30.576 -5.076 0.90 30.57 268 GLU A N 1
ATOM 1583 C CA . GLU A 1 204 ? 39.987 30.319 -4.438 0.90 34.23 268 GLU A CA 1
ATOM 1584 C C . GLU A 1 204 ? 39.049 29.679 -5.454 0.90 38.53 268 GLU A C 1
ATOM 1585 O O . GLU A 1 204 ? 38.794 30.253 -6.518 0.90 41.09 268 GLU A O 1
ATOM 1591 N N . VAL A 1 205 ? 38.540 28.491 -5.129 0.91 35.86 269 VAL A N 1
ATOM 1592 C CA . VAL A 1 205 ? 37.758 27.689 -6.059 0.91 30.43 269 VAL A CA 1
ATOM 1593 C C . VAL A 1 205 ? 36.411 27.358 -5.428 0.91 38.73 269 VAL A C 1
ATOM 1594 O O . VAL A 1 205 ? 36.172 27.606 -4.245 0.91 42.04 269 VAL A O 1
ATOM 1598 N N . GLU A 1 206 ? 35.527 26.785 -6.244 0.93 33.32 270 GLU A N 1
ATOM 1599 C CA . GLU A 1 206 ? 34.228 26.332 -5.762 0.93 41.69 270 GLU A CA 1
ATOM 1600 C C . GLU A 1 206 ? 33.922 24.969 -6.363 0.93 48.06 270 GLU A C 1
ATOM 1601 O O . GLU A 1 206 ? 33.955 24.803 -7.586 0.93 59.38 270 GLU A O 1
ATOM 1607 N N . THR A 1 207 ? 33.588 24.037 -5.481 1.00 38.36 271 THR A N 1
ATOM 1608 C CA . THR A 1 207 ? 33.288 22.656 -5.818 1.00 43.01 271 THR A CA 1
ATOM 1609 C C . THR A 1 207 ? 31.826 22.343 -5.510 1.00 42.60 271 THR A C 1
ATOM 1610 O O . THR A 1 207 ? 31.182 23.060 -4.736 1.00 50.51 271 THR A O 1
ATOM 1614 N N . PRO A 1 208 ? 31.260 21.288 -6.107 0.88 35.60 272 PRO A N 1
ATOM 1615 C CA . PRO A 1 208 ? 29.812 21.073 -5.988 0.88 41.52 272 PRO A CA 1
ATOM 1616 C C . PRO A 1 208 ? 29.364 20.847 -4.553 0.88 46.18 272 PRO A C 1
ATOM 1617 O O . PRO A 1 208 ? 30.066 20.240 -3.741 0.88 50.52 272 PRO A O 1
ATOM 1621 N N . MET A 1 209 ? 28.168 21.352 -4.252 0.96 49.18 273 MET A N 1
ATOM 1622 C CA . MET A 1 209 ? 27.492 21.084 -2.992 0.96 50.93 273 MET A CA 1
ATOM 1623 C C . MET A 1 209 ? 26.439 19.991 -3.113 0.96 55.13 273 MET A C 1
ATOM 1624 O O . MET A 1 209 ? 25.903 19.551 -2.091 0.96 63.34 273 MET A O 1
ATOM 1629 N N . MET A 1 210 ? 26.130 19.551 -4.333 0.87 44.48 274 MET A N 1
ATOM 1630 C CA . MET A 1 210 ? 25.213 18.444 -4.588 0.87 36.28 274 MET A CA 1
ATOM 1631 C C . MET A 1 210 ? 25.980 17.378 -5.357 0.87 44.52 274 MET A C 1
ATOM 1632 O O . MET A 1 210 ? 26.330 17.580 -6.525 0.87 58.63 274 MET A O 1
ATOM 1637 N N . ASN A 1 211 ? 26.245 16.251 -4.705 0.86 49.69 275 ASN A N 1
ATOM 1638 C CA . ASN A 1 211 ? 27.034 15.184 -5.296 0.86 63.02 275 ASN A CA 1
ATOM 1639 C C . ASN A 1 211 ? 26.253 13.878 -5.264 0.86 60.22 275 ASN A C 1
ATOM 1640 O O . ASN A 1 211 ? 25.308 13.714 -4.489 0.86 67.74 275 ASN A O 1
ATOM 1645 N N . VAL A 1 212 ? 26.669 12.940 -6.118 0.89 62.95 276 VAL A N 1
ATOM 1646 C CA . VAL A 1 212 ? 26.098 11.599 -6.064 0.89 63.75 276 VAL A CA 1
ATOM 1647 C C . VAL A 1 212 ? 26.722 10.777 -4.946 0.89 54.87 276 VAL A C 1
ATOM 1648 O O . VAL A 1 212 ? 26.104 9.814 -4.475 0.89 63.39 276 VAL A O 1
ATOM 1652 N N . ILE A 1 213 ? 27.929 11.132 -4.512 0.88 52.50 277 ILE A N 1
ATOM 1653 C CA . ILE A 1 213 ? 28.559 10.503 -3.358 0.88 57.57 277 ILE A CA 1
ATOM 1654 C C . ILE A 1 213 ? 29.168 11.606 -2.506 0.88 53.80 277 ILE A C 1
ATOM 1655 O O . ILE A 1 213 ? 29.960 12.413 -3.004 0.88 64.22 277 ILE A O 1
ATOM 1660 N N . ALA A 1 214 ? 28.807 11.597 -1.225 0.89 52.27 278 ALA A N 1
ATOM 1661 C CA . ALA A 1 214 ? 29.277 12.596 -0.267 0.89 51.80 278 ALA A CA 1
ATOM 1662 C C . ALA A 1 214 ? 30.450 12.000 0.504 0.89 58.64 278 ALA A C 1
ATOM 1663 O O . ALA A 1 214 ? 30.262 11.180 1.406 0.89 65.22 278 ALA A O 1
ATOM 1665 N N . GLY A 1 215 ? 31.662 12.416 0.146 0.89 49.10 279 GLY A N 1
ATOM 1666 C CA . GLY A 1 215 ? 32.856 11.905 0.791 0.89 46.78 279 GLY A CA 1
ATOM 1667 C C . GLY A 1 215 ? 33.692 12.989 1.439 0.89 46.09 279 GLY A C 1
ATOM 1668 O O . GLY A 1 215 ? 33.246 14.133 1.566 0.89 55.94 279 GLY A O 1
ATOM 1669 N N . GLY A 1 216 ? 34.906 12.639 1.861 0.86 27.58 280 GLY A N 1
ATOM 1670 C CA . GLY A 1 216 ? 35.825 13.593 2.445 0.86 37.14 280 GLY A CA 1
ATOM 1671 C C . GLY A 1 216 ? 35.733 13.745 3.946 0.86 45.14 280 GLY A C 1
ATOM 1672 O O . GLY A 1 216 ? 36.510 14.519 4.521 0.86 45.70 280 GLY A O 1
ATOM 1673 N N . ALA A 1 217 ? 34.817 13.036 4.598 0.78 34.20 281 ALA A N 1
ATOM 1674 C CA . ALA A 1 217 ? 34.649 13.120 6.043 0.78 33.03 281 ALA A CA 1
ATOM 1675 C C . ALA A 1 217 ? 33.785 11.948 6.487 0.78 41.50 281 ALA A C 1
ATOM 1676 O O . ALA A 1 217 ? 33.257 11.194 5.666 0.78 45.89 281 ALA A O 1
ATOM 1678 N N . THR A 1 218 ? 33.652 11.806 7.802 0.78 40.54 282 THR A N 1
ATOM 1679 C CA . THR A 1 218 ? 32.815 10.778 8.416 0.78 40.40 282 THR A CA 1
ATOM 1680 C C . THR A 1 218 ? 31.599 11.470 9.025 0.78 42.25 282 THR A C 1
ATOM 1681 O O . THR A 1 218 ? 31.688 12.060 10.106 0.78 46.50 282 THR A O 1
ATOM 1685 N N . ALA A 1 219 ? 30.465 11.390 8.332 0.83 38.25 283 ALA A N 1
ATOM 1686 C CA . ALA A 1 219 ? 29.249 12.061 8.772 0.83 44.42 283 ALA A CA 1
ATOM 1687 C C . ALA A 1 219 ? 28.067 11.530 7.974 0.83 41.55 283 ALA A C 1
ATOM 1688 O O . ALA A 1 219 ? 28.235 10.873 6.943 0.83 55.10 283 ALA A O 1
ATOM 1690 N N . LYS A 1 220 ? 26.861 11.825 8.475 0.89 41.19 284 LYS A N 1
ATOM 1691 C CA . LYS A 1 220 ? 25.612 11.471 7.806 0.89 41.24 284 LYS A CA 1
ATOM 1692 C C . LYS A 1 220 ? 25.142 12.636 6.944 0.89 48.03 284 LYS A C 1
ATOM 1693 O O . LYS A 1 220 ? 25.017 13.759 7.448 0.89 52.28 284 LYS A O 1
ATOM 1695 N N . PRO A 1 221 ? 24.883 12.420 5.659 0.90 46.79 285 PRO A N 1
ATOM 1696 C CA . PRO A 1 221 ? 24.565 13.526 4.758 0.90 60.49 285 PRO A CA 1
ATOM 1697 C C . PRO A 1 221 ? 23.066 13.785 4.645 0.90 48.68 285 PRO A C 1
ATOM 1698 O O . PRO A 1 221 ? 22.231 12.979 5.060 0.90 44.64 285 PRO A O 1
ATOM 1702 N N . PHE A 1 222 ? 22.743 14.938 4.067 1.00 57.53 286 PHE A N 1
ATOM 1703 C CA . PHE A 1 222 ? 21.382 15.250 3.662 1.00 47.23 286 PHE A CA 1
ATOM 1704 C C . PHE A 1 222 ? 21.136 14.725 2.254 1.00 56.14 286 PHE A C 1
ATOM 1705 O O . PHE A 1 222 ? 22.036 14.711 1.411 1.00 54.68 286 PHE A O 1
ATOM 1713 N N . ILE A 1 223 ? 19.904 14.294 2.002 0.92 57.48 287 ILE A N 1
ATOM 1714 C CA . ILE A 1 223 ? 19.549 13.771 0.689 0.92 49.49 287 ILE A CA 1
ATOM 1715 C C . ILE A 1 223 ? 18.487 14.671 0.075 0.92 41.82 287 ILE A C 1
ATOM 1716 O O . ILE A 1 223 ? 17.613 15.188 0.780 0.92 56.64 287 ILE A O 1
ATOM 1721 N N . THR A 1 224 ? 18.563 14.812 -1.244 0.91 43.79 288 THR A N 1
ATOM 1722 C CA . THR A 1 224 ? 17.623 15.625 -2.000 0.91 51.30 288 THR A CA 1
ATOM 1723 C C . THR A 1 224 ? 17.439 14.982 -3.369 0.91 52.27 288 THR A C 1
ATOM 1724 O O . THR A 1 224 ? 18.061 13.964 -3.685 0.91 53.14 288 THR A O 1
ATOM 1728 N N . HIS A 1 225 ? 16.581 15.584 -4.188 0.80 41.13 289 HIS A N 1
ATOM 1729 C CA . HIS A 1 225 ? 16.221 14.995 -5.472 0.80 36.36 289 HIS A CA 1
ATOM 1730 C C . HIS A 1 225 ? 16.125 16.077 -6.535 0.80 46.90 289 HIS A C 1
ATOM 1731 O O . HIS A 1 225 ? 15.503 17.120 -6.310 0.80 49.15 289 HIS A O 1
ATOM 1738 N N . HIS A 1 226 ? 16.737 15.823 -7.689 0.82 47.89 290 HIS A N 1
ATOM 1739 C CA . HIS A 1 226 ? 16.665 16.715 -8.838 0.82 57.05 290 HIS A CA 1
ATOM 1740 C C . HIS A 1 226 ? 15.591 16.197 -9.788 0.82 63.93 290 HIS A C 1
ATOM 1741 O O . HIS A 1 226 ? 15.728 15.103 -10.348 0.82 53.23 290 HIS A O 1
ATOM 1748 N N . ASN A 1 227 ? 14.526 16.982 -9.966 0.86 58.93 291 ASN A N 1
ATOM 1749 C CA . ASN A 1 227 ? 13.353 16.497 -10.689 0.86 73.03 291 ASN A CA 1
ATOM 1750 C C . ASN A 1 227 ? 13.646 16.308 -12.173 0.86 83.62 291 ASN A C 1
ATOM 1751 O O . ASN A 1 227 ? 13.297 15.275 -12.757 0.86 78.50 291 ASN A O 1
ATOM 1756 N N . ASP A 1 228 ? 14.236 17.324 -12.807 0.78 92.35 292 ASP A N 1
ATOM 1757 C CA . ASP A 1 228 ? 14.480 17.299 -14.277 0.78 93.90 292 ASP A CA 1
ATOM 1758 C C . ASP A 1 228 ? 15.262 16.057 -14.726 0.78 77.45 292 ASP A C 1
ATOM 1759 O O . ASP A 1 228 ? 15.073 15.639 -15.882 0.78 74.06 292 ASP A O 1
ATOM 1764 N N . LEU A 1 229 ? 16.107 15.495 -13.860 0.85 75.31 293 LEU A N 1
ATOM 1765 C CA . LEU A 1 229 ? 16.915 14.340 -14.231 0.85 72.54 293 LEU A CA 1
ATOM 1766 C C . LEU A 1 229 ? 16.531 13.081 -13.462 0.85 66.72 293 LEU A C 1
ATOM 1767 O O . LEU A 1 229 ? 17.184 12.045 -13.636 0.85 75.16 293 LEU A O 1
ATOM 1772 N N . ASP A 1 230 ? 15.483 13.138 -12.637 0.80 68.87 294 ASP A N 1
ATOM 1773 C CA . ASP A 1 230 ? 15.036 12.010 -11.816 0.80 63.32 294 ASP A CA 1
ATOM 1774 C C . ASP A 1 230 ? 16.220 11.362 -11.098 0.80 69.27 294 ASP A C 1
ATOM 1775 O O . ASP A 1 230 ? 16.547 10.190 -11.295 0.80 82.05 294 ASP A O 1
ATOM 1780 N N . MET A 1 231 ? 16.866 12.160 -10.252 0.80 67.00 295 MET A N 1
ATOM 1781 C CA . MET A 1 231 ? 18.175 11.816 -9.712 0.80 63.15 295 MET A CA 1
ATOM 1782 C C . MET A 1 231 ? 18.239 12.206 -8.244 0.80 64.36 295 MET A C 1
ATOM 1783 O O . MET A 1 231 ? 18.032 13.374 -7.902 0.80 59.80 295 MET A O 1
ATOM 1788 N N . ASP A 1 232 ? 18.523 11.230 -7.384 0.74 65.59 296 ASP A N 1
ATOM 1789 C CA . ASP A 1 232 ? 18.769 11.503 -5.976 0.74 53.96 296 ASP A CA 1
ATOM 1790 C C . ASP A 1 232 ? 20.201 11.986 -5.792 0.74 43.20 296 ASP A C 1
ATOM 1791 O O . ASP A 1 232 ? 21.118 11.531 -6.481 0.74 48.90 296 ASP A O 1
ATOM 1796 N N . MET A 1 233 ? 20.391 12.914 -4.858 0.85 48.89 297 MET A N 1
ATOM 1797 C CA . MET A 1 233 ? 21.694 13.527 -4.652 0.85 40.55 297 MET A CA 1
ATOM 1798 C C . MET A 1 233 ? 21.907 13.801 -3.172 0.85 45.70 297 MET A C 1
ATOM 1799 O O . MET A 1 233 ? 20.951 13.990 -2.415 0.85 44.49 297 MET A O 1
ATOM 1804 N N . TYR A 1 234 ? 23.175 13.819 -2.769 0.85 39.57 298 TYR A N 1
ATOM 1805 C CA . TYR A 1 234 ? 23.611 14.070 -1.402 0.85 42.26 298 TYR A CA 1
ATOM 1806 C C . TYR A 1 234 ? 24.170 15.481 -1.294 0.85 36.30 298 TYR A C 1
ATOM 1807 O O . TYR A 1 234 ? 24.946 15.913 -2.154 0.85 61.58 298 TYR A O 1
ATOM 1816 N N . MET A 1 235 ? 23.769 16.229 -0.269 0.92 42.93 299 MET A N 1
ATOM 1817 C CA . MET A 1 235 ? 24.467 17.466 0.052 0.92 50.09 299 MET A CA 1
ATOM 1818 C C . MET A 1 235 ? 25.853 17.137 0.593 0.92 43.24 299 MET A C 1
ATOM 1819 O O . MET A 1 235 ? 26.028 16.177 1.349 0.92 53.85 299 MET A O 1
ATOM 1824 N N . ARG A 1 236 ? 26.844 17.930 0.196 0.85 27.05 300 ARG A N 1
ATOM 1825 C CA . ARG A 1 236 ? 28.227 17.603 0.516 0.85 26.76 300 ARG A CA 1
ATOM 1826 C C . ARG A 1 236 ? 28.485 17.697 2.016 0.85 35.81 300 ARG A C 1
ATOM 1827 O O . ARG A 1 236 ? 27.958 18.574 2.706 0.85 32.54 300 ARG A O 1
ATOM 1835 N N . ILE A 1 237 ? 29.289 16.759 2.522 0.87 37.74 301 ILE A N 1
ATOM 1836 C CA . ILE A 1 237 ? 29.755 16.806 3.904 0.87 29.50 301 ILE A CA 1
ATOM 1837 C C . ILE A 1 237 ? 31.165 17.364 4.015 0.87 39.75 301 ILE A C 1
ATOM 1838 O O . ILE A 1 237 ? 31.612 17.666 5.134 0.87 41.55 301 ILE A O 1
ATOM 1843 N N . ALA A 1 238 ? 31.879 17.504 2.897 0.84 47.06 302 ALA A N 1
ATOM 1844 C CA . ALA A 1 238 ? 33.219 18.071 2.821 0.84 25.51 302 ALA A CA 1
ATOM 1845 C C . ALA A 1 238 ? 33.600 18.233 1.357 0.84 27.05 302 ALA A C 1
ATOM 1846 O O . ALA A 1 238 ? 33.152 17.455 0.507 0.84 50.62 302 ALA A O 1
ATOM 1848 N N . PRO A 1 239 ? 34.418 19.234 1.013 0.92 39.03 303 PRO A N 1
ATOM 1849 C CA . PRO A 1 239 ? 34.886 19.388 -0.367 0.92 26.68 303 PRO A CA 1
ATOM 1850 C C . PRO A 1 239 ? 36.177 18.646 -0.695 0.92 41.29 303 PRO A C 1
ATOM 1851 O O . PRO A 1 239 ? 36.681 18.802 -1.810 0.92 37.86 303 PRO A O 1
ATOM 1855 N N . GLU A 1 240 ? 36.689 17.835 0.236 0.90 52.16 304 GLU A N 1
ATOM 1856 C CA . GLU A 1 240 ? 38.050 17.308 0.140 0.90 25.51 304 GLU A CA 1
ATOM 1857 C C . GLU A 1 240 ? 38.290 16.559 -1.167 0.90 36.30 304 GLU A C 1
ATOM 1858 O O . GLU A 1 240 ? 39.271 16.824 -1.872 0.90 34.11 304 GLU A O 1
ATOM 1864 N N . LEU A 1 241 ? 37.415 15.605 -1.499 1.00 33.66 305 LEU A N 1
ATOM 1865 C CA . LEU A 1 241 ? 37.681 14.732 -2.640 1.00 43.56 305 LEU A CA 1
ATOM 1866 C C . LEU A 1 241 ? 37.730 15.506 -3.951 1.00 35.44 305 LEU A C 1
ATOM 1867 O O . LEU A 1 241 ? 38.423 15.093 -4.888 1.00 47.09 305 LEU A O 1
ATOM 1872 N N . PHE A 1 242 ? 37.009 16.624 -4.041 0.87 40.59 306 PHE A N 1
ATOM 1873 C CA . PHE A 1 242 ? 37.070 17.443 -5.245 0.87 39.72 306 PHE A CA 1
ATOM 1874 C C . PHE A 1 242 ? 38.342 18.281 -5.288 0.87 45.05 306 PHE A C 1
ATOM 1875 O O . PHE A 1 242 ? 38.956 18.430 -6.351 0.87 47.51 306 PHE A O 1
ATOM 1883 N N . LEU A 1 243 ? 38.751 18.836 -4.143 0.95 42.40 307 LEU A N 1
ATOM 1884 C CA . LEU A 1 243 ? 39.924 19.705 -4.120 0.95 44.26 307 LEU A CA 1
ATOM 1885 C C . LEU A 1 243 ? 41.197 18.940 -4.466 0.95 49.72 307 LEU A C 1
ATOM 1886 O O . LEU A 1 243 ? 42.101 19.489 -5.109 0.95 48.82 307 LEU A O 1
ATOM 1891 N N . LYS A 1 244 ? 41.290 17.671 -4.059 1.00 43.85 308 LYS A N 1
ATOM 1892 C CA . LYS A 1 244 ? 42.441 16.865 -4.457 1.00 41.78 308 LYS A CA 1
ATOM 1893 C C . LYS A 1 244 ? 42.460 16.615 -5.960 1.00 47.17 308 LYS A C 1
ATOM 1894 O O . LYS A 1 244 ? 43.538 16.507 -6.555 1.00 45.61 308 LYS A O 1
ATOM 1900 N N . GLN A 1 245 ? 41.285 16.512 -6.587 0.95 42.18 309 GLN A N 1
ATOM 1901 C CA . GLN A 1 245 ? 41.238 16.362 -8.038 0.95 35.73 309 GLN A CA 1
ATOM 1902 C C . GLN A 1 245 ? 41.767 17.609 -8.737 0.95 38.11 309 GLN A C 1
ATOM 1903 O O . GLN A 1 245 ? 42.413 17.512 -9.786 0.95 42.88 309 GLN A O 1
ATOM 1909 N N . LEU A 1 246 ? 41.502 18.790 -8.172 1.00 44.70 310 LEU A N 1
ATOM 1910 C CA . LEU A 1 246 ? 42.061 20.016 -8.734 1.00 35.36 310 LEU A CA 1
ATOM 1911 C C . LEU A 1 246 ? 43.582 20.017 -8.647 1.00 46.91 310 LEU A C 1
ATOM 1912 O O . LEU A 1 246 ? 44.263 20.512 -9.553 1.00 43.69 310 LEU A O 1
ATOM 1917 N N . VAL A 1 247 ? 44.133 19.473 -7.559 0.95 52.23 311 VAL A N 1
ATOM 1918 C CA . VAL A 1 247 ? 45.584 19.386 -7.436 0.95 45.35 311 VAL A CA 1
ATOM 1919 C C . VAL A 1 247 ? 46.143 18.380 -8.433 0.95 42.61 311 VAL A C 1
ATOM 1920 O O . VAL A 1 247 ? 47.243 18.568 -8.967 0.95 59.21 311 VAL A O 1
ATOM 1924 N N . VAL A 1 248 ? 45.402 17.303 -8.705 1.00 49.36 312 VAL A N 1
ATOM 1925 C CA . VAL A 1 248 ? 45.785 16.391 -9.778 1.00 49.90 312 VAL A CA 1
ATOM 1926 C C . VAL A 1 248 ? 45.757 17.114 -11.118 1.00 46.26 312 VAL A C 1
ATOM 1927 O O . VAL A 1 248 ? 46.577 16.837 -12.003 1.00 49.85 312 VAL A O 1
ATOM 1931 N N . GLY A 1 249 ? 44.841 18.069 -11.281 0.78 29.47 313 GLY A N 1
ATOM 1932 C CA . GLY A 1 249 ? 44.727 18.820 -12.517 0.78 29.91 313 GLY A CA 1
ATOM 1933 C C . GLY A 1 249 ? 45.805 19.856 -12.752 0.78 38.71 313 GLY A C 1
ATOM 1934 O O . GLY A 1 249 ? 45.914 20.369 -13.869 0.78 46.18 313 GLY A O 1
ATOM 1935 N N . GLY A 1 250 ? 46.602 20.178 -11.738 0.90 31.44 314 GLY A N 1
ATOM 1936 C CA . GLY A 1 250 ? 47.668 21.150 -11.871 0.90 35.76 314 GLY A CA 1
ATOM 1937 C C . GLY A 1 250 ? 47.489 22.404 -11.046 0.90 48.81 314 GLY A C 1
ATOM 1938 O O . GLY A 1 250 ? 48.418 23.220 -10.985 0.90 64.43 314 GLY A O 1
ATOM 1939 N N . LEU A 1 251 ? 46.329 22.596 -10.419 1.00 41.65 315 LEU A N 1
ATOM 1940 C CA . LEU A 1 251 ? 46.125 23.699 -9.482 1.00 47.35 315 LEU A CA 1
ATOM 1941 C C . LEU A 1 251 ? 46.809 23.309 -8.178 1.00 47.14 315 LEU A C 1
ATOM 1942 O O . LEU A 1 251 ? 46.219 22.671 -7.304 1.00 51.92 315 LEU A O 1
ATOM 1947 N N . ASP A 1 252 ? 48.081 23.696 -8.049 0.81 39.83 316 ASP A N 1
ATOM 1948 C CA . ASP A 1 252 ? 48.911 23.203 -6.957 0.81 33.87 316 ASP A CA 1
ATOM 1949 C C . ASP A 1 252 ? 48.486 23.742 -5.598 0.81 34.86 316 ASP A C 1
ATOM 1950 O O . ASP A 1 252 ? 48.773 23.104 -4.580 0.81 44.67 316 ASP A O 1
ATOM 1955 N N . ARG A 1 253 ? 47.818 24.892 -5.552 0.83 41.40 317 ARG A N 1
ATOM 1956 C CA . ARG A 1 253 ? 47.394 25.492 -4.289 0.83 32.57 317 ARG A CA 1
ATOM 1957 C C . ARG A 1 253 ? 45.969 26.003 -4.447 0.83 31.17 317 ARG A C 1
ATOM 1958 O O . ARG A 1 253 ? 45.739 27.002 -5.136 0.83 34.07 317 ARG A O 1
ATOM 1966 N N . VAL A 1 254 ? 45.018 25.327 -3.803 0.93 30.20 318 VAL A N 1
ATOM 1967 C CA . VAL A 1 254 ? 43.609 25.689 -3.871 0.93 44.38 318 VAL A CA 1
ATOM 1968 C C . VAL A 1 254 ? 43.050 25.791 -2.460 0.93 41.16 318 VAL A C 1
ATOM 1969 O O . VAL A 1 254 ? 43.537 25.143 -1.528 0.93 38.80 318 VAL A O 1
ATOM 1973 N N . TYR A 1 255 ? 42.014 26.614 -2.306 0.84 25.30 319 TYR A N 1
ATOM 1974 C CA . TYR A 1 255 ? 41.306 26.695 -1.039 0.84 29.43 319 TYR A CA 1
ATOM 1975 C C . TYR A 1 255 ? 39.858 27.081 -1.296 0.84 24.72 319 TYR A C 1
ATOM 1976 O O . TYR A 1 255 ? 39.524 27.686 -2.317 0.84 42.44 319 TYR A O 1
ATOM 1985 N N . GLU A 1 256 ? 39.001 26.709 -0.348 0.83 32.82 320 GLU A N 1
ATOM 1986 C CA . GLU A 1 256 ? 37.566 26.924 -0.466 0.83 30.88 320 GLU A CA 1
ATOM 1987 C C . GLU A 1 256 ? 36.999 27.185 0.920 0.83 37.23 320 GLU A C 1
ATOM 1988 O O . GLU A 1 256 ? 37.233 26.400 1.845 0.83 38.28 320 GLU A O 1
ATOM 1994 N N . ILE A 1 257 ? 36.265 28.284 1.061 0.95 38.74 321 ILE A N 1
ATOM 1995 C CA . ILE A 1 257 ? 35.576 28.625 2.301 0.95 36.47 321 ILE A CA 1
ATOM 1996 C C . ILE A 1 257 ? 34.088 28.623 1.981 0.95 31.86 321 ILE A C 1
ATOM 1997 O O . ILE A 1 257 ? 33.563 29.585 1.406 0.95 63.71 321 ILE A O 1
ATOM 2002 N N . GLY A 1 258 ? 33.403 27.545 2.351 0.80 26.38 322 GLY A N 1
ATOM 2003 C CA . GLY A 1 258 ? 31.996 27.397 2.045 0.80 25.70 322 GLY A CA 1
ATOM 2004 C C . GLY A 1 258 ? 31.253 26.556 3.061 0.80 35.95 322 GLY A C 1
ATOM 2005 O O . GLY A 1 258 ? 31.819 26.149 4.080 0.80 31.25 322 GLY A O 1
ATOM 2006 N N . ARG A 1 259 ? 29.981 26.285 2.786 0.91 50.96 323 ARG A N 1
ATOM 2007 C CA . ARG A 1 259 ? 29.119 25.583 3.724 0.91 36.96 323 ARG A CA 1
ATOM 2008 C C . ARG A 1 259 ? 29.255 24.074 3.582 0.91 34.93 323 ARG A C 1
ATOM 2009 O O . ARG A 1 259 ? 29.439 23.551 2.480 0.91 42.49 323 ARG A O 1
ATOM 2017 N N . GLN A 1 260 ? 29.159 23.383 4.713 0.84 41.89 324 GLN A N 1
ATOM 2018 C CA . GLN A 1 260 ? 29.054 21.934 4.766 0.84 26.35 324 GLN A CA 1
ATOM 2019 C C . GLN A 1 260 ? 27.698 21.555 5.347 0.84 38.52 324 GLN A C 1
ATOM 2020 O O . GLN A 1 260 ? 27.088 22.329 6.089 0.84 49.93 324 GLN A O 1
ATOM 2026 N N . PHE A 1 261 ? 27.227 20.356 5.006 0.90 36.25 325 PHE A N 1
ATOM 2027 C CA . PHE A 1 261 ? 25.909 19.886 5.426 0.90 33.17 325 PHE A CA 1
ATOM 2028 C C . PHE A 1 261 ? 26.048 18.493 6.022 0.90 37.69 325 PHE A C 1
ATOM 2029 O O . PHE A 1 261 ? 26.355 17.535 5.305 0.90 59.85 325 PHE A O 1
ATOM 2037 N N . ARG A 1 262 ? 25.817 18.379 7.328 0.89 28.77 326 ARG A N 1
ATOM 2038 C CA . ARG A 1 262 ? 25.921 17.108 8.035 0.89 38.96 326 ARG A CA 1
ATOM 2039 C C . ARG A 1 262 ? 24.664 16.894 8.864 0.89 40.03 326 ARG A C 1
ATOM 2040 O O . ARG A 1 262 ? 24.337 17.715 9.727 0.89 42.62 326 ARG A O 1
ATOM 2048 N N . ASN A 1 263 ? 23.970 15.785 8.603 0.83 40.48 327 ASN A N 1
ATOM 2049 C CA . ASN A 1 263 ? 22.684 15.480 9.231 0.83 32.54 327 ASN A CA 1
ATOM 2050 C C . ASN A 1 263 ? 22.936 14.915 10.626 0.83 44.22 327 ASN A C 1
ATOM 2051 O O . ASN A 1 263 ? 22.943 13.703 10.858 0.83 54.63 327 ASN A O 1
ATOM 2056 N N . GLU A 1 264 ? 23.140 15.822 11.579 0.81 45.55 328 GLU A N 1
ATOM 2057 C CA . GLU A 1 264 ? 23.403 15.444 12.960 0.81 47.82 328 GLU A CA 1
ATOM 2058 C C . GLU A 1 264 ? 22.709 16.427 13.892 0.81 49.98 328 GLU A C 1
ATOM 2059 O O . GLU A 1 264 ? 22.176 17.456 13.467 0.81 56.23 328 GLU A O 1
ATOM 2065 N N . GLY A 1 265 ? 22.721 16.097 15.182 0.72 44.91 329 GLY A N 1
ATOM 2066 C CA . GLY A 1 265 ? 21.985 16.878 16.152 0.72 40.11 329 GLY A CA 1
ATOM 2067 C C . GLY A 1 265 ? 22.634 18.215 16.458 0.72 34.83 329 GLY A C 1
ATOM 2068 O O . GLY A 1 265 ? 23.828 18.434 16.249 0.72 41.89 329 GLY A O 1
ATOM 2069 N N . ILE A 1 266 ? 21.812 19.125 16.971 0.74 43.25 330 ILE A N 1
ATOM 2070 C CA . ILE A 1 266 ? 22.265 20.459 17.344 0.74 33.48 330 ILE A CA 1
ATOM 2071 C C . ILE A 1 266 ? 22.821 20.430 18.761 0.74 43.95 330 ILE A C 1
ATOM 2072 O O . ILE A 1 266 ? 22.233 19.822 19.664 0.74 47.74 330 ILE A O 1
ATOM 2077 N N . ASP A 1 267 ? 23.961 21.085 18.960 0.75 36.35 331 ASP A N 1
ATOM 2078 C CA . ASP A 1 267 ? 24.506 21.303 20.294 0.75 34.71 331 ASP A CA 1
ATOM 2079 C C . ASP A 1 267 ? 25.334 22.584 20.263 0.75 37.21 331 ASP A C 1
ATOM 2080 O O . ASP A 1 267 ? 25.262 23.367 19.311 0.75 36.31 331 ASP A O 1
ATOM 2085 N N . MET A 1 268 ? 26.125 22.799 21.315 0.80 44.94 332 MET A N 1
ATOM 2086 C CA . MET A 1 268 ? 26.855 24.052 21.463 0.80 45.01 332 MET A CA 1
ATOM 2087 C C . MET A 1 268 ? 28.029 24.181 20.501 0.80 34.11 332 MET A C 1
ATOM 2088 O O . MET A 1 268 ? 28.575 25.282 20.368 0.80 45.58 332 MET A O 1
ATOM 2093 N N . THR A 1 269 ? 28.435 23.098 19.833 0.88 41.30 333 THR A N 1
ATOM 2094 C CA . THR A 1 269 ? 29.516 23.161 18.856 0.88 43.48 333 THR A CA 1
ATOM 2095 C C . THR A 1 269 ? 29.136 22.497 17.537 0.88 45.91 333 THR A C 1
ATOM 2096 O O . THR A 1 269 ? 30.023 22.134 16.758 0.88 48.81 333 THR A O 1
ATOM 2100 N N . HIS A 1 270 ? 27.843 22.334 17.264 0.79 45.61 334 HIS A N 1
ATOM 2101 C CA . HIS A 1 270 ? 27.398 21.640 16.063 0.79 28.02 334 HIS A CA 1
ATOM 2102 C C . HIS A 1 270 ? 26.145 22.301 15.510 0.79 49.11 334 HIS A C 1
ATOM 2103 O O . HIS A 1 270 ? 25.198 22.567 16.255 0.79 50.08 334 HIS A O 1
ATOM 2110 N N . ASN A 1 271 ? 26.153 22.565 14.205 0.91 52.08 335 ASN A N 1
ATOM 2111 C CA . ASN A 1 271 ? 24.990 23.006 13.456 0.91 50.34 335 ASN A CA 1
ATOM 2112 C C . ASN A 1 271 ? 24.878 22.162 12.194 0.91 47.19 335 ASN A C 1
ATOM 2113 O O . ASN A 1 271 ? 25.903 21.785 11.612 0.91 53.09 335 ASN A O 1
ATOM 2118 N N . PRO A 1 272 ? 23.659 21.836 11.754 0.85 44.43 336 PRO A N 1
ATOM 2119 C CA . PRO A 1 272 ? 23.519 21.010 10.541 0.85 40.49 336 PRO A CA 1
ATOM 2120 C C . PRO A 1 272 ? 24.202 21.604 9.323 0.85 44.50 336 PRO A C 1
ATOM 2121 O O . PRO A 1 272 ? 24.712 20.852 8.482 0.85 36.71 336 PRO A O 1
ATOM 2125 N N . GLU A 1 273 ? 24.228 22.928 9.199 0.85 40.34 337 GLU A N 1
ATOM 2126 C CA . GLU A 1 273 ? 25.020 23.606 8.185 0.85 33.53 337 GLU A CA 1
ATOM 2127 C C . GLU A 1 273 ? 26.033 24.512 8.869 0.85 30.08 337 GLU A C 1
ATOM 2128 O O . GLU A 1 273 ? 25.699 25.229 9.817 0.85 35.98 337 GLU A O 1
ATOM 2134 N N . PHE A 1 274 ? 27.271 24.473 8.385 0.83 34.66 338 PHE A N 1
ATOM 2135 C CA . PHE A 1 274 ? 28.354 25.225 8.998 0.83 24.55 338 PHE A CA 1
ATOM 2136 C C . PHE A 1 274 ? 29.409 25.523 7.945 0.83 30.85 338 PHE A C 1
ATOM 2137 O O . PHE A 1 274 ? 29.458 24.888 6.888 0.83 39.51 338 PHE A O 1
ATOM 2145 N N . THR A 1 275 ? 30.265 26.491 8.252 0.86 36.69 339 THR A N 1
ATOM 2146 C CA . THR A 1 275 ? 31.265 26.977 7.312 0.86 35.66 339 THR A CA 1
ATOM 2147 C C . THR A 1 275 ? 32.641 26.421 7.661 0.86 36.78 339 THR A C 1
ATOM 2148 O O . THR A 1 275 ? 33.043 26.409 8.828 0.86 35.50 339 THR A O 1
ATOM 2152 N N . THR A 1 276 ? 33.337 25.893 6.654 1.00 47.62 340 THR A N 1
ATOM 2153 C CA . THR A 1 276 ? 34.699 25.353 6.885 1.00 34.40 340 THR A CA 1
ATOM 2154 C C . THR A 1 276 ? 35.623 25.797 5.753 1.00 41.86 340 THR A C 1
ATOM 2155 O O . THR A 1 276 ? 35.163 25.897 4.610 1.00 66.97 340 THR A O 1
ATOM 2159 N N . CYS A 1 277 ? 36.872 26.081 6.106 0.98 47.96 341 CYS A N 1
ATOM 2160 C CA . CYS A 1 277 ? 37.931 26.452 5.175 0.98 40.19 341 CYS A CA 1
ATOM 2161 C C . CYS A 1 277 ? 38.862 25.260 4.992 0.98 34.70 341 CYS A C 1
ATOM 2162 O O . CYS A 1 277 ? 39.404 24.738 5.972 0.98 45.01 341 CYS A O 1
ATOM 2165 N N . GLU A 1 278 ? 39.042 24.834 3.744 0.90 35.67 342 GLU A N 1
ATOM 2166 C CA . GLU A 1 278 ? 39.964 23.762 3.397 0.90 33.76 342 GLU A CA 1
ATOM 2167 C C . GLU A 1 278 ? 40.930 24.264 2.335 0.90 34.54 342 GLU A C 1
ATOM 2168 O O . GLU A 1 278 ? 40.502 24.842 1.332 0.90 40.00 342 GLU A O 1
ATOM 2174 N N . PHE A 1 279 ? 42.227 24.051 2.553 0.87 30.62 343 PHE A N 1
ATOM 2175 C CA . PHE A 1 279 ? 43.232 24.390 1.556 0.87 37.37 343 PHE A CA 1
ATOM 2176 C C . PHE A 1 279 ? 44.145 23.196 1.327 0.87 35.02 343 PHE A C 1
ATOM 2177 O O . PHE A 1 279 ? 44.327 22.351 2.209 0.87 36.18 343 PHE A O 1
ATOM 2185 N N . TYR A 1 280 ? 44.713 23.135 0.124 0.91 34.01 344 TYR A N 1
ATOM 2186 C CA . TYR A 1 280 ? 45.564 22.039 -0.315 0.91 31.26 344 TYR A CA 1
ATOM 2187 C C . TYR A 1 280 ? 46.791 22.610 -1.007 0.91 36.81 344 TYR A C 1
ATOM 2188 O O . TYR A 1 280 ? 46.670 23.439 -1.915 0.91 39.53 344 TYR A O 1
ATOM 2197 N N . GLN A 1 281 ? 47.978 22.202 -0.567 0.82 34.81 345 GLN A N 1
ATOM 2198 C CA . GLN A 1 281 ? 49.234 22.745 -1.068 0.82 28.86 345 GLN A CA 1
ATOM 2199 C C . GLN A 1 281 ? 50.117 21.600 -1.536 0.82 32.05 345 GLN A C 1
ATOM 2200 O O . GLN A 1 281 ? 50.469 20.722 -0.742 0.82 42.33 345 GLN A O 1
ATOM 2206 N N . ALA A 1 282 ? 50.476 21.615 -2.815 0.89 33.01 346 ALA A N 1
ATOM 2207 C CA . ALA A 1 282 ? 51.339 20.577 -3.359 0.89 29.60 346 ALA A CA 1
ATOM 2208 C C . ALA A 1 282 ? 52.759 20.733 -2.831 0.89 36.93 346 ALA A C 1
ATOM 2209 O O . ALA A 1 282 ? 53.237 21.850 -2.611 0.89 40.32 346 ALA A O 1
ATOM 2211 N N . TYR A 1 283 ? 53.426 19.596 -2.616 0.82 32.51 347 TYR A N 1
ATOM 2212 C CA . TYR A 1 283 ? 54.823 19.517 -2.192 0.82 36.51 347 TYR A CA 1
ATOM 2213 C C . TYR A 1 283 ? 55.034 19.991 -0.759 0.82 34.43 347 TYR A C 1
ATOM 2214 O O . TYR A 1 283 ? 56.148 20.371 -0.388 0.82 43.77 347 TYR A O 1
ATOM 2223 N N . ALA A 1 284 ? 53.981 19.971 0.055 0.97 47.94 348 ALA A N 1
ATOM 2224 C CA . ALA A 1 284 ? 54.071 20.217 1.484 0.97 46.45 348 ALA A CA 1
ATOM 2225 C C . ALA A 1 284 ? 53.587 18.987 2.242 0.97 48.02 348 ALA A C 1
ATOM 2226 O O . ALA A 1 284 ? 52.889 18.130 1.693 0.97 61.50 348 ALA A O 1
ATOM 2228 N N . ASP A 1 285 ? 53.970 18.900 3.517 0.94 46.57 349 ASP A N 1
ATOM 2229 C CA . ASP A 1 285 ? 53.510 17.802 4.361 0.94 53.21 349 ASP A CA 1
ATOM 2230 C C . ASP A 1 285 ? 52.963 18.319 5.689 0.94 49.54 349 ASP A C 1
ATOM 2231 O O . ASP A 1 285 ? 52.784 19.530 5.857 0.94 55.60 349 ASP A O 1
ATOM 2236 N N . VAL A 1 286 ? 52.686 17.407 6.628 1.00 48.97 350 VAL A N 1
ATOM 2237 C CA . VAL A 1 286 ? 52.092 17.790 7.910 1.00 52.07 350 VAL A CA 1
ATOM 2238 C C . VAL A 1 286 ? 52.951 18.825 8.619 1.00 45.78 350 VAL A C 1
ATOM 2239 O O . VAL A 1 286 ? 52.440 19.794 9.195 1.00 61.66 350 VAL A O 1
ATOM 2243 N N . TYR A 1 287 ? 54.269 18.636 8.590 0.80 33.68 351 TYR A N 1
ATOM 2244 C CA . TYR A 1 287 ? 55.157 19.518 9.334 0.80 37.35 351 TYR A CA 1
ATOM 2245 C C . TYR A 1 287 ? 55.159 20.927 8.755 0.80 40.01 351 TYR A C 1
ATOM 2246 O O . TYR A 1 287 ? 55.314 21.901 9.501 0.80 46.60 351 TYR A O 1
ATOM 2255 N N . ASP A 1 288 ? 54.972 21.056 7.440 0.80 34.83 352 ASP A N 1
ATOM 2256 C CA . ASP A 1 288 ? 54.703 22.368 6.863 0.80 28.34 352 ASP A CA 1
ATOM 2257 C C . ASP A 1 288 ? 53.361 22.904 7.343 0.80 38.97 352 ASP A C 1
ATOM 2258 O O . ASP A 1 288 ? 53.239 24.085 7.689 0.80 38.42 352 ASP A O 1
ATOM 2263 N N . LEU A 1 289 ? 52.340 22.043 7.373 0.87 38.09 353 LEU A N 1
ATOM 2264 C CA . LEU A 1 289 ? 51.008 22.472 7.786 0.87 47.96 353 LEU A CA 1
ATOM 2265 C C . LEU A 1 289 ? 50.978 22.869 9.257 0.87 44.97 353 LEU A C 1
ATOM 2266 O O . LEU A 1 289 ? 50.259 23.800 9.640 0.87 47.91 353 LEU A O 1
ATOM 2271 N N . MET A 1 290 ? 51.743 22.170 10.100 0.93 43.89 354 MET A N 1
ATOM 2272 C CA . MET A 1 290 ? 51.770 22.507 11.521 0.93 44.92 354 MET A CA 1
ATOM 2273 C C . MET A 1 290 ? 52.322 23.908 11.746 0.93 40.64 354 MET A C 1
ATOM 2274 O O . MET A 1 290 ? 51.805 24.662 12.578 0.93 58.29 354 MET A O 1
ATOM 2279 N N . ASP A 1 291 ? 53.373 24.276 11.010 0.94 46.78 355 ASP A N 1
ATOM 2280 C CA . ASP A 1 291 ? 53.908 25.629 11.124 0.94 52.11 355 ASP A CA 1
ATOM 2281 C C . ASP A 1 291 ? 52.962 26.649 10.503 0.94 60.68 355 ASP A C 1
ATOM 2282 O O . ASP A 1 291 ? 52.803 27.755 11.032 0.94 62.80 355 ASP A O 1
ATOM 2287 N N . MET A 1 292 ? 52.331 26.300 9.377 0.87 47.89 356 MET A N 1
ATOM 2288 C CA . MET A 1 292 ? 51.334 27.186 8.782 0.87 38.62 356 MET A CA 1
ATOM 2289 C C . MET A 1 292 ? 50.183 27.445 9.744 0.87 42.62 356 MET A C 1
ATOM 2290 O O . MET A 1 292 ? 49.718 28.584 9.877 0.87 41.34 356 MET A O 1
ATOM 2295 N N . THR A 1 293 ? 49.704 26.396 10.415 0.94 43.97 357 THR A N 1
ATOM 2296 C CA . THR A 1 293 ? 48.548 26.529 11.295 0.94 41.57 357 THR A CA 1
ATOM 2297 C C . THR A 1 293 ? 48.834 27.494 12.439 0.94 45.64 357 THR A C 1
ATOM 2298 O O . THR A 1 293 ? 48.111 28.476 12.638 0.94 64.87 357 THR A O 1
ATOM 2302 N N . GLU A 1 294 ? 49.898 27.233 13.201 1.00 39.11 358 GLU A N 1
ATOM 2303 C CA . GLU A 1 294 ? 50.166 28.060 14.369 1.00 47.34 358 GLU A CA 1
ATOM 2304 C C . GLU A 1 294 ? 50.724 29.428 13.994 1.00 47.61 358 GLU A C 1
ATOM 2305 O O . GLU A 1 294 ? 50.663 30.348 14.813 1.00 64.40 358 GLU A O 1
ATOM 2311 N N . LEU A 1 295 ? 51.255 29.591 12.780 0.91 52.90 359 LEU A N 1
ATOM 2312 C CA . LEU A 1 295 ? 51.572 30.933 12.301 0.91 40.76 359 LEU A CA 1
ATOM 2313 C C . LEU A 1 295 ? 50.300 31.709 11.980 0.91 49.45 359 LEU A C 1
ATOM 2314 O O . LEU A 1 295 ? 50.149 32.869 12.380 0.91 54.45 359 LEU A O 1
ATOM 2319 N N . MET A 1 296 ? 49.370 31.077 11.259 1.00 46.81 360 MET A N 1
ATOM 2320 C CA . MET A 1 296 ? 48.142 31.756 10.856 1.00 52.52 360 MET A CA 1
ATOM 2321 C C . MET A 1 296 ? 47.273 32.096 12.061 1.00 60.98 360 MET A C 1
ATOM 2322 O O . MET A 1 296 ? 46.807 33.232 12.203 1.00 56.29 360 MET A O 1
ATOM 2327 N N . PHE A 1 297 ? 47.045 31.120 12.943 1.00 58.02 361 PHE A N 1
ATOM 2328 C CA . PHE A 1 297 ? 46.080 31.316 14.021 1.00 45.38 361 PHE A CA 1
ATOM 2329 C C . PHE A 1 297 ? 46.627 32.230 15.112 1.00 52.04 361 PHE A C 1
ATOM 2330 O O . PHE A 1 297 ? 45.893 33.072 15.644 1.00 41.41 361 PHE A O 1
ATOM 2338 N N . SER A 1 298 ? 47.905 32.081 15.468 0.91 39.63 362 SER A N 1
ATOM 2339 C CA . SER A 1 298 ? 48.479 32.941 16.500 0.91 37.56 362 SER A CA 1
ATOM 2340 C C . SER A 1 298 ? 48.474 34.398 16.059 0.91 42.70 362 SER A C 1
ATOM 2341 O O . SER A 1 298 ? 48.084 35.291 16.820 0.91 43.97 362 SER A O 1
ATOM 2344 N N . GLU A 1 299 ? 48.906 34.656 14.825 0.87 39.17 363 GLU A N 1
ATOM 2345 C CA . GLU A 1 299 ? 48.962 36.029 14.343 0.87 41.47 363 GLU A CA 1
ATOM 2346 C C . GLU A 1 299 ? 47.573 36.578 14.039 0.87 46.53 363 GLU A C 1
ATOM 2347 O O . GLU A 1 299 ? 47.361 37.794 14.117 0.87 37.99 363 GLU A O 1
ATOM 2353 N N . MET A 1 300 ? 46.618 35.710 13.691 1.00 54.54 364 MET A N 1
ATOM 2354 C CA . MET A 1 300 ? 45.240 36.165 13.534 1.00 46.52 364 MET A CA 1
ATOM 2355 C C . MET A 1 300 ? 44.661 36.618 14.866 1.00 49.89 364 MET A C 1
ATOM 2356 O O . MET A 1 300 ? 43.953 37.630 14.930 1.00 44.38 364 MET A O 1
ATOM 2361 N N . VAL A 1 301 ? 44.944 35.874 15.937 0.97 52.39 365 VAL A N 1
ATOM 2362 C CA . VAL A 1 301 ? 44.423 36.232 17.252 0.97 49.81 365 VAL A CA 1
ATOM 2363 C C . VAL A 1 301 ? 44.982 37.578 17.693 0.97 41.23 365 VAL A C 1
ATOM 2364 O O . VAL A 1 301 ? 44.242 38.453 18.156 0.97 52.16 365 VAL A O 1
ATOM 2368 N N . LYS A 1 302 ? 46.292 37.780 17.530 0.90 48.21 366 LYS A N 1
ATOM 2369 C CA . LYS A 1 302 ? 46.891 39.043 17.951 0.90 55.74 366 LYS A CA 1
ATOM 2370 C C . LYS A 1 302 ? 46.351 40.215 17.139 0.90 52.68 366 LYS A C 1
ATOM 2371 O O . LYS A 1 302 ? 46.087 41.289 17.690 0.90 52.42 366 LYS A O 1
ATOM 2377 N N . GLU A 1 303 ? 46.186 40.031 15.828 0.83 43.56 367 GLU A N 1
ATOM 2378 C CA . GLU A 1 303 ? 45.707 41.127 14.991 0.83 42.69 367 GLU A CA 1
ATOM 2379 C C . GLU A 1 303 ? 44.267 41.497 15.329 0.83 39.71 367 GLU A C 1
ATOM 2380 O O . GLU A 1 303 ? 43.915 42.682 15.358 0.83 53.61 367 GLU A O 1
ATOM 2386 N N . ILE A 1 304 ? 43.427 40.504 15.605 0.90 43.61 368 ILE A N 1
ATOM 2387 C CA . ILE A 1 304 ? 42.010 40.753 15.854 0.90 43.63 368 ILE A CA 1
ATOM 2388 C C . ILE A 1 304 ? 41.742 41.068 17.322 0.90 52.95 368 ILE A C 1
ATOM 2389 O O . ILE A 1 304 ? 40.953 41.962 17.635 0.90 56.78 368 ILE A O 1
ATOM 2394 N N . THR A 1 305 ? 42.390 40.354 18.243 0.91 62.38 369 THR A N 1
ATOM 2395 C CA . THR A 1 305 ? 42.169 40.566 19.670 0.91 50.20 369 THR A CA 1
ATOM 2396 C C . THR A 1 305 ? 43.031 41.684 20.242 0.91 58.25 369 THR A C 1
ATOM 2397 O O . THR A 1 305 ? 42.602 42.374 21.175 0.91 73.75 369 THR A O 1
ATOM 2401 N N . GLY A 1 306 ? 44.217 41.910 19.682 0.83 59.57 370 GLY A N 1
ATOM 2402 C CA . GLY A 1 306 ? 45.186 42.798 20.281 0.83 44.61 370 GLY A CA 1
ATOM 2403 C C . GLY A 1 306 ? 46.165 42.111 21.204 0.83 53.98 370 GLY A C 1
ATOM 2404 O O . GLY A 1 306 ? 47.132 42.746 21.644 0.83 68.02 370 GLY A O 1
ATOM 2405 N N . SER A 1 307 ? 45.945 40.833 21.506 0.80 59.11 371 SER A N 1
ATOM 2406 C CA . SER A 1 307 ? 46.834 40.056 22.352 0.80 54.23 371 SER A CA 1
ATOM 2407 C C . SER A 1 307 ? 46.907 38.631 21.823 0.80 49.95 371 SER A C 1
ATOM 2408 O O . SER A 1 307 ? 46.028 38.173 21.089 0.80 52.76 371 SER A O 1
ATOM 2411 N N . TYR A 1 308 ? 47.976 37.932 22.203 0.86 34.71 372 TYR A N 1
ATOM 2412 C CA . TYR A 1 308 ? 48.105 36.510 21.913 0.86 40.86 372 TYR A CA 1
ATOM 2413 C C . TYR A 1 308 ? 47.298 35.641 22.869 0.86 55.37 372 TYR A C 1
ATOM 2414 O O . TYR A 1 308 ? 47.256 34.419 22.686 0.86 57.04 372 TYR A O 1
ATOM 2423 N N . ILE A 1 309 ? 46.657 36.237 23.871 0.90 61.94 373 ILE A N 1
ATOM 2424 C CA . ILE A 1 309 ? 45.955 35.507 24.919 0.90 57.10 373 ILE A CA 1
ATOM 2425 C C . ILE A 1 309 ? 44.500 35.954 24.929 0.90 57.67 373 ILE A C 1
ATOM 2426 O O . ILE A 1 309 ? 44.214 37.157 24.893 0.90 67.38 373 ILE A O 1
ATOM 2431 N N . ILE A 1 310 ? 43.586 34.987 24.975 0.97 55.31 374 ILE A N 1
ATOM 2432 C CA . ILE A 1 310 ? 42.153 35.244 25.004 0.97 56.63 374 ILE A CA 1
ATOM 2433 C C . ILE A 1 310 ? 41.591 34.714 26.315 0.97 56.78 374 ILE A C 1
ATOM 2434 O O . ILE A 1 310 ? 41.978 33.635 26.778 0.97 62.03 374 ILE A O 1
ATOM 2439 N N . LYS A 1 311 ? 40.685 35.478 26.916 0.87 43.41 375 LYS A N 1
ATOM 2440 C CA . LYS A 1 311 ? 39.926 35.030 28.075 0.87 38.43 375 LYS A CA 1
ATOM 2441 C C . LYS A 1 311 ? 38.582 34.500 27.591 0.87 48.40 375 LYS A C 1
ATOM 2442 O O . LYS A 1 311 ? 37.764 35.261 27.063 0.87 61.92 375 LYS A O 1
ATOM 2448 N N . TYR A 1 312 ? 38.363 33.199 27.761 0.86 46.48 376 TYR A N 1
ATOM 2449 C CA . TYR A 1 312 ? 37.166 32.524 27.282 0.86 49.65 376 TYR A CA 1
ATOM 2450 C C . TYR A 1 312 ? 36.334 32.038 28.462 0.86 52.19 376 TYR A C 1
ATOM 2451 O O . TYR A 1 312 ? 36.880 31.585 29.473 0.86 47.43 376 TYR A O 1
ATOM 2460 N N . HIS A 1 313 ? 35.010 32.133 28.327 0.82 54.39 377 HIS A N 1
ATOM 2461 C CA . HIS A 1 313 ? 34.065 31.756 29.379 0.82 47.09 377 HIS A CA 1
ATOM 2462 C C . HIS A 1 313 ? 33.159 30.656 28.840 0.82 55.33 377 HIS A C 1
ATOM 2463 O O . HIS A 1 313 ? 32.118 30.937 28.224 0.82 53.89 377 HIS A O 1
ATOM 2470 N N . PRO A 1 314 ? 33.507 29.384 29.062 0.85 48.05 378 PRO A N 1
ATOM 2471 C CA . PRO A 1 314 ? 32.818 28.293 28.359 0.85 49.07 378 PRO A CA 1
ATOM 2472 C C . PRO A 1 314 ? 31.448 27.931 28.915 0.85 55.87 378 PRO A C 1
ATOM 2473 O O . PRO A 1 314 ? 30.571 27.508 28.156 0.85 73.58 378 PRO A O 1
ATOM 2477 N N . ASP A 1 315 ? 31.243 28.079 30.222 0.84 54.84 379 ASP A N 1
ATOM 2478 C CA . ASP A 1 315 ? 30.023 27.585 30.850 0.84 67.17 379 ASP A CA 1
ATOM 2479 C C . ASP A 1 315 ? 28.978 28.690 30.916 0.84 71.00 379 ASP A C 1
ATOM 2480 O O . ASP A 1 315 ? 29.233 29.731 31.537 0.84 67.98 379 ASP A O 1
ATOM 2485 N N . PRO A 1 316 ? 27.802 28.512 30.308 0.72 60.15 380 PRO A N 1
ATOM 2486 C CA . PRO A 1 316 ? 26.748 29.529 30.440 0.72 53.59 380 PRO A CA 1
ATOM 2487 C C . PRO A 1 316 ? 26.079 29.528 31.802 0.72 61.87 380 PRO A C 1
ATOM 2488 O O . PRO A 1 316 ? 25.543 30.566 32.208 0.72 84.49 380 PRO A O 1
ATOM 2492 N N . ALA A 1 317 ? 26.085 28.400 32.514 0.67 56.16 381 ALA A N 1
ATOM 2493 C CA . ALA A 1 317 ? 25.539 28.358 33.864 0.67 58.63 381 ALA A CA 1
ATOM 2494 C C . ALA A 1 317 ? 26.464 29.004 34.886 0.67 60.30 381 ALA A C 1
ATOM 2495 O O . ALA A 1 317 ? 26.009 29.351 35.982 0.67 62.21 381 ALA A O 1
ATOM 2497 N N . ASP A 1 318 ? 27.742 29.170 34.554 0.74 68.58 382 ASP A N 1
ATOM 2498 C CA . ASP A 1 318 ? 28.722 29.790 35.447 0.74 63.75 382 ASP A CA 1
ATOM 2499 C C . ASP A 1 318 ? 29.578 30.747 34.637 0.74 62.70 382 ASP A C 1
ATOM 2500 O O . ASP A 1 318 ? 30.711 30.426 34.254 0.74 67.02 382 ASP A O 1
ATOM 2505 N N . PRO A 1 319 ? 29.066 31.947 34.347 0.86 69.99 383 PRO A N 1
ATOM 2506 C CA . PRO A 1 319 ? 29.847 32.913 33.557 0.86 72.94 383 PRO A CA 1
ATOM 2507 C C . PRO A 1 319 ? 31.126 33.367 34.238 0.86 77.16 383 PRO A C 1
ATOM 2508 O O . PRO A 1 319 ? 31.964 33.998 33.579 0.86 94.96 383 PRO A O 1
ATOM 2512 N N . ALA A 1 320 ? 31.304 33.076 35.528 0.78 57.19 384 ALA A N 1
ATOM 2513 C CA . ALA A 1 320 ? 32.538 33.452 36.205 0.78 58.22 384 ALA A CA 1
ATOM 2514 C C . ALA A 1 320 ? 33.699 32.555 35.800 0.78 63.08 384 ALA A C 1
ATOM 2515 O O . ALA A 1 320 ? 34.856 32.989 35.837 0.78 70.57 384 ALA A O 1
ATOM 2517 N N . LYS A 1 321 ? 33.384 31.310 35.427 0.77 58.79 385 LYS A N 1
ATOM 2518 C CA . LYS A 1 321 ? 34.429 30.349 34.984 0.77 56.12 385 LYS A CA 1
ATOM 2519 C C . LYS A 1 321 ? 35.194 30.993 33.825 0.77 62.98 385 LYS A C 1
ATOM 2520 O O . LYS A 1 321 ? 34.559 31.314 32.805 0.77 61.37 385 LYS A O 1
ATOM 2526 N N . GLU A 1 322 ? 36.508 31.159 33.983 0.85 58.24 386 GLU A N 1
ATOM 2527 C CA . GLU A 1 322 ? 37.315 31.825 32.971 0.85 55.99 386 GLU A CA 1
ATOM 2528 C C . GLU A 1 322 ? 38.472 30.933 32.548 0.85 55.84 386 GLU A C 1
ATOM 2529 O O . GLU A 1 322 ? 39.243 30.465 33.392 0.85 66.29 386 GLU A O 1
ATOM 2535 N N . LEU A 1 323 ? 38.595 30.713 31.244 0.83 53.82 387 LEU A N 1
ATOM 2536 C CA . LEU A 1 323 ? 39.731 30.018 30.663 0.83 49.73 387 LEU A CA 1
ATOM 2537 C C . LEU A 1 323 ? 40.635 31.018 29.954 0.83 57.47 387 LEU A C 1
ATOM 2538 O O . LEU A 1 323 ? 40.170 32.014 29.394 0.83 60.56 387 LEU A O 1
ATOM 2543 N N . GLU A 1 324 ? 41.935 30.744 29.986 0.87 53.53 388 GLU A N 1
ATOM 2544 C CA . GLU A 1 324 ? 42.941 31.601 29.367 0.87 47.19 388 GLU A CA 1
ATOM 2545 C C . GLU A 1 324 ? 43.561 30.836 28.203 0.87 53.74 388 GLU A C 1
ATOM 2546 O O . GLU A 1 324 ? 44.298 29.866 28.412 0.87 69.36 388 GLU A O 1
ATOM 2552 N N . LEU A 1 325 ? 43.259 31.271 26.981 0.95 59.05 389 LEU A N 1
ATOM 2553 C CA . LEU A 1 325 ? 43.716 30.605 25.765 0.95 52.85 389 LEU A CA 1
ATOM 2554 C C . LEU A 1 325 ? 44.969 31.312 25.262 0.95 52.32 389 LEU A C 1
ATOM 2555 O O . LEU A 1 325 ? 44.893 32.427 24.735 0.95 61.38 389 LEU A O 1
ATOM 2560 N N . ASN A 1 326 ? 46.120 30.663 25.422 0.92 43.80 390 ASN A N 1
ATOM 2561 C CA . ASN A 1 326 ? 47.407 31.231 25.035 0.92 52.20 390 ASN A CA 1
ATOM 2562 C C . ASN A 1 326 ? 47.796 30.669 23.672 0.92 50.04 390 ASN A C 1
ATOM 2563 O O . ASN A 1 326 ? 48.201 29.507 23.564 0.92 56.49 390 ASN A O 1
ATOM 2568 N N . PHE A 1 327 ? 47.671 31.495 22.635 0.93 55.69 391 PHE A N 1
ATOM 2569 C CA . PHE A 1 327 ? 48.005 31.103 21.273 0.93 52.11 391 PHE A CA 1
ATOM 2570 C C . PHE A 1 327 ? 49.465 31.362 20.922 0.93 57.25 391 PHE A C 1
ATOM 2571 O O . PHE A 1 327 ? 49.824 31.301 19.742 0.93 51.92 391 PHE A O 1
ATOM 2579 N N . SER A 1 328 ? 50.309 31.646 21.909 0.89 57.42 392 SER A N 1
ATOM 2580 C CA . SER A 1 328 ? 51.708 31.940 21.637 0.89 44.81 392 SER A CA 1
ATOM 2581 C C . SER A 1 328 ? 52.431 30.710 21.102 0.89 47.34 392 SER A C 1
ATOM 2582 O O . SER A 1 328 ? 52.142 29.573 21.483 0.89 58.64 392 SER A O 1
ATOM 2585 N N . ARG A 1 329 ? 53.382 30.952 20.207 0.88 52.31 393 ARG A N 1
ATOM 2586 C CA . ARG A 1 329 ? 54.180 29.881 19.637 0.88 32.51 393 ARG A CA 1
ATOM 2587 C C . ARG A 1 329 ? 55.407 29.611 20.504 0.88 43.90 393 ARG A C 1
ATOM 2588 O O . ARG A 1 329 ? 55.953 30.531 21.122 0.88 46.45 393 ARG A O 1
ATOM 2596 N N . PRO A 1 330 ? 55.873 28.354 20.574 0.83 47.51 394 PRO A N 1
ATOM 2597 C CA . PRO A 1 330 ? 55.312 27.193 19.877 0.83 45.60 394 PRO A CA 1
ATOM 2598 C C . PRO A 1 330 ? 54.133 26.569 20.613 0.83 52.07 394 PRO A C 1
ATOM 2599 O O . PRO A 1 330 ? 54.039 26.682 21.835 0.83 60.45 394 PRO A O 1
ATOM 2603 N N . TRP A 1 331 ? 53.241 25.921 19.870 0.91 53.43 395 TRP A N 1
ATOM 2604 C CA . TRP A 1 331 ? 52.129 25.212 20.480 0.91 42.81 395 TRP A CA 1
ATOM 2605 C C . TRP A 1 331 ? 52.579 23.845 20.977 0.91 52.41 395 TRP A C 1
ATOM 2606 O O . TRP A 1 331 ? 53.526 23.249 20.455 0.91 58.75 395 TRP A O 1
ATOM 2617 N N . LYS A 1 332 ? 51.885 23.351 21.997 0.89 47.24 396 LYS A N 1
ATOM 2618 C CA . LYS A 1 332 ? 52.166 22.020 22.513 0.89 44.97 396 LYS A CA 1
ATOM 2619 C C . LYS A 1 332 ? 51.812 20.965 21.472 0.89 51.40 396 LYS A C 1
ATOM 2620 O O . LYS A 1 332 ? 50.779 21.050 20.802 0.89 42.49 396 LYS A O 1
ATOM 2626 N N . ARG A 1 333 ? 52.685 19.971 21.331 0.85 45.56 397 ARG A N 1
ATOM 2627 C CA . ARG A 1 333 ? 52.482 18.857 20.415 0.85 36.87 397 ARG A CA 1
ATOM 2628 C C . ARG A 1 333 ? 52.543 17.560 21.206 0.85 43.61 397 ARG A C 1
ATOM 2629 O O . ARG A 1 333 ? 53.457 17.368 22.015 0.85 60.20 397 ARG A O 1
ATOM 2637 N N . ILE A 1 334 ? 51.570 16.677 20.982 0.85 42.47 398 ILE A N 1
ATOM 2638 C CA . ILE A 1 334 ? 51.531 15.380 21.647 0.85 36.29 398 ILE A CA 1
ATOM 2639 C C . ILE A 1 334 ? 51.203 14.301 20.623 0.85 43.01 398 ILE A C 1
ATOM 2640 O O . ILE A 1 334 ? 50.467 14.532 19.659 0.85 44.13 398 ILE A O 1
ATOM 2645 N N . ASN A 1 335 ? 51.769 13.116 20.837 0.84 39.91 399 ASN A N 1
ATOM 2646 C CA . ASN A 1 335 ? 51.460 11.948 20.023 0.84 42.78 399 ASN A CA 1
ATOM 2647 C C . ASN A 1 335 ? 50.301 11.190 20.658 0.84 42.64 399 ASN A C 1
ATOM 2648 O O . ASN A 1 335 ? 50.312 10.929 21.866 0.84 54.47 399 ASN A O 1
ATOM 2653 N N . MET A 1 336 ? 49.305 10.840 19.840 0.88 42.06 400 MET A N 1
ATOM 2654 C CA . MET A 1 336 ? 48.054 10.292 20.358 0.88 38.23 400 MET A CA 1
ATOM 2655 C C . MET A 1 336 ? 48.284 9.012 21.156 0.88 40.50 400 MET A C 1
ATOM 2656 O O . MET A 1 336 ? 48.001 8.954 22.358 0.88 46.59 400 MET A O 1
ATOM 2661 N N . ILE A 1 337 ? 48.789 7.968 20.495 0.86 43.29 401 ILE A N 1
ATOM 2662 C CA . ILE A 1 337 ? 48.922 6.668 21.148 0.86 44.56 401 ILE A CA 1
ATOM 2663 C C . ILE A 1 337 ? 49.924 6.739 22.295 0.86 42.99 401 ILE A C 1
ATOM 2664 O O . ILE A 1 337 ? 49.739 6.099 23.337 0.86 55.58 401 ILE A O 1
ATOM 2669 N N . GLU A 1 338 ? 50.997 7.516 22.123 0.80 48.21 402 GLU A N 1
ATOM 2670 C CA . GLU A 1 338 ? 51.990 7.655 23.184 0.80 50.72 402 GLU A CA 1
ATOM 2671 C C . GLU A 1 338 ? 51.365 8.204 24.461 0.80 48.37 402 GLU A C 1
ATOM 2672 O O . GLU A 1 338 ? 51.662 7.726 25.562 0.80 54.25 402 GLU A O 1
ATOM 2678 N N . GLU A 1 339 ? 50.492 9.206 24.334 0.82 52.91 403 GLU A N 1
ATOM 2679 C CA . GLU A 1 339 ? 49.868 9.798 25.511 0.82 52.22 403 GLU A CA 1
ATOM 2680 C C . GLU A 1 339 ? 48.673 8.989 25.999 0.82 56.79 403 GLU A C 1
ATOM 2681 O O . GLU A 1 339 ? 48.357 9.027 27.193 0.82 52.09 403 GLU A O 1
ATOM 2687 N N . LEU A 1 340 ? 48.000 8.256 25.107 1.00 66.15 404 LEU A N 1
ATOM 2688 C CA . LEU A 1 340 ? 46.952 7.344 25.554 1.00 56.50 404 LEU A CA 1
ATOM 2689 C C . LEU A 1 340 ? 47.528 6.246 26.438 1.00 58.80 404 LEU A C 1
ATOM 2690 O O . LEU A 1 340 ? 46.874 5.787 27.383 1.00 64.12 404 LEU A O 1
ATOM 2695 N N . GLU A 1 341 ? 48.755 5.808 26.142 0.90 59.85 405 GLU A N 1
ATOM 2696 C CA . GLU A 1 341 ? 49.420 4.832 26.999 0.90 54.54 405 GLU A CA 1
ATOM 2697 C C . GLU A 1 341 ? 49.678 5.406 28.387 0.90 59.57 405 GLU A C 1
ATOM 2698 O O . GLU A 1 341 ? 49.568 4.693 29.392 0.90 66.58 405 GLU A O 1
ATOM 2704 N N . LYS A 1 342 ? 50.024 6.693 28.464 0.85 54.28 406 LYS A N 1
ATOM 2705 C CA . LYS A 1 342 ? 50.250 7.325 29.760 0.85 51.77 406 LYS A CA 1
ATOM 2706 C C . LYS A 1 342 ? 48.947 7.613 30.493 0.85 57.89 406 LYS A C 1
ATOM 2707 O O . LYS A 1 342 ? 48.915 7.571 31.728 0.85 71.99 406 LYS A O 1
ATOM 2713 N N . VAL A 1 343 ? 47.875 7.915 29.759 1.00 62.63 407 VAL A N 1
ATOM 2714 C CA . VAL A 1 343 ? 46.607 8.253 30.398 1.00 64.93 407 VAL A CA 1
ATOM 2715 C C . VAL A 1 343 ? 46.046 7.049 31.144 1.00 73.36 407 VAL A C 1
ATOM 2716 O O . VAL A 1 343 ? 45.519 7.182 32.254 1.00 77.80 407 VAL A O 1
ATOM 2720 N N . PHE A 1 344 ? 46.173 5.857 30.566 1.00 71.53 408 PHE A N 1
ATOM 2721 C CA . PHE A 1 344 ? 45.604 4.650 31.148 1.00 64.82 408 PHE A CA 1
ATOM 2722 C C . PHE A 1 344 ? 46.649 3.705 31.727 1.00 64.19 408 PHE A C 1
ATOM 2723 O O . PHE A 1 344 ? 46.278 2.651 32.256 1.00 79.44 408 PHE A O 1
ATOM 2731 N N . ASN A 1 345 ? 47.932 4.057 31.657 0.74 63.60 409 ASN A N 1
ATOM 2732 C CA . ASN A 1 345 ? 49.023 3.245 32.196 0.74 61.60 409 ASN A CA 1
ATOM 2733 C C . ASN A 1 345 ? 48.944 1.806 31.683 0.74 57.64 409 ASN A C 1
ATOM 2734 O O . ASN A 1 345 ? 48.803 0.846 32.442 0.74 59.50 409 ASN A O 1
ATOM 2739 N N . VAL A 1 346 ? 49.040 1.674 30.363 0.86 66.84 410 VAL A N 1
ATOM 2740 C CA . VAL A 1 346 ? 48.978 0.371 29.711 0.86 65.53 410 VAL A CA 1
ATOM 2741 C C . VAL A 1 346 ? 49.597 0.508 28.327 0.86 66.21 410 VAL A C 1
ATOM 2742 O O . VAL A 1 346 ? 49.430 1.530 27.655 0.86 70.43 410 VAL A O 1
ATOM 2746 N N . LYS A 1 347 ? 50.333 -0.522 27.915 0.81 51.02 411 LYS A N 1
ATOM 2747 C CA . LYS A 1 347 ? 50.965 -0.523 26.604 0.81 57.45 411 LYS A CA 1
ATOM 2748 C C . LYS A 1 347 ? 49.947 -0.912 25.539 0.81 63.25 411 LYS A C 1
ATOM 2749 O O . LYS A 1 347 ? 49.309 -1.965 25.631 0.81 73.94 411 LYS A O 1
ATOM 2752 N N . PHE A 1 348 ? 49.794 -0.057 24.534 0.81 58.64 412 PHE A N 1
ATOM 2753 C CA . PHE A 1 348 ? 48.846 -0.300 23.462 0.81 55.97 412 PHE A CA 1
ATOM 2754 C C . PHE A 1 348 ? 49.430 -1.263 22.433 0.81 55.63 412 PHE A C 1
ATOM 2755 O O . PHE A 1 348 ? 50.644 -1.479 22.390 0.81 63.29 412 PHE A O 1
ATOM 2763 N N . PRO A 1 349 ? 48.583 -1.868 21.600 0.91 52.93 413 PRO A N 1
ATOM 2764 C CA . PRO A 1 349 ? 49.087 -2.715 20.511 0.91 49.49 413 PRO A CA 1
ATOM 2765 C C . PRO A 1 349 ? 50.013 -1.952 19.573 0.91 62.55 413 PRO A C 1
ATOM 2766 O O . PRO A 1 349 ? 50.148 -0.727 19.627 0.91 75.17 413 PRO A O 1
ATOM 2770 N N . SER A 1 350 ? 50.654 -2.713 18.681 0.91 75.25 414 SER A N 1
ATOM 2771 C CA . SER A 1 350 ? 51.772 -2.184 17.902 0.91 84.01 414 SER A CA 1
ATOM 2772 C C . SER A 1 350 ? 51.358 -1.039 16.986 0.91 89.90 414 SER A C 1
ATOM 2773 O O . SER A 1 350 ? 52.174 -0.158 16.691 0.91 119.37 414 SER A O 1
ATOM 2776 N N . GLY A 1 351 ? 50.111 -1.026 16.527 1.00 57.22 415 GLY A N 1
ATOM 2777 C CA . GLY A 1 351 ? 49.662 0.015 15.623 1.00 77.73 415 GLY A CA 1
ATOM 2778 C C . GLY A 1 351 ? 49.212 -0.531 14.285 1.00 83.58 415 GLY A C 1
ATOM 2779 O O . GLY A 1 351 ? 48.189 -0.102 13.745 1.00 72.66 415 GLY A O 1
ATOM 2780 N N . ASP A 1 352 ? 49.968 -1.486 13.738 0.85 84.97 416 ASP A N 1
ATOM 2781 C CA . ASP A 1 352 ? 49.476 -2.257 12.605 0.85 73.73 416 ASP A CA 1
ATOM 2782 C C . ASP A 1 352 ? 48.460 -3.306 13.033 0.85 77.32 416 ASP A C 1
ATOM 2783 O O . ASP A 1 352 ? 47.895 -3.990 12.173 0.85 77.67 416 ASP A O 1
ATOM 2788 N N . GLN A 1 353 ? 48.226 -3.446 14.338 0.93 73.16 417 GLN A N 1
ATOM 2789 C CA . GLN A 1 353 ? 47.251 -4.373 14.891 0.93 73.92 417 GLN A CA 1
ATOM 2790 C C . GLN A 1 353 ? 46.038 -3.667 15.480 0.93 77.14 417 GLN A C 1
ATOM 2791 O O . GLN A 1 353 ? 45.185 -4.329 16.081 0.93 87.49 417 GLN A O 1
ATOM 2797 N N . LEU A 1 354 ? 45.941 -2.343 15.333 0.91 60.17 418 LEU A N 1
ATOM 2798 C CA . LEU A 1 354 ? 44.858 -1.586 15.950 0.91 55.84 418 LEU A CA 1
ATOM 2799 C C . LEU A 1 354 ? 43.500 -1.865 15.321 0.91 64.55 418 LEU A C 1
ATOM 2800 O O . LEU A 1 354 ? 42.479 -1.481 15.901 0.91 70.54 418 LEU A O 1
ATOM 2805 N N . HIS A 1 355 ? 43.464 -2.515 14.161 0.77 64.87 419 HIS A N 1
ATOM 2806 C CA . HIS A 1 355 ? 42.217 -2.853 13.490 0.77 56.05 419 HIS A CA 1
ATOM 2807 C C . HIS A 1 355 ? 41.679 -4.221 13.883 0.77 54.81 419 HIS A C 1
ATOM 2808 O O . HIS A 1 355 ? 40.518 -4.521 13.585 0.77 52.80 419 HIS A O 1
ATOM 2815 N N . THR A 1 356 ? 42.487 -5.050 14.539 0.86 48.69 420 THR A N 1
ATOM 2816 C CA . THR A 1 356 ? 42.119 -6.435 14.781 0.86 50.84 420 THR A CA 1
ATOM 2817 C C . THR A 1 356 ? 41.051 -6.542 15.866 0.86 52.62 420 THR A C 1
ATOM 2818 O O . THR A 1 356 ? 40.855 -5.637 16.682 0.86 65.23 420 THR A O 1
ATOM 2822 N N . ALA A 1 357 ? 40.354 -7.682 15.864 0.83 56.11 421 ALA A N 1
ATOM 2823 C CA . ALA A 1 357 ? 39.322 -7.923 16.867 0.83 57.43 421 ALA A CA 1
ATOM 2824 C C . ALA A 1 357 ? 39.919 -8.107 18.255 0.83 61.76 421 ALA A C 1
ATOM 2825 O O . ALA A 1 357 ? 39.247 -7.837 19.257 0.83 60.47 421 ALA A O 1
ATOM 2827 N N . GLU A 1 358 ? 41.168 -8.573 18.335 0.90 63.54 422 GLU A N 1
ATOM 2828 C CA . GLU A 1 358 ? 41.844 -8.647 19.625 0.90 68.89 422 GLU A CA 1
ATOM 2829 C C . GLU A 1 358 ? 42.031 -7.256 20.219 0.90 73.45 422 GLU A C 1
ATOM 2830 O O . GLU A 1 358 ? 41.899 -7.066 21.433 0.90 76.14 422 GLU A O 1
ATOM 2832 N N . THR A 1 359 ? 42.336 -6.270 19.372 0.96 69.87 423 THR A N 1
ATOM 2833 C CA . THR A 1 359 ? 42.412 -4.889 19.836 0.96 65.48 423 THR A CA 1
ATOM 2834 C C . THR A 1 359 ? 41.039 -4.375 20.252 0.96 69.28 423 THR A C 1
ATOM 2835 O O . THR A 1 359 ? 40.923 -3.598 21.209 0.96 70.07 423 THR A O 1
ATOM 2839 N N . GLY A 1 360 ? 39.986 -4.809 19.556 0.92 60.01 424 GLY A N 1
ATOM 2840 C CA . GLY A 1 360 ? 38.644 -4.372 19.910 0.92 43.82 424 GLY A CA 1
ATOM 2841 C C . GLY A 1 360 ? 38.258 -4.745 21.330 0.92 59.41 424 GLY A C 1
ATOM 2842 O O . GLY A 1 360 ? 37.657 -3.944 22.051 0.92 72.11 424 GLY A O 1
ATOM 2843 N N . GLU A 1 361 ? 38.592 -5.969 21.748 0.80 49.04 425 GLU A N 1
ATOM 2844 C CA . GLU A 1 361 ? 38.355 -6.364 23.133 0.80 46.87 425 GLU A CA 1
ATOM 2845 C C . GLU A 1 361 ? 39.189 -5.523 24.089 0.80 52.45 425 GLU A C 1
ATOM 2846 O O . GLU A 1 361 ? 38.714 -5.127 25.160 0.80 59.38 425 GLU A O 1
ATOM 2852 N N . PHE A 1 362 ? 40.441 -5.245 23.715 0.82 49.47 426 PHE A N 1
ATOM 2853 C CA . PHE A 1 362 ? 41.309 -4.414 24.543 0.82 49.25 426 PHE A CA 1
ATOM 2854 C C . PHE A 1 362 ? 40.715 -3.025 24.745 0.82 60.74 426 PHE A C 1
ATOM 2855 O O . PHE A 1 362 ? 40.760 -2.479 25.854 0.82 62.50 426 PHE A O 1
ATOM 2863 N N . LEU A 1 363 ? 40.146 -2.442 23.687 0.92 58.90 427 LEU A N 1
ATOM 2864 C CA . LEU A 1 363 ? 39.580 -1.101 23.796 0.92 55.85 427 LEU A CA 1
ATOM 2865 C C . LEU A 1 363 ? 38.323 -1.092 24.658 0.92 61.61 427 LEU A C 1
ATOM 2866 O O . LEU A 1 363 ? 38.133 -0.183 25.476 0.92 67.54 427 LEU A O 1
ATOM 2871 N N . LYS A 1 364 ? 37.449 -2.088 24.489 0.92 53.02 428 LYS A N 1
ATOM 2872 C CA . LYS A 1 364 ? 36.209 -2.106 25.258 0.92 62.92 428 LYS A CA 1
ATOM 2873 C C . LYS A 1 364 ? 36.477 -2.323 26.742 0.92 70.82 428 LYS A C 1
ATOM 2874 O O . LYS A 1 364 ? 35.778 -1.758 27.590 0.92 80.83 428 LYS A O 1
ATOM 2878 N N . LYS A 1 365 ? 37.482 -3.138 27.076 0.88 46.88 429 LYS A N 1
ATOM 2879 C CA . LYS A 1 365 ? 37.815 -3.355 28.481 0.88 52.79 429 LYS A CA 1
ATOM 2880 C C . LYS A 1 365 ? 38.210 -2.050 29.160 0.88 59.69 429 LYS A C 1
ATOM 2881 O O . LYS A 1 365 ? 37.877 -1.823 30.328 0.88 75.52 429 LYS A O 1
AT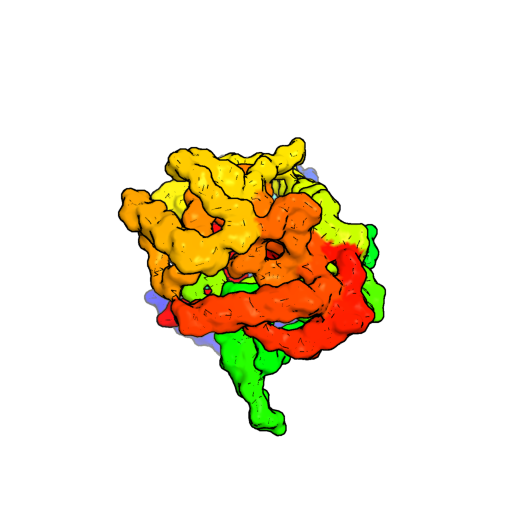OM 2883 N N . ILE A 1 366 ? 38.912 -1.174 28.438 0.87 48.02 430 ILE A N 1
ATOM 2884 C CA . ILE A 1 366 ? 39.248 0.136 28.986 0.87 49.07 430 ILE A CA 1
ATOM 2885 C C . ILE A 1 366 ? 37.994 0.988 29.135 0.87 63.37 430 ILE A C 1
ATOM 2886 O O . ILE A 1 366 ? 37.843 1.730 30.114 0.87 66.08 430 ILE A O 1
ATOM 2891 N N . LEU A 1 367 ? 37.071 0.890 28.175 0.93 64.84 431 LEU A N 1
ATOM 2892 C CA . LEU A 1 367 ? 35.868 1.715 28.213 0.93 58.67 431 LEU A CA 1
ATOM 2893 C C . LEU A 1 367 ? 34.953 1.322 29.368 0.93 66.42 431 LEU A C 1
ATOM 2894 O O . LEU A 1 367 ? 34.399 2.194 30.049 0.93 65.94 431 LEU A O 1
ATOM 2899 N N . VAL A 1 368 ? 34.781 0.021 29.609 0.83 47.08 432 VAL A N 1
ATOM 2900 C CA . VAL A 1 368 ? 33.855 -0.390 30.660 0.83 57.26 432 VAL A CA 1
ATOM 2901 C C . VAL A 1 368 ? 34.489 -0.267 32.042 0.83 52.32 432 VAL A C 1
ATOM 2902 O O . VAL A 1 368 ? 33.786 -0.005 33.025 0.83 64.17 432 VAL A O 1
ATOM 2906 N N . ASP A 1 369 ? 35.811 -0.425 32.155 0.87 58.47 433 ASP A N 1
ATOM 2907 C CA . ASP A 1 369 ? 36.456 -0.255 33.453 0.87 57.66 433 ASP A CA 1
ATOM 2908 C C . ASP A 1 369 ? 36.406 1.200 33.903 0.87 56.78 433 ASP A C 1
ATOM 2909 O O . ASP A 1 369 ? 36.173 1.483 35.084 0.87 59.08 433 ASP A O 1
ATOM 2914 N N . ASN A 1 370 ? 36.610 2.132 32.975 0.91 53.23 434 ASN A N 1
ATOM 2915 C CA . ASN A 1 370 ? 36.597 3.557 33.273 0.91 61.64 434 ASN A CA 1
ATOM 2916 C C . ASN A 1 370 ? 35.206 4.172 33.169 0.91 64.62 434 ASN A C 1
ATOM 2917 O O . ASN A 1 370 ? 35.076 5.396 33.280 0.91 63.59 434 ASN A O 1
ATOM 2922 N N . LYS A 1 371 ? 34.173 3.354 32.958 1.00 57.74 435 LYS A N 1
ATOM 2923 C CA . LYS A 1 371 ? 32.786 3.820 32.886 1.00 59.50 435 LYS A CA 1
ATOM 2924 C C . LYS A 1 371 ? 32.600 4.877 31.798 1.00 58.38 435 LYS A C 1
ATOM 2925 O O . LYS A 1 371 ? 31.865 5.851 31.974 1.00 62.40 435 LYS A O 1
ATOM 2931 N N . LEU A 1 372 ? 33.270 4.686 30.663 0.97 53.05 436 LEU A N 1
ATOM 2932 C CA . LEU A 1 372 ? 33.113 5.557 29.504 0.97 61.18 436 LEU A CA 1
ATOM 2933 C C . LEU A 1 372 ? 32.122 4.914 28.544 0.97 65.88 436 LEU A C 1
ATOM 2934 O O . LEU A 1 372 ? 32.372 3.819 28.027 0.97 76.66 436 LEU A O 1
ATOM 2939 N N . GLU A 1 373 ? 31.003 5.593 28.308 0.78 55.64 437 GLU A N 1
ATOM 2940 C CA . GLU A 1 373 ? 29.972 5.038 27.442 0.78 63.52 437 GLU A CA 1
ATOM 2941 C C . GLU A 1 373 ? 30.264 5.416 25.997 0.78 66.26 437 GLU A C 1
ATOM 2942 O O . GLU A 1 373 ? 30.318 6.604 25.658 0.78 64.02 437 GLU A O 1
ATOM 2948 N N . CYS A 1 374 ? 30.408 4.387 25.166 1.00 89.23 438 CYS A N 1
ATOM 2949 C CA . CYS A 1 374 ? 30.554 4.568 23.731 1.00 90.26 438 CYS A CA 1
ATOM 2950 C C . CYS A 1 374 ? 29.287 4.090 23.043 1.00 96.15 438 CYS A C 1
ATOM 2951 O O . CYS A 1 374 ? 28.957 2.897 23.132 1.00 102.96 438 CYS A O 1
ATOM 2954 N N . PRO A 1 375 ? 28.548 4.964 22.366 0.75 79.70 439 PRO A N 1
ATOM 2955 C CA . PRO A 1 375 ? 27.330 4.532 21.674 0.75 70.92 439 PRO A CA 1
ATOM 2956 C C . PRO A 1 375 ? 27.661 3.622 20.505 0.75 70.69 439 PRO A C 1
ATOM 2957 O O . PRO A 1 375 ? 28.640 3.856 19.779 0.75 70.41 439 PRO A O 1
ATOM 2961 N N . PRO A 1 376 ? 26.873 2.571 20.297 0.76 58.09 440 PRO A N 1
ATOM 2962 C CA . PRO A 1 376 ? 27.164 1.610 19.227 0.76 56.21 440 PRO A CA 1
ATOM 2963 C C . PRO A 1 376 ? 27.042 2.260 17.859 0.76 53.83 440 PRO A C 1
ATOM 2964 O O . PRO A 1 376 ? 26.395 3.307 17.714 0.76 58.86 440 PRO A O 1
ATOM 2968 N N . PRO A 1 377 ? 27.670 1.682 16.824 0.78 60.14 441 PRO A N 1
ATOM 2969 C CA . PRO A 1 377 ? 28.513 0.479 16.826 0.78 56.51 441 PRO A CA 1
ATOM 2970 C C . PRO A 1 377 ? 29.875 0.659 17.503 0.78 61.45 441 PRO A C 1
ATOM 2971 O O . PRO A 1 377 ? 30.473 1.736 17.461 0.78 63.54 441 PRO A O 1
ATOM 2975 N N . LEU A 1 378 ? 30.342 -0.415 18.140 0.76 53.93 442 LEU A N 1
ATOM 2976 C CA . LEU A 1 378 ? 31.612 -0.413 18.867 0.76 46.11 442 LEU A CA 1
ATOM 2977 C C . LEU A 1 378 ? 32.758 -0.871 17.963 0.76 49.95 442 LEU A C 1
ATOM 2978 O O . LEU A 1 378 ? 33.477 -1.828 18.250 0.76 64.24 442 LEU A O 1
ATOM 2983 N N . THR A 1 379 ? 32.921 -0.169 16.846 0.85 41.70 443 THR A N 1
ATOM 2984 C CA . THR A 1 379 ? 34.090 -0.399 16.014 0.85 52.37 443 THR A CA 1
ATOM 2985 C C . THR A 1 379 ? 35.329 0.182 16.690 0.85 49.28 443 THR A C 1
ATOM 2986 O O . THR A 1 379 ? 35.245 1.092 17.520 0.85 48.25 443 THR A O 1
ATOM 2990 N N . ASN A 1 380 ? 36.494 -0.365 16.332 0.96 58.53 444 ASN A N 1
ATOM 2991 C CA . ASN A 1 380 ? 37.740 0.080 16.950 0.96 52.00 444 ASN A CA 1
ATOM 2992 C C . ASN A 1 380 ? 37.978 1.569 16.732 0.96 49.92 444 ASN A C 1
ATOM 2993 O O . ASN A 1 380 ? 38.572 2.233 17.589 0.96 66.47 444 ASN A O 1
ATOM 2998 N N . ALA A 1 381 ? 37.520 2.108 15.600 0.84 41.67 445 ALA A N 1
ATOM 2999 C CA . ALA A 1 381 ? 37.763 3.515 15.298 0.84 46.70 445 ALA A CA 1
ATOM 3000 C C . ALA A 1 381 ? 37.007 4.433 16.248 0.84 43.41 445 ALA A C 1
ATOM 3001 O O . ALA A 1 381 ? 37.553 5.444 16.707 0.84 55.52 445 ALA A O 1
ATOM 3003 N N . ARG A 1 382 ? 35.752 4.102 16.555 0.85 36.07 446 ARG A N 1
ATOM 3004 C CA . ARG A 1 382 ? 34.841 4.832 17.428 0.85 41.07 446 ARG A CA 1
ATOM 3005 C C . ARG A 1 382 ? 35.223 4.714 18.902 0.85 47.67 446 ARG A C 1
ATOM 3006 O O . ARG A 1 382 ? 34.953 5.636 19.679 0.85 60.49 446 ARG A O 1
ATOM 3014 N N . MET A 1 383 ? 35.572 3.483 19.286 0.96 41.36 447 MET A N 1
ATOM 3015 C CA . MET A 1 383 ? 36.008 3.241 20.658 0.96 50.26 447 MET A CA 1
ATOM 3016 C C . MET A 1 383 ? 37.283 4.016 20.959 0.96 49.58 447 MET A C 1
ATOM 3017 O O . MET A 1 383 ? 37.409 4.635 22.020 0.96 62.05 447 MET A O 1
ATOM 3022 N N . LEU A 1 384 ? 38.247 3.987 20.034 0.89 38.88 448 LEU A N 1
ATOM 3023 C CA . LEU A 1 384 ? 39.470 4.759 20.224 0.89 50.06 448 LEU A CA 1
ATOM 3024 C C . LEU A 1 384 ? 39.185 6.255 20.204 0.89 54.93 448 LEU A C 1
ATOM 3025 O O . LEU A 1 384 ? 39.768 7.016 20.985 0.89 52.33 448 LEU A O 1
ATOM 3030 N N . ASP A 1 385 ? 38.286 6.695 19.318 0.82 49.47 449 ASP A N 1
ATOM 3031 C CA . ASP A 1 385 ? 37.927 8.109 19.266 0.82 33.66 449 ASP A CA 1
ATOM 3032 C C . ASP A 1 385 ? 37.356 8.582 20.596 0.82 45.33 449 ASP A C 1
ATOM 3033 O O . ASP A 1 385 ? 37.617 9.711 21.027 0.82 45.54 449 ASP A O 1
ATOM 3038 N N . LYS A 1 386 ? 36.572 7.730 21.260 0.95 44.87 450 LYS A N 1
ATOM 3039 C CA . LYS A 1 386 ? 36.065 8.067 22.587 0.95 49.34 450 LYS A CA 1
ATOM 3040 C C . LYS A 1 386 ? 37.201 8.176 23.597 0.95 55.73 450 LYS A C 1
ATOM 3041 O O . LYS A 1 386 ? 37.197 9.068 24.454 0.95 54.99 450 LYS A O 1
ATOM 3047 N N . LEU A 1 387 ? 38.185 7.277 23.511 0.97 52.07 451 LEU A N 1
ATOM 3048 C CA . LEU A 1 387 ? 39.319 7.328 24.429 0.97 52.99 451 LEU A CA 1
ATOM 3049 C C . LEU A 1 387 ? 40.145 8.590 24.218 0.97 55.95 451 LEU A C 1
ATOM 3050 O O . LEU A 1 387 ? 40.664 9.170 25.180 0.97 50.78 451 LEU A O 1
ATOM 3055 N N . VAL A 1 388 ? 40.280 9.031 22.964 0.89 49.49 452 VAL A N 1
ATOM 3056 C CA . VAL A 1 388 ? 41.056 10.231 22.666 0.89 38.28 452 VAL A CA 1
ATOM 3057 C C . VAL A 1 388 ? 40.433 11.456 23.325 0.89 48.30 452 VAL A C 1
ATOM 3058 O O . VAL A 1 388 ? 41.131 12.432 23.626 0.89 56.15 452 VAL A O 1
ATOM 3062 N N . GLY A 1 389 ? 39.122 11.419 23.583 0.83 34.43 453 GLY A N 1
ATOM 3063 C CA . GLY A 1 389 ? 38.477 12.525 24.271 0.83 34.43 453 GLY A CA 1
ATOM 3064 C C . GLY A 1 389 ? 39.091 12.831 25.623 0.83 46.65 453 GLY A C 1
ATOM 3065 O O . GLY A 1 389 ? 39.101 13.987 26.056 0.83 57.29 453 GLY A O 1
ATOM 3066 N N . GLU A 1 390 ? 39.616 11.810 26.305 0.89 40.57 454 GLU A N 1
ATOM 3067 C CA . GLU A 1 390 ? 40.274 12.043 27.586 0.89 43.83 454 GLU A CA 1
ATOM 3068 C C . GLU A 1 390 ? 41.525 12.898 27.429 0.89 56.14 454 GLU A C 1
ATOM 3069 O O . GLU A 1 390 ? 41.926 13.583 28.375 0.89 66.25 454 GLU A O 1
ATOM 3075 N N . LEU A 1 391 ? 42.150 12.876 26.250 0.88 52.30 455 LEU A N 1
ATOM 3076 C CA . LEU A 1 391 ? 43.241 13.803 25.969 0.88 49.03 455 LEU A CA 1
ATOM 3077 C C . LEU A 1 391 ? 42.708 15.195 25.652 0.88 54.16 455 LEU A C 1
ATOM 3078 O O . LEU A 1 391 ? 43.233 16.198 26.149 0.88 60.15 455 LEU A O 1
ATOM 3083 N N . GLU A 1 392 ? 41.663 15.267 24.821 0.88 50.79 456 GLU A N 1
ATOM 3084 C CA . GLU A 1 392 ? 41.105 16.552 24.410 0.88 49.56 456 GLU A CA 1
ATOM 3085 C C . GLU A 1 392 ? 40.666 17.395 25.600 0.88 56.64 456 GLU A C 1
ATOM 3086 O O . GLU A 1 392 ? 40.739 18.628 25.547 0.88 55.07 456 GLU A O 1
ATOM 3092 N N . ASP A 1 393 ? 40.214 16.756 26.680 0.80 53.97 457 ASP A N 1
ATOM 3093 C CA . ASP A 1 393 ? 39.603 17.474 27.792 0.80 50.08 457 ASP A CA 1
ATOM 3094 C C . ASP A 1 393 ? 40.605 18.237 28.648 0.80 46.75 457 ASP A C 1
ATOM 3095 O O . ASP A 1 393 ? 40.187 18.902 29.603 0.80 50.30 457 ASP A O 1
ATOM 3100 N N . THR A 1 394 ? 41.901 18.166 28.345 0.84 46.95 458 THR A N 1
ATOM 3101 C CA . THR A 1 394 ? 42.897 18.987 29.022 0.84 49.39 458 THR A CA 1
ATOM 3102 C C . THR A 1 394 ? 43.658 19.882 28.053 0.84 60.08 458 THR A C 1
ATOM 3103 O O . THR A 1 394 ? 44.682 20.463 28.434 0.84 58.14 458 THR A O 1
ATOM 3107 N N . CYS A 1 395 ? 43.187 20.007 26.813 0.94 54.07 459 CYS A N 1
ATOM 3108 C CA . CYS A 1 395 ? 43.793 20.902 25.828 0.94 51.70 459 CYS A CA 1
ATOM 3109 C C . CYS A 1 395 ? 43.054 22.232 25.891 0.94 54.03 459 CYS A C 1
ATOM 3110 O O . CYS A 1 395 ? 42.027 22.431 25.241 0.94 59.62 459 CYS A O 1
ATOM 3113 N N . ILE A 1 396 ? 43.579 23.155 26.696 0.93 55.26 460 ILE A N 1
ATOM 3114 C CA . ILE A 1 396 ? 43.005 24.491 26.806 0.93 48.09 460 ILE A CA 1
ATOM 3115 C C . ILE A 1 396 ? 43.648 25.379 25.751 0.93 53.73 460 ILE A C 1
ATOM 3116 O O . ILE A 1 396 ? 42.963 25.926 24.879 0.93 54.71 460 ILE A O 1
ATOM 3121 N N . ASN A 1 397 ? 44.969 25.526 25.824 0.95 52.61 461 ASN A N 1
ATOM 3122 C CA . ASN A 1 397 ? 45.705 26.210 24.778 0.95 41.21 461 ASN A CA 1
ATOM 3123 C C . ASN A 1 397 ? 45.629 25.405 23.483 0.95 47.67 461 ASN A C 1
ATOM 3124 O O . ASN A 1 397 ? 45.397 24.194 23.509 0.95 62.02 461 ASN A O 1
ATOM 3129 N N . PRO A 1 398 ? 45.798 26.060 22.333 1.00 46.25 462 PRO A N 1
ATOM 3130 C CA . PRO A 1 398 ? 45.839 25.317 21.063 1.00 48.71 462 PRO A CA 1
ATOM 3131 C C . PRO A 1 398 ? 46.912 24.241 21.100 1.00 51.79 462 PRO A C 1
ATOM 3132 O O . PRO A 1 398 ? 48.098 24.524 21.289 1.00 40.86 462 PRO A O 1
ATOM 3136 N N . THR A 1 399 ? 46.485 22.993 20.920 0.88 42.58 463 THR A N 1
ATOM 3137 C CA . THR A 1 399 ? 47.348 21.835 21.105 0.88 39.78 463 THR A CA 1
ATOM 3138 C C . THR A 1 399 ? 47.218 20.896 19.917 0.88 47.21 463 THR A C 1
ATOM 3139 O O . THR A 1 399 ? 46.103 20.559 19.505 0.88 50.06 463 THR A O 1
ATOM 3143 N N . PHE A 1 400 ? 48.357 20.476 19.373 0.93 46.21 464 PHE A N 1
ATOM 3144 C CA . PHE A 1 400 ? 48.370 19.476 18.317 0.93 40.54 464 PHE A CA 1
ATOM 3145 C C . PHE A 1 400 ? 48.250 18.083 18.922 0.93 46.45 464 PHE A C 1
ATOM 3146 O O . PHE A 1 400 ? 48.960 17.749 19.875 0.93 54.56 464 PHE A O 1
ATOM 3154 N N . ILE A 1 401 ? 47.354 17.272 18.369 0.91 46.22 465 ILE A N 1
ATOM 3155 C CA . ILE A 1 401 ? 47.300 15.843 18.653 0.91 39.11 465 ILE A CA 1
ATOM 3156 C C . ILE A 1 401 ? 47.624 15.119 17.354 0.91 48.39 465 ILE A C 1
ATOM 3157 O O . ILE A 1 401 ? 46.863 15.201 16.382 0.91 49.38 465 ILE A O 1
ATOM 3162 N N . PHE A 1 402 ? 48.749 14.410 17.340 0.87 41.69 466 PHE A N 1
ATOM 3163 C CA . PHE A 1 402 ? 49.371 13.927 16.116 0.87 41.42 466 PHE A CA 1
ATOM 3164 C C . PHE A 1 402 ? 49.457 12.408 16.130 0.87 44.26 466 PHE A C 1
ATOM 3165 O O . PHE A 1 402 ? 49.702 11.800 17.176 0.87 55.15 466 PHE A O 1
ATOM 3173 N N . GLY A 1 403 ? 49.251 11.798 14.963 0.91 32.76 467 GLY A N 1
ATOM 3174 C CA . GLY A 1 403 ? 49.517 10.382 14.793 0.91 32.36 467 GLY A CA 1
ATOM 3175 C C . GLY A 1 403 ? 48.304 9.476 14.855 0.91 38.25 467 GLY A C 1
ATOM 3176 O O . GLY A 1 403 ? 48.373 8.385 15.428 0.91 42.88 467 GLY A O 1
ATOM 3177 N N . HIS A 1 404 ? 47.191 9.914 14.270 0.86 41.09 468 HIS A N 1
ATOM 3178 C CA . HIS A 1 404 ? 45.987 9.098 14.256 0.86 33.60 468 HIS A CA 1
ATOM 3179 C C . HIS A 1 404 ? 46.250 7.772 13.534 0.86 43.14 468 HIS A C 1
ATOM 3180 O O . HIS A 1 404 ? 47.024 7.718 12.577 0.86 56.63 468 HIS A O 1
ATOM 3187 N N . PRO A 1 405 ? 45.619 6.691 13.987 0.80 37.09 469 PRO A N 1
ATOM 3188 C CA . PRO A 1 405 ? 45.785 5.406 13.296 0.80 33.11 469 PRO A CA 1
ATOM 3189 C C . PRO A 1 405 ? 45.126 5.412 11.926 0.80 44.87 469 PRO A C 1
ATOM 3190 O O . PRO A 1 405 ? 44.291 6.261 11.602 0.80 51.80 469 PRO A O 1
ATOM 3194 N N . GLN A 1 406 ? 45.512 4.424 11.114 0.87 49.54 470 GLN A N 1
ATOM 3195 C CA . GLN A 1 406 ? 45.025 4.359 9.739 0.87 56.54 470 GLN A CA 1
ATOM 3196 C C . GLN A 1 406 ? 43.548 3.992 9.674 0.87 58.04 470 GLN A C 1
ATOM 3197 O O . GLN A 1 406 ? 42.842 4.438 8.762 0.87 52.96 470 GLN A O 1
ATOM 3203 N N . MET A 1 407 ? 43.062 3.188 10.622 1.00 57.20 471 MET A N 1
ATOM 3204 C CA . MET A 1 407 ? 41.649 2.826 10.641 1.00 49.05 471 MET A CA 1
ATOM 3205 C C . MET A 1 407 ? 40.745 4.028 10.884 1.00 65.04 471 MET A C 1
ATOM 3206 O O . MET A 1 407 ? 39.541 3.950 10.616 1.00 62.36 471 MET A O 1
ATOM 3211 N N . MET A 1 408 ? 41.295 5.133 11.389 0.91 60.42 472 MET A N 1
ATOM 3212 C CA . MET A 1 408 ? 40.534 6.351 11.630 0.91 53.80 472 MET A CA 1
ATOM 3213 C C . MET A 1 408 ? 40.739 7.409 10.556 0.91 52.46 472 MET A C 1
ATOM 3214 O O . MET A 1 408 ? 40.014 8.409 10.552 0.91 70.62 472 MET A O 1
ATOM 3219 N N . SER A 1 409 ? 41.700 7.220 9.655 0.80 37.73 473 SER A N 1
ATOM 3220 C CA . SER A 1 409 ? 42.104 8.254 8.701 0.80 41.21 473 SER A CA 1
ATOM 3221 C C 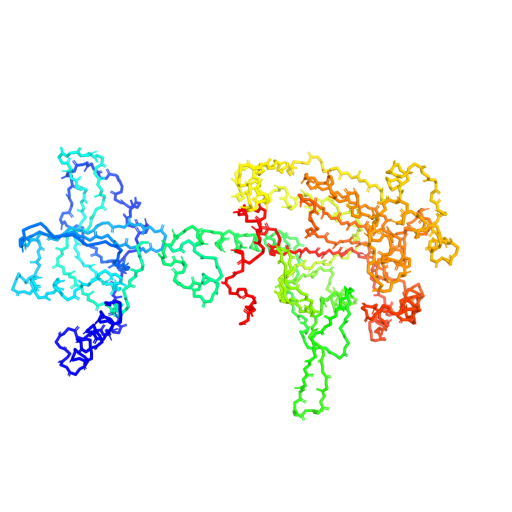. SER A 1 409 ? 42.213 7.644 7.312 0.80 42.41 473 SER A C 1
ATOM 3222 O O . SER A 1 409 ? 43.314 7.427 6.792 0.80 44.11 473 SER A O 1
ATOM 3225 N N . PRO A 1 410 ? 41.076 7.356 6.671 0.86 39.13 474 PRO A N 1
ATOM 3226 C CA . PRO A 1 410 ? 41.115 6.686 5.360 0.86 38.81 474 PRO A CA 1
ATOM 3227 C C . PRO A 1 410 ? 41.717 7.527 4.242 0.86 40.69 474 PRO A C 1
ATOM 3228 O O . PRO A 1 410 ? 42.010 6.973 3.175 0.86 50.06 474 PRO A O 1
ATOM 3232 N N . LEU A 1 411 ? 41.908 8.831 4.440 0.86 31.28 475 LEU A N 1
ATOM 3233 C CA . LEU A 1 411 ? 42.471 9.690 3.408 0.86 39.65 475 LEU A CA 1
ATOM 3234 C C . LEU A 1 411 ? 43.786 10.339 3.813 0.86 31.34 475 LEU A C 1
ATOM 3235 O O . LEU A 1 411 ? 44.316 11.156 3.051 0.86 43.27 475 LEU A O 1
ATOM 3240 N N . ALA A 1 412 ? 44.326 10.006 4.981 0.78 32.04 476 ALA A N 1
ATOM 3241 C CA . ALA A 1 412 ? 45.626 10.503 5.401 0.78 33.52 476 ALA A CA 1
ATOM 3242 C C . ALA A 1 412 ? 46.717 9.509 5.025 0.78 39.58 476 ALA A C 1
ATOM 3243 O O . ALA A 1 412 ? 46.517 8.292 5.061 0.78 55.65 476 ALA A O 1
ATOM 3245 N N . LYS A 1 413 ? 47.880 10.041 4.663 1.00 43.08 477 LYS A N 1
ATOM 3246 C CA . LYS A 1 413 ? 48.986 9.196 4.237 1.00 45.51 477 LYS A CA 1
ATOM 3247 C C . LYS A 1 413 ? 49.613 8.484 5.429 1.00 48.92 477 LYS A C 1
ATOM 3248 O O . LYS A 1 413 ? 49.694 9.033 6.532 1.00 47.70 477 LYS A O 1
ATOM 3254 N N . TYR A 1 414 ? 50.049 7.247 5.199 0.80 47.23 478 TYR A N 1
ATOM 3255 C CA . TYR A 1 414 ? 50.722 6.479 6.236 0.80 39.09 478 TYR A CA 1
ATOM 3256 C C . TYR A 1 414 ? 51.964 7.214 6.728 0.80 46.78 478 TYR A C 1
ATOM 3257 O O . TYR A 1 414 ? 52.576 8.003 6.003 0.80 43.52 478 TYR A O 1
ATOM 3266 N N . SER A 1 415 ? 52.330 6.954 7.979 0.83 51.82 479 SER A N 1
ATOM 3267 C CA . SER A 1 415 ? 53.515 7.579 8.550 0.83 47.71 479 SER A CA 1
ATOM 3268 C C . SER A 1 415 ? 54.773 6.994 7.924 0.83 56.36 479 SER A C 1
ATOM 3269 O O . SER A 1 415 ? 54.831 5.805 7.597 0.83 62.57 479 SER A O 1
ATOM 3272 N N . ARG A 1 416 ? 55.789 7.842 7.755 0.89 48.32 480 ARG A N 1
ATOM 3273 C CA . ARG A 1 416 ? 57.024 7.398 7.123 0.89 47.74 480 ARG A CA 1
ATOM 3274 C C . ARG A 1 416 ? 57.868 6.518 8.038 0.89 53.22 480 ARG A C 1
ATOM 3275 O O . ARG A 1 416 ? 58.727 5.782 7.543 0.89 60.93 480 ARG A O 1
ATOM 3283 N N . ASP A 1 417 ? 57.649 6.572 9.353 0.69 57.62 481 ASP A N 1
ATOM 3284 C CA . ASP A 1 417 ? 58.440 5.766 10.277 0.69 54.75 481 ASP A CA 1
ATOM 3285 C C . ASP A 1 417 ? 57.570 4.946 11.225 0.69 63.37 481 ASP A C 1
ATOM 3286 O O . ASP A 1 417 ? 57.935 3.823 11.589 0.69 78.41 481 ASP A O 1
ATOM 3291 N N . GLN A 1 418 ? 56.423 5.489 11.630 0.86 66.34 482 GLN A N 1
ATOM 3292 C CA . GLN A 1 418 ? 55.537 4.789 12.554 0.86 66.85 482 GLN A CA 1
ATOM 3293 C C . GLN A 1 418 ? 54.593 3.891 11.768 0.86 80.97 482 GLN A C 1
ATOM 3294 O O . GLN A 1 418 ? 53.771 4.401 10.994 0.86 91.87 482 GLN A O 1
ATOM 3300 N N . PRO A 1 419 ? 54.663 2.562 11.936 0.91 80.72 483 PRO A N 1
ATOM 3301 C CA . PRO A 1 419 ? 53.993 1.643 11.002 0.91 90.92 483 PRO A CA 1
ATOM 3302 C C . PRO A 1 419 ? 52.491 1.844 10.847 0.91 97.26 483 PRO A C 1
ATOM 3303 O O . PRO A 1 419 ? 52.014 2.093 9.736 0.91 127.50 483 PRO A O 1
ATOM 3307 N N . GLY A 1 420 ? 51.737 1.744 11.936 1.00 56.90 484 GLY A N 1
ATOM 3308 C CA . GLY A 1 420 ? 50.294 1.757 11.829 1.00 60.51 484 GLY A CA 1
ATOM 3309 C C . GLY A 1 420 ? 49.630 3.111 11.888 1.00 63.65 484 GLY A C 1
ATOM 3310 O O . GLY A 1 420 ? 48.398 3.185 11.843 1.00 41.82 484 GLY A O 1
ATOM 3311 N N . LEU A 1 421 ? 50.399 4.190 11.975 0.82 61.70 485 LEU A N 1
ATOM 3312 C CA . LEU A 1 421 ? 49.859 5.524 12.182 0.82 44.55 485 LEU A CA 1
ATOM 3313 C C . LEU A 1 421 ? 49.938 6.341 10.899 0.82 50.82 485 LEU A C 1
ATOM 3314 O O . LEU A 1 421 ? 50.572 5.950 9.915 0.82 65.57 485 LEU A O 1
ATOM 3319 N N . CYS A 1 422 ? 49.272 7.492 10.924 0.87 48.75 486 CYS A N 1
ATOM 3320 C CA . CYS A 1 422 ? 49.235 8.411 9.799 0.87 46.66 486 CYS A CA 1
ATOM 3321 C C . CYS A 1 422 ? 49.886 9.731 10.177 0.87 46.74 486 CYS A C 1
ATOM 3322 O O . CYS A 1 422 ? 49.927 10.110 11.351 0.87 49.91 486 CYS A O 1
ATOM 3325 N N . GLU A 1 423 ? 50.388 10.435 9.165 0.91 51.40 487 GLU A N 1
ATOM 3326 C CA . GLU A 1 423 ? 50.822 11.819 9.332 0.91 39.35 487 GLU A CA 1
ATOM 3327 C C . GLU A 1 423 ? 49.566 12.677 9.367 0.91 40.08 487 GLU A C 1
ATOM 3328 O O . GLU A 1 423 ? 49.106 13.181 8.344 0.91 46.82 487 GLU A O 1
ATOM 3334 N N . ARG A 1 424 ? 48.990 12.824 10.559 0.90 45.14 488 ARG A N 1
ATOM 3335 C CA . ARG A 1 424 ? 47.749 13.561 10.744 0.90 35.12 488 ARG A CA 1
ATOM 3336 C C . ARG A 1 424 ? 47.799 14.307 12.068 0.90 39.78 488 ARG A C 1
ATOM 3337 O O . ARG A 1 424 ? 48.424 13.851 13.028 0.90 40.77 488 ARG A O 1
ATOM 3345 N N . PHE A 1 425 ? 47.139 15.463 12.115 0.91 40.80 489 PHE A N 1
ATOM 3346 C CA . PHE A 1 425 ? 47.015 16.192 13.367 0.91 45.83 489 PHE A CA 1
ATOM 3347 C C . PHE A 1 425 ? 45.657 16.873 13.434 0.91 45.01 489 PHE A C 1
ATOM 3348 O O . PHE A 1 425 ? 45.071 17.238 12.412 0.91 37.98 489 PHE A O 1
ATOM 3356 N N . GLU A 1 426 ? 45.167 17.025 14.660 0.84 50.39 490 GLU A N 1
ATOM 3357 C CA . GLU A 1 426 ? 44.006 17.843 14.971 0.84 27.70 490 GLU A CA 1
ATOM 3358 C C . GLU A 1 426 ? 44.421 18.875 16.007 0.84 36.17 490 GLU A C 1
ATOM 3359 O O . GLU A 1 426 ? 45.227 18.582 16.896 0.84 41.53 490 GLU A O 1
ATOM 3365 N N . VAL A 1 427 ? 43.881 20.084 15.892 0.90 38.06 491 VAL A N 1
ATOM 3366 C CA . VAL A 1 427 ? 44.152 21.156 16.842 0.90 40.77 491 VAL A CA 1
ATOM 3367 C C . VAL A 1 427 ? 42.939 21.321 17.745 0.90 39.71 491 VAL A C 1
ATOM 3368 O O . VAL A 1 427 ? 41.803 21.416 17.263 0.90 42.48 491 VAL A O 1
ATOM 3372 N N . PHE A 1 428 ? 43.177 21.349 19.053 0.91 39.73 492 PHE A N 1
ATOM 3373 C CA . PHE A 1 428 ? 42.119 21.496 20.039 0.91 39.32 492 PHE A CA 1
ATOM 3374 C C . PHE A 1 428 ? 42.327 22.777 20.834 0.91 41.27 492 PHE A C 1
ATOM 3375 O O . PHE A 1 428 ? 43.449 23.097 21.237 0.91 43.39 492 PHE A O 1
ATOM 3383 N N . VAL A 1 429 ? 41.236 23.508 21.045 1.00 46.29 493 VAL A N 1
ATOM 3384 C CA . VAL A 1 429 ? 41.240 24.758 21.795 1.00 51.95 493 VAL A CA 1
ATOM 3385 C C . VAL A 1 429 ? 40.075 24.705 22.771 1.00 56.26 493 VAL A C 1
ATOM 3386 O O . VAL A 1 429 ? 38.926 24.509 22.356 1.00 48.26 493 VAL A O 1
ATOM 3390 N N . ALA A 1 430 ? 40.370 24.877 24.060 0.95 45.46 494 ALA A N 1
ATOM 3391 C CA . ALA A 1 430 ? 39.360 24.795 25.115 0.95 46.04 494 ALA A CA 1
ATOM 3392 C C . ALA A 1 430 ? 38.560 23.499 25.005 0.95 43.68 494 ALA A C 1
ATOM 3393 O O . ALA A 1 430 ? 37.339 23.479 25.180 0.95 41.05 494 ALA A O 1
ATOM 3395 N N . THR A 1 431 ? 39.267 22.408 24.696 0.82 38.42 495 THR A N 1
ATOM 3396 C CA . THR A 1 431 ? 38.777 21.028 24.568 0.82 32.80 495 THR A CA 1
ATOM 3397 C C . THR A 1 431 ? 37.960 20.790 23.303 0.82 32.92 495 THR A C 1
ATOM 3398 O O . THR A 1 431 ? 37.404 19.694 23.150 0.82 50.06 495 THR A O 1
ATOM 3402 N N . LYS A 1 432 ? 37.867 21.756 22.392 0.90 39.12 496 LYS A N 1
ATOM 3403 C CA . LYS A 1 432 ? 37.079 21.614 21.174 0.90 43.26 496 LYS A CA 1
ATOM 3404 C C . LYS A 1 432 ? 37.996 21.561 19.959 0.90 45.74 496 LYS A C 1
ATOM 3405 O O . LYS A 1 432 ? 39.026 22.241 19.918 0.90 51.02 496 LYS A O 1
ATOM 3411 N N . GLU A 1 433 ? 37.616 20.754 18.969 0.93 38.37 497 GLU A N 1
ATOM 3412 C CA . GLU A 1 433 ? 38.417 20.588 17.761 0.93 54.18 497 GLU A CA 1
ATOM 3413 C C . GLU A 1 433 ? 38.133 21.731 16.795 0.93 48.05 497 GLU A C 1
ATOM 3414 O O . GLU A 1 433 ? 36.987 21.926 16.376 0.93 43.46 497 GLU A O 1
ATOM 3420 N N . ILE A 1 434 ? 39.172 22.484 16.434 1.00 42.34 498 ILE A N 1
ATOM 3421 C CA . ILE A 1 434 ? 39.012 23.628 15.552 1.00 37.51 498 ILE A CA 1
ATOM 3422 C C . ILE A 1 434 ? 39.527 23.378 14.140 1.00 51.74 498 ILE A C 1
ATOM 3423 O O . ILE A 1 434 ? 39.098 24.076 13.212 1.00 72.04 498 ILE A O 1
ATOM 3428 N N . CYS A 1 435 ? 40.424 22.411 13.941 1.00 51.77 499 CYS A N 1
ATOM 3429 C CA . CYS A 1 435 ? 40.904 22.150 12.591 1.00 63.90 499 CYS A CA 1
ATOM 3430 C C . CYS A 1 435 ? 41.469 20.738 12.500 1.00 51.70 499 CYS A C 1
ATOM 3431 O O . CYS A 1 435 ? 41.869 20.138 13.501 1.00 51.02 499 CYS A O 1
ATOM 3434 N N . ASN A 1 436 ? 41.498 20.225 11.270 0.86 43.17 500 ASN A N 1
ATOM 3435 C CA . ASN A 1 436 ? 41.924 18.864 10.965 0.86 32.20 500 ASN A CA 1
ATOM 3436 C C . ASN A 1 436 ? 42.760 18.896 9.696 0.86 40.95 500 ASN A C 1
ATOM 3437 O O . ASN A 1 436 ? 42.317 19.427 8.673 0.86 39.49 500 ASN A O 1
ATOM 3442 N N . ALA A 1 437 ? 43.961 18.326 9.760 0.87 31.06 501 ALA A N 1
ATOM 3443 C CA . ALA A 1 437 ? 44.895 18.400 8.647 0.87 32.27 501 ALA A CA 1
ATOM 3444 C C . ALA A 1 437 ? 45.782 17.166 8.643 0.87 39.65 501 ALA A C 1
ATOM 3445 O O . ALA A 1 437 ? 46.017 16.551 9.687 0.87 38.41 501 ALA A O 1
ATOM 3447 N N . TYR A 1 438 ? 46.278 16.810 7.459 0.87 34.47 502 TYR A N 1
ATOM 3448 C CA . TYR A 1 438 ? 47.202 15.690 7.346 0.87 45.35 502 TYR A CA 1
ATOM 3449 C C . TYR A 1 438 ? 47.932 15.753 6.012 0.87 43.13 502 TYR A C 1
ATOM 3450 O O . TYR A 1 438 ? 47.654 16.601 5.160 0.87 35.63 502 TYR A O 1
ATOM 3459 N N . THR A 1 439 ? 48.894 14.845 5.857 0.97 52.67 503 THR A N 1
ATOM 3460 C CA . THR A 1 439 ? 49.565 14.633 4.583 0.97 43.48 503 THR A CA 1
ATOM 3461 C C . THR A 1 439 ? 48.639 13.827 3.683 0.97 49.07 503 THR A C 1
ATOM 3462 O O . THR A 1 439 ? 48.221 12.723 4.049 0.97 54.66 503 THR A O 1
ATOM 3466 N N . GLU A 1 440 ? 48.305 14.383 2.521 0.88 35.22 504 GLU A N 1
ATOM 3467 C CA . GLU A 1 440 ? 47.341 13.745 1.633 0.88 32.88 504 GLU A CA 1
ATOM 3468 C C . GLU A 1 440 ? 47.834 12.372 1.198 0.88 40.97 504 GLU A C 1
ATOM 3469 O O . GLU A 1 440 ? 48.979 12.216 0.765 0.88 45.77 504 GLU A O 1
ATOM 3475 N N . LEU A 1 441 ? 46.965 11.373 1.326 0.95 36.11 505 LEU A N 1
ATOM 3476 C CA . LEU A 1 441 ? 47.274 10.030 0.850 0.95 42.03 505 LEU A CA 1
ATOM 3477 C C . LEU A 1 441 ? 47.209 10.019 -0.672 0.95 45.88 505 LEU A C 1
ATOM 3478 O O . LEU A 1 441 ? 46.121 10.059 -1.256 0.95 52.45 505 LEU A O 1
ATOM 3483 N N . ASN A 1 442 ? 48.375 9.975 -1.319 0.97 45.65 506 ASN A N 1
ATOM 3484 C CA . ASN A 1 442 ? 48.474 9.991 -2.773 0.97 39.94 506 ASN A CA 1
ATOM 3485 C C . ASN A 1 442 ? 48.811 8.616 -3.339 0.97 47.43 506 ASN A C 1
ATOM 3486 O O . ASN A 1 442 ? 49.345 8.516 -4.448 0.97 63.24 506 ASN A O 1
ATOM 3491 N N . ASP A 1 443 ? 48.504 7.555 -2.596 0.86 51.37 507 ASP A N 1
ATOM 3492 C CA . ASP A 1 443 ? 48.845 6.187 -2.972 0.86 31.87 507 ASP A CA 1
ATOM 3493 C C . ASP A 1 443 ? 47.571 5.433 -3.329 0.86 42.22 507 ASP A C 1
ATOM 3494 O O . ASP A 1 443 ? 46.830 5.008 -2.426 0.86 47.91 507 ASP A O 1
ATOM 3499 N N . PRO A 1 444 ? 47.270 5.230 -4.613 0.91 38.20 508 PRO A N 1
ATOM 3500 C CA . PRO A 1 444 ? 46.001 4.579 -4.975 0.91 39.40 508 PRO A CA 1
ATOM 3501 C C . PRO A 1 444 ? 45.896 3.145 -4.489 0.91 43.93 508 PRO A C 1
ATOM 3502 O O . PRO A 1 444 ? 44.786 2.671 -4.214 0.91 50.95 508 PRO A O 1
ATOM 3506 N N . PHE A 1 445 ? 47.021 2.438 -4.375 0.77 45.78 509 PHE A N 1
ATOM 3507 C CA . PHE A 1 445 ? 46.985 1.069 -3.872 0.77 35.93 509 PHE A CA 1
ATOM 3508 C C . PHE A 1 445 ? 46.584 1.039 -2.403 0.77 37.20 509 PHE A C 1
ATOM 3509 O O . PHE A 1 445 ? 45.703 0.267 -2.005 0.77 48.19 509 PHE A O 1
ATOM 3517 N N . ASP A 1 446 ? 47.219 1.876 -1.580 0.76 46.66 510 ASP A N 1
ATOM 3518 C CA . ASP A 1 446 ? 46.847 1.943 -0.171 0.76 49.03 510 ASP A CA 1
ATOM 3519 C C . ASP A 1 446 ? 45.487 2.600 0.020 0.76 46.54 510 ASP A C 1
ATOM 3520 O O . ASP A 1 446 ? 44.784 2.291 0.989 0.76 51.30 510 ASP A O 1
ATOM 3525 N N . GLN A 1 447 ? 45.099 3.502 -0.885 0.88 52.56 511 GLN A N 1
ATOM 3526 C CA . GLN A 1 447 ? 43.805 4.166 -0.759 0.88 48.44 511 GLN A CA 1
ATOM 3527 C C . GLN A 1 447 ? 42.658 3.170 -0.866 0.88 49.75 511 GLN A C 1
ATOM 3528 O O . GLN A 1 447 ? 41.667 3.272 -0.132 0.88 57.59 511 GLN A O 1
ATOM 3534 N N . ARG A 1 448 ? 42.826 2.201 -1.770 0.99 55.74 512 ARG A N 1
ATOM 3535 C CA . ARG A 1 448 ? 41.832 1.121 -1.990 0.99 73.06 512 ARG A CA 1
ATOM 3536 C C . ARG A 1 448 ? 41.720 0.310 -0.699 0.99 64.21 512 ARG A C 1
ATOM 3537 O O . ARG A 1 448 ? 40.595 -0.062 -0.330 0.99 63.79 512 ARG A O 1
ATOM 3545 N N . ALA A 1 449 ? 42.860 0.053 -0.053 0.83 56.14 513 ALA A N 1
ATOM 3546 C CA . ALA A 1 449 ? 42.884 -0.696 1.198 0.83 50.72 513 ALA A CA 1
ATOM 3547 C C . ALA A 1 449 ? 42.102 0.037 2.281 0.83 58.17 513 ALA A C 1
ATOM 3548 O O . ALA A 1 449 ? 41.294 -0.566 2.998 0.83 68.79 513 ALA A O 1
ATOM 3550 N N . ARG A 1 450 ? 42.333 1.346 2.414 0.86 48.12 514 ARG A N 1
ATOM 3551 C CA . ARG A 1 450 ? 41.591 2.135 3.391 0.86 46.00 514 ARG A CA 1
ATOM 3552 C C . ARG A 1 450 ? 40.100 2.134 3.083 0.86 48.60 514 ARG A C 1
ATOM 3553 O O . ARG A 1 450 ? 39.269 2.082 3.997 0.86 48.67 514 ARG A O 1
ATOM 3561 N N . PHE A 1 451 ? 39.740 2.193 1.798 0.83 38.16 515 PHE A N 1
ATOM 3562 C CA . PHE A 1 451 ? 38.329 2.180 1.427 0.83 40.71 515 PHE A CA 1
ATOM 3563 C C . PHE A 1 451 ? 37.690 0.828 1.713 0.83 48.72 515 PHE A C 1
ATOM 3564 O O . PHE A 1 451 ? 36.507 0.765 2.064 0.83 53.10 515 PHE A O 1
ATOM 3572 N N . GLU A 1 452 ? 38.453 -0.258 1.569 0.80 49.53 516 GLU A N 1
ATOM 3573 C CA . GLU A 1 452 ? 37.943 -1.571 1.943 0.80 51.57 516 GLU A CA 1
ATOM 3574 C C . GLU A 1 452 ? 37.781 -1.681 3.452 0.80 57.57 516 GLU A C 1
ATOM 3575 O O . GLU A 1 452 ? 36.803 -2.260 3.939 0.80 53.32 516 GLU A O 1
ATOM 3581 N N . GLU A 1 453 ? 38.733 -1.130 4.210 0.82 51.57 517 GLU A N 1
ATOM 3582 C CA . GLU A 1 453 ? 38.631 -1.160 5.666 0.82 41.60 517 GLU A CA 1
ATOM 3583 C C . GLU A 1 453 ? 37.421 -0.368 6.146 0.82 45.33 517 GLU A C 1
ATOM 3584 O O . GLU A 1 453 ? 36.725 -0.791 7.078 0.82 49.98 517 GLU A O 1
ATOM 3590 N N . GLN A 1 454 ? 37.145 0.772 5.509 0.81 52.21 518 GLN A N 1
ATOM 3591 C CA . GLN A 1 454 ? 35.943 1.528 5.842 0.81 43.95 518 GLN A CA 1
ATOM 3592 C C . GLN A 1 454 ? 34.686 0.731 5.514 0.81 51.98 518 GLN A C 1
ATOM 3593 O O . GLN A 1 454 ? 33.695 0.781 6.254 0.81 43.54 518 GLN A O 1
ATOM 3599 N N . ALA A 1 455 ? 34.711 -0.011 4.404 0.88 54.25 519 ALA A N 1
ATOM 3600 C CA . ALA A 1 455 ? 33.562 -0.829 4.032 0.88 57.11 519 ALA A CA 1
ATOM 3601 C C . ALA A 1 455 ? 33.297 -1.910 5.069 0.88 56.39 519 ALA A C 1
ATOM 3602 O O . ALA A 1 455 ? 32.140 -2.256 5.335 0.88 50.31 519 ALA A O 1
ATOM 3604 N N . ARG A 1 456 ? 34.357 -2.456 5.669 0.83 55.25 520 ARG A N 1
ATOM 3605 C CA . ARG A 1 456 ? 34.171 -3.445 6.723 0.83 58.86 520 ARG A CA 1
ATOM 3606 C C . ARG A 1 456 ? 33.705 -2.797 8.020 0.83 60.83 520 ARG A C 1
ATOM 3607 O O . ARG A 1 456 ? 32.975 -3.425 8.794 0.83 58.51 520 ARG A O 1
ATOM 3615 N N . GLN A 1 457 ? 34.107 -1.547 8.273 0.87 56.60 521 GLN A N 1
ATOM 3616 C CA . GLN A 1 457 ? 33.564 -0.819 9.416 0.87 47.61 521 GLN A CA 1
ATOM 3617 C C . GLN A 1 457 ? 32.074 -0.561 9.240 0.87 50.60 521 GLN A C 1
ATOM 3618 O O . GLN A 1 457 ? 31.311 -0.592 10.213 0.87 70.46 521 GLN A O 1
ATOM 3624 N N . LYS A 1 458 ? 31.640 -0.291 8.007 0.85 43.05 522 LYS A N 1
ATOM 3625 C CA . LYS A 1 458 ? 30.212 -0.145 7.753 0.85 48.56 522 LYS A CA 1
ATOM 3626 C C . LYS A 1 458 ? 29.485 -1.475 7.891 0.85 51.80 522 LYS A C 1
ATOM 3627 O O . LYS A 1 458 ? 28.303 -1.499 8.255 0.85 55.11 522 LYS A O 1
ATOM 3633 N N . ASP A 1 459 ? 30.169 -2.586 7.603 0.69 44.34 523 ASP A N 1
ATOM 3634 C CA . ASP A 1 459 ? 29.549 -3.897 7.765 0.69 46.21 523 ASP A CA 1
ATOM 3635 C C . ASP A 1 459 ? 29.210 -4.178 9.222 0.69 54.12 523 ASP A C 1
ATOM 3636 O O . ASP A 1 459 ? 28.244 -4.896 9.505 0.69 73.33 523 ASP A O 1
ATOM 3641 N N . GLN A 1 460 ? 29.981 -3.625 10.159 0.83 55.58 524 GLN A N 1
ATOM 3642 C CA . GLN A 1 460 ? 29.701 -3.796 11.577 0.83 59.81 524 GLN A CA 1
ATOM 3643 C C . GLN A 1 460 ? 28.850 -2.665 12.152 0.83 52.68 524 GLN A C 1
ATOM 3644 O O . GLN A 1 460 ? 28.767 -2.529 13.378 0.83 72.49 524 GLN A O 1
ATOM 3650 N N . GLY A 1 461 ? 28.223 -1.853 11.302 0.79 50.87 525 GLY A N 1
ATOM 3651 C CA . GLY A 1 461 ? 27.175 -0.949 11.739 0.79 40.58 525 GLY A CA 1
ATOM 3652 C C . GLY A 1 461 ? 27.479 0.533 11.664 0.79 40.75 525 GLY A C 1
ATOM 3653 O O . GLY A 1 461 ? 26.620 1.334 12.050 0.79 51.70 525 GLY A O 1
ATOM 3654 N N . ASP A 1 462 ? 28.660 0.936 11.196 0.76 45.07 526 ASP A N 1
ATOM 3655 C CA . ASP A 1 462 ? 29.012 2.356 11.135 0.76 36.77 526 ASP A CA 1
ATOM 3656 C C . ASP A 1 462 ? 28.537 2.913 9.799 0.76 55.17 526 ASP A C 1
ATOM 3657 O O . ASP A 1 462 ? 29.245 2.866 8.792 0.76 44.18 526 ASP A O 1
ATOM 3662 N N . ASP A 1 463 ? 27.321 3.462 9.795 0.99 71.74 527 ASP A N 1
ATOM 3663 C CA . ASP A 1 463 ? 26.728 3.988 8.571 0.99 80.06 527 ASP A CA 1
ATOM 3664 C C . ASP A 1 463 ? 27.396 5.268 8.088 0.99 71.37 527 ASP A C 1
ATOM 3665 O O . ASP A 1 463 ? 27.108 5.711 6.971 0.99 70.65 527 ASP A O 1
ATOM 3667 N N . GLU A 1 464 ? 28.271 5.870 8.890 0.76 51.41 528 GLU A N 1
ATOM 3668 C CA . GLU A 1 464 ? 28.961 7.093 8.507 0.76 42.49 528 GLU A CA 1
ATOM 3669 C C . GLU A 1 464 ? 30.321 6.835 7.870 0.76 37.28 528 GLU A C 1
ATOM 3670 O O . GLU A 1 464 ? 31.042 7.796 7.579 0.76 45.65 528 GLU A O 1
ATOM 3676 N N . ALA A 1 465 ? 30.685 5.575 7.643 0.77 34.84 529 ALA A N 1
ATOM 3677 C CA . ALA A 1 465 ? 31.994 5.253 7.092 0.77 38.44 529 ALA A CA 1
ATOM 3678 C C . ALA A 1 465 ? 32.128 5.766 5.662 0.77 47.38 529 ALA A C 1
ATOM 3679 O O . ALA A 1 465 ? 31.143 5.904 4.930 0.77 53.94 529 ALA A O 1
ATOM 3681 N N . GLN A 1 466 ? 33.370 6.041 5.267 0.83 50.66 530 GLN A N 1
ATOM 3682 C CA . GLN A 1 466 ? 33.669 6.631 3.963 0.83 51.86 530 GLN A CA 1
ATOM 3683 C C . GLN A 1 466 ? 33.950 5.513 2.967 0.83 52.85 530 GLN A C 1
ATOM 3684 O O . GLN A 1 466 ? 35.053 4.965 2.929 0.83 60.45 530 GLN A O 1
ATOM 3690 N N . LEU A 1 467 ? 32.956 5.182 2.145 0.79 51.68 531 LEU A N 1
ATOM 3691 C CA . LEU A 1 467 ? 33.143 4.174 1.114 0.79 56.01 531 LEU A CA 1
ATOM 3692 C C . LEU A 1 467 ? 33.821 4.783 -0.116 0.79 56.83 531 LEU A C 1
ATOM 3693 O O . LEU A 1 467 ? 34.035 5.995 -0.213 0.79 54.28 531 LEU A O 1
ATOM 3698 N N . VAL A 1 468 ? 34.156 3.913 -1.070 0.94 62.70 532 VAL A N 1
ATOM 3699 C CA . VAL A 1 468 ? 35.051 4.290 -2.159 0.94 56.48 532 VAL A CA 1
ATOM 3700 C C . VAL A 1 468 ? 34.340 5.193 -3.159 0.94 56.74 532 VAL A C 1
ATOM 3701 O O . VAL A 1 468 ? 33.153 5.011 -3.466 0.94 58.48 532 VAL A O 1
ATOM 3705 N N . ASP A 1 469 ? 35.069 6.190 -3.660 0.85 51.80 533 ASP A N 1
ATOM 3706 C CA . ASP A 1 469 ? 34.659 7.006 -4.799 0.85 48.39 533 ASP A CA 1
ATOM 3707 C C . ASP A 1 469 ? 35.598 6.658 -5.948 0.85 55.78 533 ASP A C 1
ATOM 3708 O O . ASP A 1 469 ? 36.793 6.969 -5.895 0.85 69.36 533 ASP A O 1
ATOM 3713 N N . GLU A 1 470 ? 35.060 6.015 -6.987 0.83 49.59 534 GLU A N 1
ATOM 3714 C CA . GLU A 1 470 ? 35.917 5.469 -8.036 0.83 52.01 534 GLU A CA 1
ATOM 3715 C C . GLU A 1 470 ? 36.482 6.557 -8.943 0.83 44.09 534 GLU A C 1
ATOM 3716 O O . GLU A 1 470 ? 37.579 6.393 -9.488 0.83 53.53 534 GLU A O 1
ATOM 3722 N N . THR A 1 471 ? 35.756 7.661 -9.128 0.85 40.43 535 THR A N 1
ATOM 3723 C CA . THR A 1 471 ? 36.309 8.781 -9.886 0.85 42.30 535 THR A CA 1
ATOM 3724 C C . THR A 1 471 ? 37.509 9.379 -9.164 0.85 43.80 535 THR A C 1
ATOM 3725 O O . THR A 1 471 ? 38.550 9.648 -9.776 0.85 55.57 535 THR A O 1
ATOM 3729 N N . PHE A 1 472 ? 37.382 9.589 -7.851 0.87 33.51 536 PHE A N 1
ATOM 3730 C CA . PHE A 1 472 ? 38.513 10.063 -7.061 0.87 37.57 536 PHE A CA 1
ATOM 3731 C C . PHE A 1 472 ? 39.668 9.071 -7.108 0.87 46.22 536 PHE A C 1
ATOM 3732 O O . PHE A 1 472 ? 40.837 9.470 -7.167 0.87 53.31 536 PHE A O 1
ATOM 3740 N N . CYS A 1 473 ? 39.357 7.773 -7.083 0.87 53.06 537 CYS A N 1
ATOM 3741 C CA . CYS A 1 473 ? 40.399 6.760 -7.218 0.87 46.50 537 CYS A CA 1
ATOM 3742 C C . CYS A 1 473 ? 41.072 6.844 -8.582 0.87 50.13 537 CYS A C 1
ATOM 3743 O O . CYS A 1 473 ? 42.278 6.594 -8.705 0.87 54.31 537 CYS A O 1
ATOM 3746 N N . ASN A 1 474 ? 40.307 7.193 -9.620 0.87 45.32 538 ASN A N 1
ATOM 3747 C CA . ASN A 1 474 ? 40.891 7.364 -10.946 0.87 36.88 538 ASN A CA 1
ATOM 3748 C C . ASN A 1 474 ? 41.880 8.523 -10.967 0.87 46.18 538 ASN A C 1
ATOM 3749 O O . ASN A 1 474 ? 42.930 8.441 -11.616 0.87 52.41 538 ASN A O 1
ATOM 3754 N N . ALA A 1 475 ? 41.558 9.614 -10.267 0.90 39.18 539 ALA A N 1
ATOM 3755 C CA . ALA A 1 475 ? 42.458 10.762 -10.232 0.90 37.24 539 ALA A CA 1
ATOM 3756 C C . ALA A 1 475 ? 43.773 10.412 -9.547 0.90 51.51 539 ALA A C 1
ATOM 3757 O O . ALA A 1 475 ? 44.843 10.862 -9.975 0.90 50.25 539 ALA A O 1
ATOM 3759 N N . LEU A 1 476 ? 43.715 9.611 -8.479 1.00 51.67 540 LEU A N 1
ATOM 3760 C CA . LEU A 1 476 ? 44.942 9.181 -7.818 1.00 55.36 540 LEU A CA 1
ATOM 3761 C C . LEU A 1 476 ? 45.785 8.299 -8.728 1.00 59.87 540 LEU A C 1
ATOM 3762 O O . LEU A 1 476 ? 47.015 8.272 -8.603 1.00 74.93 540 LEU A O 1
ATOM 3767 N N . GLU A 1 477 ? 45.144 7.569 -9.644 0.83 45.02 541 GLU A N 1
ATOM 3768 C CA . GLU A 1 477 ? 45.893 6.733 -10.575 0.83 41.85 541 GLU A CA 1
ATOM 3769 C C . GLU A 1 477 ? 46.615 7.571 -11.621 0.83 41.92 541 GLU A C 1
ATOM 3770 O O . GLU A 1 477 ? 47.705 7.196 -12.068 0.83 40.82 541 GLU A O 1
ATOM 3776 N N . TYR A 1 478 ? 46.030 8.702 -12.024 0.83 44.49 542 TYR A N 1
ATOM 3777 C CA . TYR A 1 478 ? 46.746 9.637 -12.883 0.83 38.24 542 TYR A CA 1
ATOM 3778 C C . TYR A 1 478 ? 47.855 10.357 -12.132 0.83 37.53 542 TYR A C 1
ATOM 3779 O O . TYR A 1 478 ? 48.802 10.842 -12.759 0.83 46.30 542 TYR A O 1
ATOM 3788 N N . GLY A 1 479 ? 47.760 10.430 -10.809 0.85 32.52 543 GLY A N 1
ATOM 3789 C CA . GLY A 1 479 ? 48.847 10.940 -10.004 0.85 32.14 543 GLY A CA 1
ATOM 3790 C C . GLY A 1 479 ? 48.532 12.212 -9.250 0.85 46.73 543 GLY A C 1
ATOM 3791 O O . GLY A 1 479 ? 48.465 13.298 -9.834 0.85 49.83 543 GLY A O 1
ATOM 3792 N N . LEU A 1 480 ? 48.339 12.085 -7.941 1.00 59.58 544 LEU A N 1
ATOM 3793 C CA . LEU A 1 480 ? 48.307 13.240 -7.062 1.00 57.60 544 LEU A CA 1
ATOM 3794 C C . LEU A 1 480 ? 49.707 13.477 -6.526 1.00 51.65 544 LEU A C 1
ATOM 3795 O O . LEU A 1 480 ? 50.294 12.551 -5.943 1.00 61.56 544 LEU A O 1
ATOM 3800 N N . PRO A 1 481 ? 50.289 14.655 -6.703 1.00 46.82 545 PRO A N 1
ATOM 3801 C CA . PRO A 1 481 ? 51.616 14.919 -6.147 1.00 54.11 545 PRO A CA 1
ATOM 3802 C C . PRO A 1 481 ? 51.598 14.775 -4.638 1.00 52.48 545 PRO A C 1
ATOM 3803 O O . PRO A 1 481 ? 50.519 14.728 -4.026 1.00 59.42 545 PRO A O 1
ATOM 3807 N N . PRO A 1 482 ? 52.756 14.659 -3.997 0.96 50.26 546 PRO A N 1
ATOM 3808 C CA . PRO A 1 482 ? 52.789 14.784 -2.535 0.96 46.39 546 PRO A CA 1
ATOM 3809 C C . PRO A 1 482 ? 52.290 16.163 -2.127 0.96 52.66 546 PRO A C 1
ATOM 3810 O O . PRO A 1 482 ? 52.895 17.180 -2.466 0.96 53.88 546 PRO A O 1
ATOM 3814 N N . THR A 1 483 ? 51.157 16.194 -1.426 0.94 41.64 547 THR A N 1
ATOM 3815 C CA . THR A 1 483 ? 50.565 17.447 -0.974 0.94 48.57 547 THR A CA 1
ATOM 3816 C C . THR A 1 483 ? 50.147 17.323 0.484 0.94 51.23 547 THR A C 1
ATOM 3817 O O . THR A 1 483 ? 50.068 16.228 1.046 0.94 45.46 547 THR A O 1
ATOM 3821 N N . GLY A 1 484 ? 49.877 18.472 1.088 0.92 34.10 548 GLY A N 1
ATOM 3822 C CA . GLY A 1 484 ? 49.338 18.534 2.438 0.92 39.92 548 GLY A CA 1
ATOM 3823 C C . GLY A 1 484 ? 47.983 19.220 2.436 0.92 45.70 548 GLY A C 1
ATOM 3824 O O . GLY A 1 484 ? 47.789 20.218 1.740 0.92 38.47 548 GLY A O 1
ATOM 3825 N N . GLY A 1 485 ? 47.056 18.678 3.221 1.00 49.28 549 GLY A N 1
ATOM 3826 C CA . GLY A 1 485 ? 45.708 19.209 3.276 1.00 38.73 549 GLY A CA 1
ATOM 3827 C C . GLY A 1 485 ? 45.323 19.681 4.660 1.00 37.70 549 GLY A C 1
ATOM 3828 O O . GLY A 1 485 ? 45.923 19.263 5.653 1.00 41.84 549 GLY A O 1
ATOM 3829 N N . TRP A 1 486 ? 44.298 20.524 4.743 0.91 33.28 550 TRP A N 1
ATOM 3830 C CA . TRP A 1 486 ? 44.025 21.268 5.962 0.91 41.98 550 TRP A CA 1
ATOM 3831 C C . TRP A 1 486 ? 42.585 21.753 5.926 0.91 43.14 550 TRP A C 1
ATOM 3832 O O . TRP A 1 486 ? 42.122 22.245 4.897 0.91 39.74 550 TRP A O 1
ATOM 3843 N N . GLY A 1 487 ? 41.885 21.600 7.046 0.93 45.87 551 GLY A N 1
ATOM 3844 C CA . GLY A 1 487 ? 40.521 22.080 7.158 0.93 43.08 551 GLY A CA 1
ATOM 3845 C C . GLY A 1 487 ? 40.204 22.559 8.559 0.93 37.44 551 GLY A C 1
ATOM 3846 O O . GLY A 1 487 ? 40.627 21.929 9.530 0.93 45.93 551 GLY A O 1
ATOM 3847 N N . CYS A 1 488 ? 39.466 23.661 8.685 0.94 35.00 552 CYS A N 1
ATOM 3848 C CA . CYS A 1 488 ? 39.133 24.221 9.987 0.94 38.76 552 CYS A CA 1
ATOM 3849 C C . CYS A 1 488 ? 37.659 24.596 10.040 0.94 45.28 552 CYS A C 1
ATOM 3850 O O . CYS A 1 488 ? 37.003 24.781 9.013 0.94 49.37 552 CYS A O 1
ATOM 3853 N N . GLY A 1 489 ? 37.147 24.714 11.264 1.00 44.99 553 GLY A N 1
ATOM 3854 C CA . GLY A 1 489 ? 35.783 25.153 11.484 1.00 39.37 553 GLY A CA 1
ATOM 3855 C C . GLY A 1 489 ? 35.693 26.642 11.748 1.00 47.78 553 GLY A C 1
ATOM 3856 O O . GLY A 1 489 ? 36.058 27.110 12.832 1.00 44.26 553 GLY A O 1
ATOM 3857 N N . ILE A 1 490 ? 35.213 27.397 10.756 1.00 47.88 554 ILE A N 1
ATOM 3858 C CA . ILE A 1 490 ? 35.131 28.850 10.889 1.00 50.21 554 ILE A CA 1
ATOM 3859 C C . ILE A 1 490 ? 34.243 29.232 12.066 1.00 47.79 554 ILE A C 1
ATOM 3860 O O . ILE A 1 490 ? 34.583 30.123 12.856 1.00 43.06 554 ILE A O 1
ATOM 3865 N N . ASP A 1 491 ? 33.094 28.564 12.201 0.99 42.30 555 ASP A N 1
ATOM 3866 C CA . ASP A 1 491 ? 32.158 28.899 13.269 0.99 44.32 555 ASP A CA 1
ATOM 3867 C C . ASP A 1 491 ? 32.792 28.720 14.643 0.99 48.94 555 ASP A C 1
ATOM 3868 O O . ASP A 1 491 ? 32.542 29.514 15.558 0.99 51.02 555 ASP A O 1
ATOM 3873 N N . ARG A 1 492 ? 33.616 27.683 14.808 1.00 44.01 556 ARG A N 1
ATOM 3874 C CA . ARG A 1 492 ? 34.250 27.448 16.101 1.00 40.99 556 ARG A CA 1
ATOM 3875 C C . ARG A 1 492 ? 35.354 28.463 16.370 1.00 54.13 556 ARG A C 1
ATOM 3876 O O . ARG A 1 492 ? 35.552 28.879 17.517 1.00 56.68 556 ARG A O 1
ATOM 3884 N N . LEU A 1 493 ? 36.089 28.864 15.329 1.00 56.18 557 LEU A N 1
ATOM 3885 C CA . LEU A 1 493 ? 37.046 29.955 15.484 1.00 47.70 557 LEU A CA 1
ATOM 3886 C C . LEU A 1 493 ? 36.350 31.229 15.947 1.00 53.00 557 LEU A C 1
ATOM 3887 O O . LEU A 1 493 ? 36.866 31.951 16.808 1.00 58.28 557 LEU A O 1
ATOM 3892 N N . ALA A 1 494 ? 35.175 31.518 15.382 1.00 46.83 558 ALA A N 1
ATOM 3893 C CA . ALA A 1 494 ? 34.432 32.709 15.779 1.00 43.29 558 ALA A CA 1
ATOM 3894 C C . ALA A 1 494 ? 34.011 32.638 17.241 1.00 50.33 558 ALA A C 1
ATOM 3895 O O . ALA A 1 494 ? 33.972 33.661 17.932 1.00 47.98 558 ALA A O 1
ATOM 3897 N N . MET A 1 495 ? 33.689 31.437 17.727 0.99 56.86 559 MET A N 1
ATOM 3898 C CA . MET A 1 495 ? 33.273 31.283 19.119 0.99 44.78 559 MET A CA 1
ATOM 3899 C C . MET A 1 495 ? 34.360 31.754 20.076 0.99 46.99 559 MET A C 1
ATOM 3900 O O . MET A 1 495 ? 34.096 32.522 21.008 0.99 55.08 559 MET A O 1
ATOM 3905 N N . PHE A 1 496 ? 35.596 31.303 19.858 1.00 46.45 560 PHE A N 1
ATOM 3906 C CA . PHE A 1 496 ? 36.675 31.591 20.794 1.00 45.97 560 PHE A CA 1
ATOM 3907 C C . PHE A 1 496 ? 37.210 33.009 20.649 1.00 54.27 560 PHE A C 1
ATOM 3908 O O . PHE A 1 496 ? 37.740 33.566 21.616 1.00 61.83 560 PHE A O 1
ATOM 3916 N N . LEU A 1 497 ? 37.082 33.610 19.467 0.94 48.46 561 LEU A N 1
ATOM 3917 C CA . LEU A 1 497 ? 37.554 34.972 19.257 0.94 38.35 561 LEU A CA 1
ATOM 3918 C C . LEU A 1 497 ? 36.505 36.022 19.594 0.94 40.71 561 LEU A C 1
ATOM 3919 O O . LEU A 1 497 ? 36.846 37.206 19.697 0.94 51.91 561 LEU A O 1
ATOM 3924 N N . THR A 1 498 ? 35.245 35.622 19.768 0.86 37.33 562 THR A N 1
ATOM 3925 C CA . THR A 1 498 ? 34.188 36.522 20.211 0.86 42.07 562 THR A CA 1
ATOM 3926 C C . THR A 1 498 ? 33.705 36.198 21.618 0.86 45.51 562 THR A C 1
ATOM 3927 O O . THR A 1 498 ? 32.755 36.828 22.095 0.86 62.49 562 THR A O 1
ATOM 3931 N N . ASP A 1 499 ? 34.337 35.236 22.287 0.83 44.90 563 ASP A N 1
ATOM 3932 C CA . ASP A 1 499 ? 33.944 34.783 23.620 0.83 42.73 563 ASP A CA 1
ATOM 3933 C C . ASP A 1 499 ? 32.472 34.370 23.645 0.83 41.13 563 ASP A C 1
ATOM 3934 O O . ASP A 1 499 ? 31.658 34.888 24.411 0.83 43.94 563 ASP A O 1
ATOM 3939 N N . SER A 1 500 ? 32.146 33.415 22.780 0.94 46.55 564 SER A N 1
ATOM 3940 C CA . SER A 1 500 ? 30.808 32.849 22.687 0.94 34.28 564 SER A CA 1
ATOM 3941 C C . SER A 1 500 ? 30.852 31.399 23.147 0.94 45.70 564 SER A C 1
ATOM 3942 O O . SER A 1 500 ? 31.667 30.613 22.654 0.94 66.32 564 SER A O 1
ATOM 3945 N N . ASN A 1 501 ? 29.978 31.048 24.092 0.82 46.17 565 ASN A N 1
ATOM 3946 C CA . ASN A 1 501 ? 29.971 29.695 24.634 0.82 39.20 565 ASN A CA 1
ATOM 3947 C C . ASN A 1 501 ? 29.152 28.718 23.800 0.82 41.31 565 ASN A C 1
ATOM 3948 O O . ASN A 1 501 ? 29.153 27.521 24.105 0.82 51.44 565 ASN A O 1
ATOM 3953 N N . THR A 1 502 ? 28.459 29.191 22.766 0.90 40.93 566 THR A N 1
ATOM 3954 C CA . THR A 1 502 ? 27.679 28.322 21.898 0.90 50.69 566 THR A CA 1
ATOM 3955 C C . THR A 1 502 ? 27.821 28.783 20.456 0.90 47.24 566 THR A C 1
ATOM 3956 O O . THR A 1 502 ? 27.996 29.973 20.179 0.90 55.39 566 THR A O 1
ATOM 3960 N N . ILE A 1 503 ? 27.750 27.818 19.535 1.00 55.53 567 ILE A N 1
AT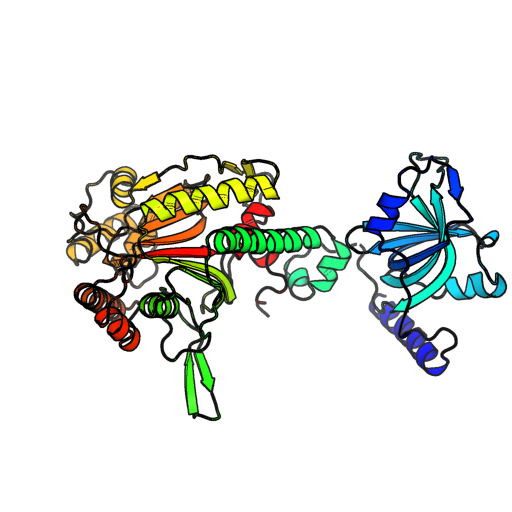OM 3961 C CA . ILE A 1 503 ? 27.875 28.123 18.116 1.00 48.57 567 ILE A CA 1
ATOM 3962 C C . ILE A 1 503 ? 26.672 28.902 17.605 1.00 51.28 567 ILE A C 1
ATOM 3963 O O . ILE A 1 503 ? 26.781 29.625 16.607 1.00 49.86 567 ILE A O 1
ATOM 3968 N N . ARG A 1 504 ? 25.526 28.786 18.276 0.94 49.34 568 ARG A N 1
ATOM 3969 C CA . ARG A 1 504 ? 24.320 29.493 17.866 0.94 54.09 568 ARG A CA 1
ATOM 3970 C C . ARG A 1 504 ? 24.398 30.990 18.124 0.94 52.51 568 ARG A C 1
ATOM 3971 O O . ARG A 1 504 ? 23.460 31.712 17.766 0.94 49.41 568 ARG A O 1
ATOM 3979 N N . GLU A 1 505 ? 25.486 31.470 18.727 0.95 52.58 569 GLU A N 1
ATOM 3980 C CA . GLU A 1 505 ? 25.566 32.919 18.826 0.95 44.02 569 GLU A CA 1
ATOM 3981 C C . GLU A 1 505 ? 26.604 33.526 17.893 0.95 50.12 569 GLU A C 1
ATOM 3982 O O . GLU A 1 505 ? 26.565 34.739 17.659 0.95 58.53 569 GLU A O 1
ATOM 3988 N N . VAL A 1 506 ? 27.354 32.724 17.137 1.00 49.78 570 VAL A N 1
ATOM 3989 C CA . VAL A 1 506 ? 28.184 33.217 16.044 1.00 50.79 570 VAL A CA 1
ATOM 3990 C C . VAL A 1 506 ? 27.574 32.894 14.686 1.00 56.66 570 VAL A C 1
ATOM 3991 O O . VAL A 1 506 ? 28.199 33.150 13.651 1.00 50.64 570 VAL A O 1
ATOM 3995 N N . LEU A 1 507 ? 26.369 32.330 14.665 1.00 43.89 571 LEU A N 1
ATOM 3996 C CA . LEU A 1 507 ? 25.600 32.131 13.444 1.00 44.17 571 LEU A CA 1
ATOM 3997 C C . LEU A 1 507 ? 24.466 33.145 13.419 1.00 41.83 571 LEU A C 1
ATOM 3998 O O . LEU A 1 507 ? 23.712 33.256 14.391 1.00 69.78 571 LEU A O 1
ATOM 4003 N N . LEU A 1 508 ? 24.354 33.884 12.314 0.95 41.08 572 LEU A N 1
ATOM 4004 C CA . LEU A 1 508 ? 23.325 34.915 12.212 0.95 44.04 572 LEU A CA 1
ATOM 4005 C C . LEU A 1 508 ? 21.932 34.324 12.397 0.95 47.80 572 LEU A C 1
ATOM 4006 O O . LEU A 1 508 ? 21.160 34.780 13.247 0.95 53.33 572 LEU A O 1
ATOM 4011 N N . PHE A 1 509 ? 21.595 33.298 11.615 0.88 46.72 573 PHE A N 1
ATOM 4012 C CA . PHE A 1 509 ? 20.300 32.630 11.700 0.88 42.54 573 PHE A CA 1
ATOM 4013 C C . PHE A 1 509 ? 20.550 31.140 11.943 0.88 50.71 573 PHE A C 1
ATOM 4014 O O . PHE A 1 509 ? 20.584 30.345 10.997 0.88 46.87 573 PHE A O 1
ATOM 4022 N N . PRO A 1 510 ? 20.726 30.744 13.202 0.90 51.68 574 PRO A N 1
ATOM 4023 C CA . PRO A 1 510 ? 21.034 29.335 13.485 0.90 52.36 574 PRO A CA 1
ATOM 4024 C C . PRO A 1 510 ? 19.840 28.430 13.234 0.90 45.42 574 PRO A C 1
ATOM 4025 O O . PRO A 1 510 ? 18.682 28.848 13.310 0.90 39.99 574 PRO A O 1
ATOM 4029 N N . THR A 1 511 ? 20.145 27.168 12.926 0.84 43.81 575 THR A N 1
ATOM 4030 C CA . THR A 1 511 ? 19.115 26.180 12.623 0.84 45.03 575 THR A CA 1
ATOM 4031 C C . THR A 1 511 ? 18.149 26.042 13.792 0.84 50.90 575 THR A C 1
ATOM 4032 O O . THR A 1 511 ? 18.557 25.725 14.914 0.84 51.45 575 THR A O 1
ATOM 4036 N N . LEU A 1 512 ? 16.868 26.272 13.524 0.85 59.11 576 LEU A N 1
ATOM 4037 C CA . LEU A 1 512 ? 15.866 26.411 14.572 0.85 55.56 576 LEU A CA 1
ATOM 4038 C C . LEU A 1 512 ? 15.150 25.088 14.811 0.85 81.71 576 LEU A C 1
ATOM 4039 O O . LEU A 1 512 ? 14.607 24.490 13.875 0.85 68.14 576 LEU A O 1
ATOM 4044 N N . LYS A 1 513 ? 15.149 24.639 16.063 0.84 107.99 577 LYS A N 1
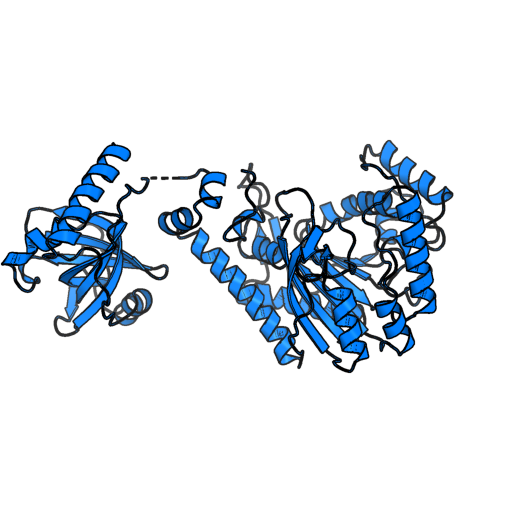ATOM 4045 C CA . LYS A 1 513 ? 14.253 23.580 16.502 0.84 113.09 577 LYS A CA 1
ATOM 4046 C C . LYS A 1 513 ? 12.867 24.196 16.654 0.84 138.21 577 LYS A C 1
ATOM 4047 O O . LYS A 1 513 ? 12.617 24.940 17.612 0.84 151.86 577 LYS A O 1
ATOM 4053 N N . PRO A 1 514 ? 11.945 23.922 15.736 0.90 138.29 578 PRO A N 1
ATOM 4054 C CA . PRO A 1 514 ? 10.726 24.729 15.646 0.90 146.58 578 PRO A CA 1
ATOM 4055 C C . PRO A 1 514 ? 9.726 24.438 16.753 0.90 157.89 578 PRO A C 1
ATOM 4056 O O . PRO A 1 514 ? 9.592 23.309 17.232 0.90 158.13 578 PRO A O 1
#

GO terms:
  GO:0004824 lysine-tRNA ligase activity (F, IDA)
  GO:0005737 cytoplasm (C, IDA)
  GO:0006430 lysyl-tRNA aminoacylation (P, IDA)
  GO:1990825 sequence-specific mRNA binding (F, IDA)
  GO:0004824 lysine-tRNA ligase activity (F, IMP)
  GO:0003729 mRNA binding (F, HDA)
  GO:0006430 lysyl-tRNA aminoacylation (P, IMP)

Radius of gyration: 29.56 Å; Cα contacts (8 Å, |Δi|>4): 982; chains: 1; bounding box: 63×87×50 Å

Secondary structure (DSSP, 8-state):
-HHHHHHHHHHHHHHHHHH-SS-SS-S----SS-HHHHHHHTTT--TT-EEEEEEEEEEEEEEEEEEETTTEEEEEEEETTEEEEEEEEGGGSSSGGGHHHHHHT--TT-EEEEEEEEEE---SSS-S--EEEEEEEEEEEE---SPPP----SHHHHHTHHHHHHH-SHHHHHHHHHHHHHHHHHHHHHTTTPEE----SEESS--SSSSPPPEEEETTTTEEEEE-S-SHHHHHHHHHHT--EEEEEEEEE-----BTTB-SEEEEEEEEEET--HHHHHHHHHHHHHHHHHHHHSSSEEEE---SS-TT--EEEE-PSSPEEEEHHHHHHHHHTSPPP-STTTTSHHHHHHHHHHHHHTT---PSP--HHHHHHHHHHHHHTT--S-EEEE--BGGG-TTBPBPSSSTTBBSEEEEEETTEEEEEEEEB---HHHHHHHHHHHHHHHHTT-TT-----HHHHHHHHHH--SEEEEEEEHHHHHHHHTT-SSGGGSSSSPPP--

Nearest PDB structures (foldseek):
  7f6w-assembly1_A-2  TM=1.002E+00  e=0.000E+00  Saccharomyces cerevisiae
  7ea9-assembly1_B  TM=9.780E-01  e=1.693E-76  Homo sapiens
  7ea9-assembly2_D  TM=9.775E-01  e=1.693E-76  Homo sapiens
  6ilh-assembly1_B  TM=9.696E-01  e=3.397E-75  Homo sapiens
  3bju-assembly1_A  TM=9.763E-01  e=2.238E-73  Homo sapiens

Sequence (506 aa):
DPSQYFETRSRQIQELRKTHEPNPYPHKFHVSISNPEFLAKYAHLKKGETLPEEKVSIAGRIHAKRESGSKLKFYVLHGDGVEVQLMSQLQDYCDPDSYEKDHDLLKRGDIVGVEGYVGRTQPKKGGEGEVSVFVSRVQLLTPCLHMLPAFKDQETRYRKRYLDLIMNKDARNRFITRSEIIRYIRRFLDQRKFIEVETPMMNVIAGGATAKPFITHHNDLDMDMYMRIAPELFLKQLVVGGLDRVYEIGRQFRNEGIDMTHNPEFTTCEFYQAYADVYDLMDMTELMFSEMVKEITGSYIIKYHPDPADPAKELELNFSRPWKRINMIEELEKVFNVKFPSGDQLHTAETGEFLKKILVDNKLECPPPLTNARMLDKLVGELEDTCINPTFIFGHPQMMSPLAKYSRDQPGLCERFEVFVATKEICNAYTELNDPFDQRARFEEQARQKDQGDDEAQLVDETFCNALEYGLPPTGGW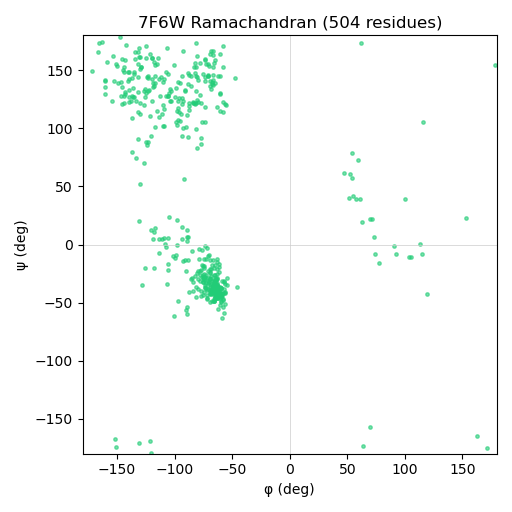GCGIDRLAMFLTDSNTIREVLLFPTLKP

Foldseek 3Di:
DQVVLLVVLVVVVVVCCVVVPQPQADDDDDFQDEPVCLCVVCVPADAPDWDQVAKGKYKAAWADKDDDPQFWIKTWGDGPLDIAIEIEGLVQAAPSVCVNVQPVSDDHGFIKMFMATWHWHADPPDGPTGIHGHTHDMGTNHDDSGDQDVDPDDQVCQVPVVSVCVPPSLLVVLLVLLVLLVVLVVVLQVVVVAAEDDDDQWAQAAFDDQAAWDWDADDVVRDITTGHQDCVLVQLLVLLVPRQKYKYWDKGAGPDDFDQEDFRIFIKMKMKHFPDFLVNVLVVVLVSLQVSLCVSVVDQWFWAQQDPVCSVDTAIAHSDPDAAEDEQQVVLCVVQVHHQPLQLCLQPVVVLVVLVVVCVVVVNDQDDPSGSLRSSVSSSLVVLQPCAYWYKHFWAFLLNPLFFACDPPRHGTGQWIFIHHNSHTFKIKGWGHLDLVSSQVSLVSLVVVVVSPSPRGGHDDVVSSVSSVSNRGGMMMMMGGSLVSSCRSSNHNGSSSNDSNGDRPD

Organism: Saccharomyces cerevisiae (strain ATCC 204508 / S288c) (NCBI:txid559292)

InterPro domains:
  IPR002313 Lysine-tRNA ligase, class II [MF_00252] (76-583)
  IPR002313 Lysine-tRNA ligase, class II [TIGR00499] (71-579)
  IPR004364 Aminoacyl-tRNA synthetase, class II (D/K/N) [PF00152] (225-576)
  IPR004365 OB-fold nucleic acid binding domain, AA-tRNA synthetase-type [PF01336] (124-209)
  IPR006195 Aminoacyl-tRNA synthetase, class II [PS50862] (250-578)
  IPR012340 Nucleic acid-binding, OB-fold [G3DSA:2.40.50.140] (64-217)
  IPR012340 Nucleic acid-binding, OB-fold [SSF50249] (68-217)
  IPR018149 Lysyl-tRNA synthetase, class II, C-terminal [PR00982] (262-272)
  IPR018149 Lysyl-tRNA synthetase, class II, C-terminal [PR00982] (278-294)
  IPR018149 Lysyl-tRNA synthetase, class II, C-terminal [PR00982] (307-320)
  IPR018149 Lysyl-tRNA synthetase, class II, C-terminal [PR00982] (325-342)
  IPR018149 Lysyl-tRNA synthetase, class II, C-terminal [PR00982] (461-477)
  IPR018149 Lysyl-tRNA synthetase, class II, C-terminal [cd00775] (240-578)
  IPR034762 Bacterial/eukaryotic lysine-tRNA ligase, class II [PIRSF039101] (16-590)
  IPR044136 Lysine-tRNA ligase, class II, N-terminal [cd04322] (123-237)
  IPR045864 Class II Aminoacyl-tRNA synthetase/Biotinyl protein ligase (BPL) and lipoyl protein ligase (LPL) [G3DSA:3.30.930.10] (221-591)
  IPR045864 Class II Aminoacyl-tRNA synthetase/Biotinyl protein ligase (BPL) and lipoyl protein ligase (LPL) [SSF55681] (225-577)

Solvent-accessible surface area: 24748 Å² total; per-residue (Å²): 114,89,90,120,52,69,91,74,5,27,154,60,5,90,45,25,132,168,74,104,158,54,42,0,90,31,186,146,28,138,80,74,23,35,5,44,105,0,44,81,118,8,53,133,7,86,55,38,83,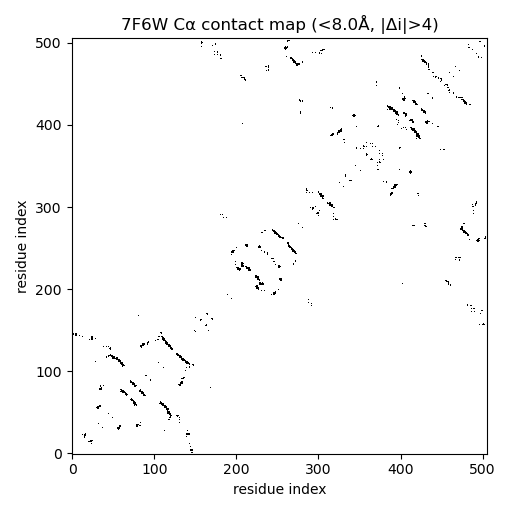58,55,82,91,63,142,9,14,0,24,10,58,0,35,43,55,128,95,80,70,83,137,46,13,22,2,37,0,44,16,93,37,36,87,1,20,0,27,0,57,46,150,30,7,87,80,78,140,32,5,115,83,40,0,76,24,1,72,93,0,0,44,0,1,0,56,2,36,0,0,39,18,128,58,120,208,66,37,93,11,81,8,0,0,18,0,20,85,6,47,6,27,57,7,20,51,109,80,15,46,126,79,102,94,82,46,45,29,2,116,100,0,122,37,0,60,33,44,63,38,69,0,80,90,36,22,86,30,34,51,61,0,27,107,22,0,83,92,15,0,71,133,74,171,12,86,88,20,168,15,62,77,84,12,94,82,21,10,11,17,68,9,33,39,66,118,47,82,70,126,126,109,120,59,101,24,76,38,1,3,6,1,14,12,64,0,1,47,52,2,39,68,50,67,56,83,0,0,7,24,15,111,1,38,50,78,67,58,56,68,88,14,66,4,18,67,30,14,14,0,17,0,3,26,7,154,7,31,0,92,65,0,4,69,24,0,6,65,0,1,0,57,1,1,87,106,48,62,64,46,75,66,13,128,7,52,32,53,77,97,65,95,88,107,92,34,103,0,52,2,45,110,120,10,138,114,20,57,1,20,83,38,0,53,133,68,37,140,55,107,10,38,83,8,78,91,2,101,30,83,81,4,10,127,52,0,54,48,16,5,95,113,74,190,33,143,18,79,109,32,72,2,19,13,62,4,0,79,77,0,3,17,68,13,33,90,110,7,53,64,1,6,0,0,21,2,1,1,40,7,34,3,5,4,0,48,75,14,157,117,63,100,6,22,0,5,26,0,20,0,6,0,7,35,70,59,2,2,44,1,17,9,0,0,28,33,30,175,34,0,86,49,6,7,93,29,6,39,134,13,94,123,103,44,9,86,69,13,22,72,52,26,105,91,0,6,71,14,4,118,177,36,8,31,72,0,0,2,6,13,5,15,0,2,43,5,0,2,3,20,28,61,8,45,9,4,8,21,0,21,85,144,5,42,62,109,154

B-factor: mean 56.83, std 19.99, range [22.99, 176.03]